Protein AF-A0A936JDQ1-F1 (afdb_monomer_lite)

Structure (mmCIF, N/CA/C/O backbone):
data_AF-A0A936JDQ1-F1
#
_entry.id   AF-A0A936JDQ1-F1
#
loop_
_atom_site.group_PDB
_atom_site.id
_atom_site.type_symbol
_atom_site.label_atom_id
_atom_site.label_alt_id
_atom_site.label_comp_id
_atom_site.label_asym_id
_atom_site.label_entity_id
_atom_site.label_seq_id
_atom_site.pdbx_PDB_ins_code
_atom_site.Cartn_x
_atom_site.Cartn_y
_atom_site.Cartn_z
_atom_site.occupancy
_atom_site.B_iso_or_equiv
_atom_site.auth_seq_id
_atom_site.auth_comp_id
_atom_site.auth_asym_id
_atom_site.auth_atom_id
_atom_site.pdbx_PDB_model_num
ATOM 1 N N . MET A 1 1 ? 12.748 23.706 5.924 1.00 37.22 1 MET A N 1
ATOM 2 C CA . MET A 1 1 ? 11.827 24.862 5.956 1.00 37.22 1 MET A CA 1
ATOM 3 C C . MET A 1 1 ? 10.763 24.537 4.918 1.00 37.22 1 MET A C 1
ATOM 5 O O . MET A 1 1 ? 11.116 24.501 3.746 1.00 37.22 1 MET A O 1
ATOM 9 N N . LYS A 1 2 ? 9.551 24.142 5.345 1.00 48.31 2 LYS A N 1
ATOM 10 C CA . LYS A 1 2 ? 8.469 23.732 4.426 1.00 48.31 2 LYS A CA 1
ATOM 11 C C . LYS A 1 2 ? 8.142 24.927 3.499 1.00 48.31 2 LYS A C 1
ATOM 13 O O . LYS A 1 2 ? 8.153 26.061 3.990 1.00 48.31 2 LYS A O 1
ATOM 18 N N . PRO A 1 3 ? 7.941 24.732 2.184 1.00 43.34 3 PRO A N 1
ATOM 19 C CA . PRO A 1 3 ? 7.796 25.839 1.239 1.00 43.34 3 PRO A CA 1
ATOM 20 C C . PRO A 1 3 ? 6.578 26.715 1.572 1.00 43.34 3 PRO A C 1
ATOM 22 O O . PRO A 1 3 ? 5.490 26.217 1.846 1.00 43.34 3 PRO A O 1
ATOM 25 N N . VAL A 1 4 ? 6.778 28.037 1.550 1.00 46.16 4 VAL A N 1
ATOM 26 C CA . VAL A 1 4 ? 5.752 29.052 1.877 1.00 46.16 4 VAL A CA 1
ATOM 27 C C . VAL A 1 4 ? 4.734 29.222 0.736 1.00 46.16 4 VAL A C 1
ATOM 29 O O . VAL A 1 4 ? 3.605 29.641 0.976 1.00 46.16 4 VAL A O 1
ATOM 32 N N . ALA A 1 5 ? 5.109 28.853 -0.493 1.00 39.28 5 ALA A N 1
ATOM 33 C CA . ALA A 1 5 ? 4.243 28.806 -1.669 1.00 39.28 5 ALA A CA 1
ATOM 34 C C . ALA A 1 5 ? 4.682 27.659 -2.593 1.00 39.28 5 ALA A C 1
ATOM 36 O O . ALA A 1 5 ? 5.879 27.462 -2.804 1.00 39.28 5 ALA A O 1
ATOM 37 N N . THR A 1 6 ? 3.718 26.919 -3.147 1.00 49.03 6 THR A N 1
ATOM 38 C CA . THR A 1 6 ? 3.963 25.826 -4.102 1.00 49.03 6 THR A CA 1
ATOM 39 C C . THR A 1 6 ? 3.390 26.239 -5.453 1.00 49.03 6 THR A C 1
ATOM 41 O O . THR A 1 6 ? 2.200 26.533 -5.546 1.00 49.03 6 THR A O 1
ATOM 44 N N . TYR A 1 7 ? 4.225 26.293 -6.490 1.00 48.75 7 TYR A N 1
ATOM 45 C CA . TYR A 1 7 ? 3.778 26.522 -7.864 1.00 48.75 7 TYR A CA 1
ATOM 46 C C . TYR A 1 7 ? 3.634 25.168 -8.554 1.00 48.75 7 TYR A C 1
ATOM 48 O O . TYR A 1 7 ? 4.619 24.453 -8.719 1.00 48.75 7 TYR A O 1
ATOM 56 N N . THR A 1 8 ? 2.417 24.804 -8.954 1.00 57.22 8 THR A N 1
ATOM 57 C CA . THR A 1 8 ? 2.186 23.590 -9.743 1.00 57.22 8 THR A CA 1
ATOM 58 C C . THR A 1 8 ? 2.431 23.903 -11.215 1.00 57.22 8 THR A C 1
ATOM 60 O O . THR A 1 8 ? 1.624 24.578 -11.852 1.00 57.22 8 THR A O 1
ATOM 63 N N . VAL A 1 9 ? 3.544 23.417 -11.762 1.00 61.03 9 VAL A N 1
ATOM 64 C CA . VAL A 1 9 ? 3.817 23.461 -13.203 1.00 61.03 9 VAL A CA 1
ATOM 65 C C . VAL A 1 9 ? 3.400 22.119 -13.789 1.00 61.03 9 VAL A C 1
ATOM 67 O O . VAL A 1 9 ? 4.043 21.107 -13.534 1.00 61.03 9 VAL A O 1
ATOM 70 N N . SER A 1 10 ? 2.301 22.097 -14.542 1.00 71.69 10 SER A N 1
ATOM 71 C CA . SER A 1 10 ? 1.901 20.925 -15.325 1.00 71.69 10 SER A CA 1
ATOM 72 C C . SER A 1 10 ? 2.365 21.089 -16.765 1.00 71.69 10 SER A C 1
ATOM 74 O O . SER A 1 10 ? 2.075 22.123 -17.372 1.00 71.69 10 SER A O 1
ATOM 76 N N . ALA A 1 11 ? 3.019 20.073 -17.326 1.00 77.00 11 ALA A N 1
ATOM 77 C CA . ALA A 1 11 ? 3.391 20.078 -18.736 1.00 77.00 11 ALA A CA 1
ATOM 78 C C . ALA A 1 11 ? 2.167 20.275 -19.647 1.00 77.00 11 ALA A C 1
ATOM 80 O O . ALA A 1 11 ? 1.138 19.607 -19.494 1.00 77.00 11 ALA A O 1
ATOM 81 N N . ILE A 1 12 ? 2.293 21.188 -20.611 1.00 83.44 12 ILE A N 1
ATOM 82 C CA . ILE A 1 12 ? 1.351 21.314 -21.722 1.00 83.44 12 ILE A CA 1
ATOM 83 C C . ILE A 1 12 ? 1.805 20.310 -22.778 1.00 83.44 12 ILE A C 1
ATOM 85 O O . ILE A 1 12 ? 2.857 20.483 -23.390 1.00 83.44 12 ILE A O 1
ATOM 89 N N . LEU A 1 13 ? 1.037 19.236 -22.947 1.00 91.44 13 LEU A N 1
ATOM 90 C CA . LEU A 1 13 ? 1.333 18.210 -23.940 1.00 91.44 13 LEU A CA 1
ATOM 91 C C . LEU A 1 13 ? 0.727 18.600 -25.297 1.00 91.44 13 LEU A C 1
ATOM 93 O O . LEU A 1 13 ? -0.436 19.016 -25.324 1.00 91.44 13 LEU A O 1
ATOM 97 N N . PRO A 1 14 ? 1.457 18.421 -26.413 1.00 94.38 14 PRO A N 1
ATOM 98 C CA . PRO A 1 14 ? 0.872 18.465 -27.748 1.00 94.38 14 PRO A CA 1
ATOM 99 C C . PRO A 1 14 ? -0.317 17.505 -27.870 1.00 94.38 14 PRO A C 1
ATOM 101 O O . PRO A 1 14 ? -0.318 16.422 -27.281 1.00 94.38 14 PRO A O 1
ATOM 104 N N . GLU A 1 15 ? -1.318 17.884 -28.665 1.00 93.56 15 GLU A N 1
ATOM 105 C CA . GLU A 1 15 ? -2.579 17.139 -28.791 1.00 93.56 15 GLU A CA 1
ATOM 106 C C . GLU A 1 15 ? -2.362 15.668 -29.186 1.00 93.56 15 GLU A C 1
ATOM 108 O O . GLU A 1 15 ? -2.970 14.776 -28.591 1.00 93.56 15 GLU A O 1
ATOM 113 N N . THR A 1 16 ? -1.419 15.404 -30.098 1.00 95.38 16 THR A N 1
ATOM 114 C CA . THR A 1 16 ? -1.096 14.060 -30.610 1.00 95.38 16 THR A CA 1
ATOM 115 C C . THR A 1 16 ? -0.535 13.105 -29.555 1.00 95.38 16 THR A C 1
ATOM 117 O O . THR A 1 16 ? -0.648 11.893 -29.722 1.00 95.38 16 THR A O 1
ATOM 120 N N . ILE A 1 17 ? 0.038 13.624 -28.463 1.00 96.81 17 ILE A N 1
ATOM 121 C CA . ILE A 1 17 ? 0.584 12.826 -27.353 1.00 96.81 17 ILE A CA 1
ATOM 122 C C . ILE A 1 17 ? -0.112 13.117 -26.018 1.00 96.81 17 ILE A C 1
ATOM 124 O O . ILE A 1 17 ? 0.373 12.732 -24.955 1.00 96.81 17 ILE A O 1
ATOM 128 N N . SER A 1 18 ? -1.269 13.781 -26.052 1.00 95.69 18 SER A N 1
ATOM 129 C CA . SER A 1 18 ? -2.018 14.192 -24.857 1.00 95.69 18 SER A CA 1
ATOM 130 C C . SER A 1 18 ? -2.453 13.016 -23.967 1.00 95.69 18 SER A C 1
ATOM 132 O O . SER A 1 18 ? -2.538 13.164 -22.744 1.00 95.69 18 SER A O 1
ATOM 134 N N . THR A 1 19 ? -2.639 11.826 -24.548 1.00 96.81 19 THR A N 1
ATOM 135 C CA . THR A 1 19 ? -2.986 10.579 -23.840 1.00 96.81 19 THR A CA 1
ATOM 136 C C . THR A 1 19 ? -1.902 10.104 -22.869 1.00 96.81 19 THR A C 1
ATOM 138 O O . THR A 1 19 ? -2.216 9.388 -21.915 1.00 96.81 19 THR A O 1
ATOM 141 N N . LEU A 1 20 ? -0.650 10.568 -23.016 1.00 97.06 20 LEU A N 1
ATOM 142 C CA . LEU A 1 20 ? 0.418 10.332 -22.033 1.00 97.06 20 LEU A CA 1
ATOM 143 C C . LEU A 1 20 ? 0.022 10.789 -20.632 1.00 97.06 20 LEU A C 1
ATOM 145 O O . LEU A 1 20 ? 0.421 10.163 -19.653 1.00 97.06 20 LEU A O 1
ATOM 149 N N . LYS A 1 21 ? -0.779 11.855 -20.520 1.00 95.38 21 LYS A N 1
ATOM 150 C CA . LYS A 1 21 ? -1.232 12.357 -19.223 1.00 95.38 21 LYS A CA 1
ATOM 151 C C . LYS A 1 21 ? -2.090 11.329 -18.492 1.00 95.38 21 LYS A C 1
ATOM 153 O O . LYS A 1 21 ? -1.893 11.113 -17.304 1.00 95.38 21 LYS A O 1
ATOM 158 N N . GLU A 1 22 ? -3.021 10.676 -19.179 1.00 96.88 22 GLU A N 1
ATOM 159 C CA . GLU A 1 22 ? -3.876 9.664 -18.548 1.00 96.88 22 GLU A CA 1
ATOM 160 C C . GLU A 1 22 ? -3.058 8.442 -18.110 1.00 96.88 22 GLU A C 1
ATOM 162 O O . GLU A 1 22 ? -3.208 7.978 -16.979 1.00 96.88 22 GLU A O 1
ATOM 167 N N . LEU A 1 23 ? -2.131 7.983 -18.961 1.00 98.12 23 LEU A N 1
ATOM 168 C CA . LEU A 1 23 ? -1.213 6.889 -18.631 1.00 98.12 23 LEU A CA 1
ATOM 169 C C . LEU A 1 23 ? -0.311 7.239 -17.438 1.00 98.12 23 LEU A C 1
ATOM 171 O O . LEU A 1 23 ? -0.138 6.419 -16.542 1.00 98.12 23 LEU A O 1
ATOM 175 N N . ALA A 1 24 ? 0.230 8.460 -17.386 1.00 97.75 24 ALA A N 1
ATOM 176 C CA . ALA A 1 24 ? 1.126 8.897 -16.316 1.00 97.75 24 ALA A CA 1
ATOM 177 C C . ALA A 1 24 ? 0.440 8.939 -14.941 1.00 97.75 24 ALA A C 1
ATOM 179 O O . ALA A 1 24 ? 1.083 8.672 -13.928 1.00 97.75 24 ALA A O 1
ATOM 180 N N . TYR A 1 25 ? -0.859 9.246 -14.894 1.00 98.00 25 TYR A N 1
ATOM 181 C CA . TYR A 1 25 ? -1.637 9.339 -13.653 1.00 98.00 25 TYR A CA 1
ATOM 182 C C . TYR A 1 25 ? -2.306 8.019 -13.228 1.00 98.00 25 TYR A C 1
ATOM 184 O O . TYR A 1 25 ? -3.023 8.001 -12.226 1.00 98.00 25 TYR A O 1
ATOM 192 N N . ASN A 1 26 ? -2.073 6.910 -13.939 1.00 98.62 26 ASN A N 1
ATOM 193 C CA . ASN A 1 26 ? -2.592 5.594 -13.574 1.00 98.62 26 ASN A CA 1
ATOM 194 C C . ASN A 1 26 ? -1.466 4.566 -13.437 1.00 98.62 26 ASN A C 1
ATOM 196 O O . ASN A 1 26 ? -0.846 4.186 -14.423 1.00 98.62 26 ASN A O 1
ATOM 200 N N . TYR A 1 27 ? -1.262 4.028 -12.232 1.00 98.50 27 TYR A N 1
ATOM 201 C CA . TYR A 1 27 ? -0.191 3.069 -11.941 1.00 98.50 27 TYR A CA 1
ATOM 202 C C . TYR A 1 27 ? -0.247 1.748 -12.718 1.00 98.50 27 TYR A C 1
ATOM 204 O O . TYR A 1 27 ? 0.690 0.969 -12.589 1.00 98.50 27 TYR A O 1
ATOM 212 N N . TRP A 1 28 ? -1.265 1.495 -13.547 1.00 98.31 28 TRP A N 1
ATOM 213 C CA . TRP A 1 28 ? -1.278 0.364 -14.483 1.00 98.31 28 TRP A CA 1
ATOM 214 C C . TRP A 1 28 ? 0.026 0.212 -15.276 1.00 98.31 28 TRP A C 1
ATOM 216 O O . TRP A 1 28 ? 0.486 -0.910 -15.495 1.00 98.31 28 TRP A O 1
ATOM 226 N N . TRP A 1 29 ? 0.671 1.327 -15.640 1.00 97.56 29 TRP A N 1
ATOM 227 C CA . TRP A 1 29 ? 1.959 1.289 -16.331 1.00 97.56 29 TRP A CA 1
ATOM 228 C C . TRP A 1 29 ? 3.028 0.504 -15.551 1.00 97.56 29 TRP A C 1
ATOM 230 O O . TRP A 1 29 ? 3.900 -0.106 -16.159 1.00 97.56 29 TRP A O 1
ATOM 240 N N . CYS A 1 30 ? 2.974 0.456 -14.213 1.00 96.00 30 CYS A N 1
ATOM 241 C CA . CYS A 1 30 ? 4.056 -0.111 -13.408 1.00 96.00 30 CYS A CA 1
ATOM 242 C C . CYS A 1 30 ? 4.096 -1.647 -13.402 1.00 96.00 30 CYS A C 1
ATOM 244 O O . CYS A 1 30 ? 5.095 -2.219 -12.971 1.00 96.00 30 CYS A O 1
ATOM 246 N N . TRP A 1 31 ? 3.067 -2.326 -13.918 1.00 95.56 31 TRP A N 1
ATOM 247 C CA . TRP A 1 31 ? 3.097 -3.770 -14.198 1.00 95.56 31 TRP A CA 1
ATOM 248 C C . TRP A 1 31 ? 2.873 -4.098 -15.680 1.00 95.56 31 TRP A C 1
ATOM 250 O O . TRP A 1 31 ? 2.588 -5.246 -16.027 1.00 95.56 31 TRP A O 1
ATOM 260 N N . ASN A 1 32 ? 3.033 -3.106 -16.562 1.00 95.62 32 ASN A N 1
ATOM 261 C CA . ASN A 1 32 ? 3.006 -3.278 -18.008 1.00 95.62 32 ASN A CA 1
ATOM 262 C C . ASN A 1 32 ? 4.358 -2.869 -18.612 1.00 95.62 32 ASN A C 1
ATOM 264 O O . ASN A 1 32 ? 4.733 -1.701 -18.586 1.00 95.62 32 ASN A O 1
ATOM 268 N N . ILE A 1 33 ? 5.094 -3.838 -19.161 1.00 92.62 33 ILE A N 1
ATOM 269 C CA . ILE A 1 33 ? 6.466 -3.611 -19.636 1.00 92.62 33 ILE A CA 1
ATOM 270 C C . ILE A 1 33 ? 6.537 -2.639 -20.821 1.00 92.62 33 ILE A C 1
ATOM 272 O O . ILE A 1 33 ? 7.428 -1.797 -20.854 1.00 92.62 33 ILE A O 1
ATOM 276 N N . ASP A 1 34 ? 5.565 -2.692 -21.735 1.00 94.75 34 ASP A N 1
ATOM 277 C CA . ASP A 1 34 ? 5.522 -1.797 -22.896 1.00 94.75 34 ASP A CA 1
ATOM 278 C C . ASP A 1 34 ? 5.264 -0.352 -22.445 1.00 94.75 34 ASP A C 1
ATOM 280 O O . ASP A 1 34 ? 5.863 0.588 -22.959 1.00 94.75 34 ASP A O 1
ATOM 284 N N . ALA A 1 35 ? 4.404 -0.165 -21.438 1.00 97.31 35 ALA A N 1
ATOM 285 C CA . ALA A 1 35 ? 4.144 1.145 -20.853 1.00 97.31 35 ALA A CA 1
ATOM 286 C C . ALA A 1 35 ? 5.363 1.704 -20.099 1.00 97.31 35 ALA A C 1
ATOM 288 O O . ALA A 1 35 ? 5.606 2.907 -20.155 1.00 97.31 35 ALA A O 1
ATOM 289 N N . GLN A 1 36 ? 6.151 0.858 -19.425 1.00 96.38 36 GLN A N 1
ATOM 290 C CA . GLN A 1 36 ? 7.434 1.278 -18.845 1.00 96.38 36 GLN A CA 1
ATOM 291 C C . GLN A 1 36 ? 8.410 1.728 -19.939 1.00 96.38 36 GLN A C 1
ATOM 293 O O . GLN A 1 36 ? 9.011 2.795 -19.821 1.00 96.38 36 GLN A O 1
ATOM 298 N N . GLU A 1 37 ? 8.514 0.953 -21.022 1.00 96.44 37 GLU A N 1
ATOM 299 C CA . GLU A 1 37 ? 9.368 1.273 -22.167 1.00 96.44 37 GLU A CA 1
ATOM 300 C C . GLU A 1 37 ? 8.948 2.586 -22.846 1.00 96.44 37 GLU A C 1
ATOM 302 O O . GLU A 1 37 ? 9.795 3.371 -23.264 1.00 96.44 37 GLU A O 1
ATOM 307 N N . LEU A 1 38 ? 7.646 2.872 -22.927 1.00 98.12 38 LEU A N 1
ATOM 308 C CA . LEU A 1 38 ? 7.136 4.134 -23.463 1.00 98.12 38 LEU A CA 1
ATOM 309 C C . LEU A 1 38 ? 7.693 5.348 -22.720 1.00 98.12 38 LEU A C 1
ATOM 311 O O . LEU A 1 38 ? 8.153 6.282 -23.372 1.00 98.12 38 LEU A O 1
ATOM 315 N N . PHE A 1 39 ? 7.671 5.338 -21.385 1.00 98.06 39 PHE A N 1
ATOM 316 C CA . PHE A 1 39 ? 8.226 6.437 -20.590 1.00 98.06 39 PHE A CA 1
ATOM 317 C C . PHE A 1 39 ? 9.754 6.480 -20.663 1.00 98.06 39 PHE A C 1
ATOM 319 O O . PHE A 1 39 ? 10.326 7.562 -20.772 1.00 98.06 39 PHE A O 1
ATOM 326 N N . GLU A 1 40 ? 10.411 5.320 -20.692 1.00 97.25 40 GLU A N 1
ATOM 327 C CA . GLU A 1 40 ? 11.862 5.217 -20.873 1.00 97.25 40 GLU A CA 1
ATOM 328 C C . GLU A 1 40 ? 12.329 5.834 -22.205 1.00 97.25 40 GLU A C 1
ATOM 330 O O . GLU A 1 40 ? 13.346 6.525 -22.249 1.00 97.25 40 GLU A O 1
ATOM 335 N N . ARG A 1 41 ? 11.561 5.643 -23.288 1.00 96.94 41 ARG A N 1
ATOM 336 C CA . ARG A 1 41 ? 11.850 6.193 -24.625 1.00 96.94 41 ARG A CA 1
ATOM 337 C C . ARG A 1 41 ? 11.695 7.711 -24.724 1.00 96.94 41 ARG A C 1
ATOM 339 O O . ARG A 1 41 ? 12.233 8.290 -25.665 1.00 96.94 41 ARG A O 1
ATOM 346 N N . ILE A 1 42 ? 10.958 8.350 -23.811 1.00 97.44 42 ILE A N 1
ATOM 347 C CA . ILE A 1 42 ? 10.830 9.815 -23.795 1.00 97.44 42 ILE A CA 1
ATOM 348 C C . ILE A 1 42 ? 12.183 10.432 -23.450 1.00 97.44 42 ILE A C 1
ATOM 350 O O . ILE A 1 42 ? 12.664 11.293 -24.185 1.00 97.44 42 ILE A O 1
ATOM 354 N N . ASP A 1 43 ? 12.780 9.983 -22.344 1.00 97.62 43 ASP A N 1
ATOM 355 C CA . ASP A 1 43 ? 14.110 10.384 -21.895 1.00 97.62 43 ASP A CA 1
ATOM 356 C C . ASP A 1 43 ? 14.643 9.385 -20.853 1.00 97.62 43 ASP A C 1
ATOM 358 O O . ASP A 1 43 ? 14.189 9.363 -19.708 1.00 97.62 43 ASP A O 1
ATOM 362 N N . PHE A 1 44 ? 15.610 8.554 -21.245 1.00 95.56 44 PHE A N 1
ATOM 363 C CA . PHE A 1 44 ? 16.147 7.491 -20.390 1.00 95.56 44 PHE A CA 1
ATOM 364 C C . PHE A 1 44 ? 16.846 8.029 -19.132 1.00 95.56 44 PHE A C 1
ATOM 366 O O . PHE A 1 44 ? 16.693 7.476 -18.041 1.00 95.56 44 PHE A O 1
ATOM 373 N N . GLU A 1 45 ? 17.641 9.093 -19.267 1.00 94.94 45 GLU A N 1
ATOM 374 C CA . GLU A 1 45 ? 18.433 9.615 -18.151 1.00 94.94 45 GLU A CA 1
ATOM 375 C C . GLU A 1 45 ? 17.534 10.288 -17.117 1.00 94.94 45 GLU A C 1
ATOM 377 O O . GLU A 1 45 ? 17.663 10.030 -15.914 1.00 94.94 45 GLU A O 1
ATOM 382 N N . LEU A 1 46 ? 16.578 11.089 -17.587 1.00 96.44 46 LEU A N 1
ATOM 383 C CA . LEU A 1 46 ? 15.604 11.751 -16.734 1.00 96.44 46 LEU A CA 1
ATOM 384 C C . LEU A 1 46 ? 14.651 10.744 -16.084 1.00 96.44 46 LEU A C 1
ATOM 386 O O . LEU A 1 46 ? 14.325 10.907 -14.909 1.00 96.44 46 LEU A O 1
ATOM 390 N N . TRP A 1 47 ? 14.249 9.684 -16.793 1.00 96.62 47 TRP A N 1
ATOM 391 C CA . TRP A 1 47 ? 13.428 8.595 -16.251 1.00 96.62 47 TRP A CA 1
ATOM 392 C C . TRP A 1 47 ? 14.076 7.926 -15.030 1.00 96.62 47 TRP A C 1
ATOM 394 O O . TRP A 1 47 ? 13.425 7.744 -13.995 1.00 96.62 47 TRP A O 1
ATOM 404 N N . GLU A 1 48 ? 15.382 7.654 -15.104 1.00 92.88 48 GLU A N 1
ATOM 405 C CA . GLU A 1 48 ? 16.173 7.149 -13.976 1.00 92.88 48 GLU A CA 1
ATOM 406 C C . GLU A 1 48 ? 16.343 8.198 -12.860 1.00 92.88 48 GLU A C 1
ATOM 408 O O . GLU A 1 48 ? 16.336 7.858 -11.674 1.00 92.88 48 GLU A O 1
ATOM 413 N N . GLU A 1 49 ? 16.495 9.483 -13.202 1.00 92.62 49 GLU A N 1
ATOM 414 C CA . GLU A 1 49 ? 16.643 10.567 -12.221 1.00 92.62 49 GLU A CA 1
ATOM 415 C C . GLU A 1 49 ? 15.382 10.752 -11.365 1.00 92.62 49 GLU A C 1
ATOM 417 O O . GLU A 1 49 ? 15.465 10.887 -10.137 1.00 92.62 49 GLU A O 1
ATOM 422 N N . VAL A 1 50 ? 14.206 10.721 -11.995 1.00 93.38 50 VAL A N 1
ATOM 423 C CA . VAL A 1 50 ? 12.920 10.923 -11.314 1.00 93.38 50 VAL A CA 1
ATOM 424 C C . VAL A 1 50 ? 12.404 9.666 -10.604 1.00 93.38 50 VAL A C 1
ATOM 426 O O . VAL A 1 50 ? 11.292 9.685 -10.081 1.00 93.38 50 VAL A O 1
ATOM 429 N N . ASN A 1 51 ? 13.217 8.603 -10.514 1.00 92.31 51 ASN A N 1
ATOM 430 C CA . ASN A 1 51 ? 12.852 7.297 -9.948 1.00 92.31 51 ASN A CA 1
ATOM 431 C C . ASN A 1 51 ? 11.564 6.751 -10.572 1.00 92.31 51 ASN A C 1
ATOM 433 O O . ASN A 1 51 ? 10.612 6.435 -9.855 1.00 92.31 51 ASN A O 1
ATOM 437 N N . HIS A 1 52 ? 11.524 6.715 -11.906 1.00 96.00 52 HIS A N 1
ATOM 438 C CA . HIS A 1 52 ? 10.431 6.092 -12.651 1.00 96.00 52 HIS A CA 1
ATOM 439 C C . HIS A 1 52 ? 9.060 6.741 -12.369 1.00 96.00 52 HIS A C 1
ATOM 441 O O . HIS A 1 52 ? 8.018 6.096 -12.416 1.00 96.00 52 HIS A O 1
ATOM 447 N N . ASN A 1 53 ? 9.040 8.039 -12.048 1.00 97.00 53 ASN A N 1
ATOM 448 C CA . ASN A 1 53 ? 7.819 8.829 -11.899 1.00 97.00 53 ASN A CA 1
ATOM 449 C C . ASN A 1 53 ? 7.434 9.493 -13.239 1.00 97.00 53 ASN A C 1
ATOM 451 O O . ASN A 1 53 ? 8.086 10.464 -13.638 1.00 97.00 53 ASN A O 1
ATOM 455 N N . PRO A 1 54 ? 6.361 9.047 -13.920 1.00 97.12 54 PRO A N 1
ATOM 456 C CA . PRO A 1 54 ? 6.014 9.565 -15.243 1.00 97.12 54 PRO A CA 1
ATOM 457 C C . PRO A 1 54 ? 5.483 11.001 -15.204 1.00 97.12 54 PRO A C 1
ATOM 459 O O . PRO A 1 54 ? 5.679 11.750 -16.153 1.00 97.12 54 PRO A O 1
ATOM 462 N N . VAL A 1 55 ? 4.860 11.433 -14.105 1.00 97.12 55 VAL A N 1
ATOM 463 C CA . VAL A 1 55 ? 4.395 12.822 -13.959 1.00 97.12 55 VAL A CA 1
ATOM 464 C C . VAL A 1 55 ? 5.587 13.765 -13.811 1.00 97.12 55 VAL A C 1
ATOM 466 O O . VAL A 1 55 ? 5.673 14.775 -14.508 1.00 97.12 55 VAL A O 1
ATOM 469 N N . ALA A 1 56 ? 6.548 13.409 -12.956 1.00 95.88 56 ALA A N 1
ATOM 470 C CA . ALA A 1 56 ? 7.774 14.184 -12.793 1.00 95.88 56 ALA A CA 1
ATOM 471 C C . ALA A 1 56 ? 8.629 14.200 -14.070 1.00 95.88 56 ALA A C 1
ATOM 473 O O . ALA A 1 56 ? 9.220 15.235 -14.373 1.00 95.88 56 ALA A O 1
ATOM 474 N N . LEU A 1 57 ? 8.668 13.091 -14.822 1.00 97.00 57 LEU A N 1
ATOM 475 C CA . LEU A 1 57 ? 9.293 13.024 -16.145 1.00 97.00 57 LEU A CA 1
ATOM 476 C C . LEU A 1 57 ? 8.659 14.062 -17.077 1.00 97.00 57 LEU A C 1
ATOM 478 O O . LEU A 1 57 ? 9.341 14.980 -17.523 1.00 97.00 57 LEU A O 1
ATOM 482 N N . LEU A 1 58 ? 7.345 13.976 -17.307 1.00 96.19 58 LEU A N 1
ATOM 483 C CA . LEU A 1 58 ? 6.645 14.865 -18.239 1.00 96.19 58 LEU A CA 1
ATOM 484 C C . LEU A 1 58 ? 6.768 16.345 -17.850 1.00 96.19 58 LEU A C 1
ATOM 486 O O . LEU A 1 58 ? 6.919 17.184 -18.730 1.00 96.19 58 LEU A O 1
ATOM 490 N N . ASN A 1 59 ? 6.764 16.668 -16.553 1.00 94.12 59 ASN A N 1
ATOM 491 C CA . ASN A 1 59 ? 6.930 18.042 -16.068 1.00 94.12 59 ASN A CA 1
ATOM 492 C C . ASN A 1 59 ? 8.351 18.608 -16.257 1.00 94.12 59 ASN A C 1
ATOM 494 O O . ASN A 1 59 ? 8.524 19.824 -16.181 1.00 94.12 59 ASN A O 1
ATOM 498 N N . ARG A 1 60 ? 9.366 17.758 -16.461 1.00 94.69 60 ARG A N 1
ATOM 499 C CA . ARG A 1 60 ? 10.776 18.165 -16.601 1.00 94.69 60 ARG A CA 1
ATOM 500 C C . ARG A 1 60 ? 11.306 18.069 -18.030 1.00 94.69 60 ARG A C 1
ATOM 502 O O . ARG A 1 60 ? 12.289 18.739 -18.338 1.00 94.69 60 ARG A O 1
ATOM 509 N N . VAL A 1 61 ? 10.678 17.267 -18.891 1.00 95.31 61 VAL A N 1
ATOM 510 C CA . VAL A 1 61 ? 11.058 17.166 -20.306 1.00 95.31 61 VAL A CA 1
ATOM 511 C C . VAL A 1 61 ? 10.814 18.517 -21.002 1.00 95.31 61 VAL A C 1
ATOM 513 O O . VAL A 1 61 ? 9.721 19.077 -20.883 1.00 95.31 61 VAL A O 1
ATOM 516 N N . PRO A 1 62 ? 11.796 19.062 -21.745 1.00 94.69 62 PRO A N 1
ATOM 517 C CA . PRO A 1 62 ? 11.618 20.304 -22.490 1.00 94.69 62 PRO A CA 1
ATOM 518 C C . PRO A 1 62 ? 10.496 20.214 -23.532 1.00 94.69 62 PRO A C 1
ATOM 520 O O . PRO A 1 62 ? 10.375 19.216 -24.243 1.00 94.69 62 PRO A O 1
ATOM 523 N N . LEU A 1 63 ? 9.735 21.300 -23.710 1.00 93.50 63 LEU A N 1
ATOM 524 C CA . LEU A 1 63 ? 8.637 21.351 -24.686 1.00 93.50 63 LEU A CA 1
ATOM 525 C C . LEU A 1 63 ? 9.089 20.977 -26.109 1.00 93.50 63 LEU A C 1
ATOM 527 O O . LEU A 1 63 ? 8.406 20.209 -26.774 1.00 93.50 63 LEU A O 1
ATOM 531 N N . ALA A 1 64 ? 10.273 21.422 -26.542 1.00 95.31 64 ALA A N 1
ATOM 532 C CA . ALA A 1 64 ? 10.816 21.090 -27.864 1.00 95.31 64 ALA A CA 1
ATOM 533 C C . ALA A 1 64 ? 11.013 19.573 -28.082 1.00 95.31 64 ALA A C 1
ATOM 535 O O . ALA A 1 64 ? 10.836 19.069 -29.190 1.00 95.31 64 ALA A O 1
ATOM 536 N N . GLN A 1 65 ? 11.356 18.823 -27.028 1.00 96.00 65 GLN A N 1
ATOM 537 C CA . GLN A 1 65 ? 11.474 17.363 -27.094 1.00 96.00 65 GLN A CA 1
ATOM 538 C C . GLN A 1 65 ? 10.093 16.709 -27.164 1.00 96.00 65 GLN A C 1
ATOM 540 O O . GLN A 1 65 ? 9.901 15.790 -27.957 1.00 96.00 65 GLN A O 1
ATOM 545 N N . LEU A 1 66 ? 9.109 17.223 -26.417 1.00 96.00 66 LEU A N 1
ATOM 546 C CA . LEU A 1 66 ? 7.715 16.779 -26.525 1.00 96.00 66 LEU A CA 1
ATOM 547 C C . LEU A 1 66 ? 7.138 17.040 -27.927 1.00 96.00 66 LEU A C 1
ATOM 549 O O . LEU A 1 66 ? 6.471 16.168 -28.473 1.00 96.00 66 LEU A O 1
ATOM 553 N N . GLU A 1 67 ? 7.426 18.190 -28.540 1.00 96.19 67 GLU A N 1
ATOM 554 C CA . GLU A 1 67 ? 7.023 18.522 -29.919 1.00 96.19 67 GLU A CA 1
ATOM 555 C C . GLU A 1 67 ? 7.701 17.617 -30.962 1.00 96.19 67 GLU A C 1
ATOM 557 O O . GLU A 1 67 ? 7.064 17.178 -31.925 1.00 96.19 67 GLU A O 1
ATOM 562 N N . SER A 1 68 ? 8.977 17.283 -30.748 1.00 96.94 68 SER A N 1
ATOM 563 C CA . SER A 1 68 ? 9.710 16.320 -31.576 1.00 96.94 68 SER A CA 1
ATOM 564 C C . SER A 1 68 ? 9.091 14.919 -31.496 1.00 96.94 68 SER A C 1
ATOM 566 O O . SER A 1 68 ? 8.799 14.308 -32.525 1.00 96.94 68 SER A O 1
ATOM 568 N N . LEU A 1 69 ? 8.794 14.434 -30.283 1.00 96.69 69 LEU A N 1
ATOM 569 C CA . LEU A 1 69 ? 8.109 13.154 -30.064 1.00 96.69 69 LEU A CA 1
ATOM 570 C C . LEU A 1 69 ? 6.705 13.147 -30.677 1.00 96.69 69 LEU A C 1
ATOM 572 O O . LEU A 1 69 ? 6.316 12.171 -31.313 1.00 96.69 69 LEU A O 1
ATOM 576 N N . ALA A 1 70 ? 5.973 14.254 -30.545 1.00 96.81 70 ALA A N 1
ATOM 577 C CA . ALA A 1 70 ? 4.653 14.453 -31.135 1.00 96.81 70 ALA A CA 1
ATOM 578 C C . ALA A 1 70 ? 4.651 14.424 -32.671 1.00 96.81 70 ALA A C 1
ATOM 580 O O . ALA A 1 70 ? 3.615 14.126 -33.267 1.00 96.81 70 ALA A O 1
ATOM 581 N N . SER A 1 71 ? 5.797 14.713 -33.293 1.00 97.12 71 SER A N 1
ATOM 582 C CA . SER A 1 71 ? 6.000 14.681 -34.745 1.00 97.12 71 SER A CA 1
ATOM 583 C C . SER A 1 71 ? 6.614 13.366 -35.241 1.00 97.12 71 SER A C 1
ATOM 585 O O . SER A 1 71 ? 6.737 13.174 -36.449 1.00 97.12 71 SER A O 1
ATOM 587 N N . SER A 1 72 ? 7.010 12.462 -34.337 1.00 97.56 72 SER A N 1
ATOM 588 C CA . SER A 1 72 ? 7.633 11.177 -34.664 1.00 97.56 72 SER A CA 1
ATOM 589 C C . SER A 1 72 ? 6.568 10.096 -34.907 1.00 97.56 72 SER A C 1
ATOM 591 O O . SER A 1 72 ? 5.897 9.687 -33.952 1.00 97.56 72 SER A O 1
ATOM 593 N N . PRO A 1 73 ? 6.414 9.575 -36.143 1.00 96.94 73 PRO A N 1
ATOM 594 C CA . PRO A 1 73 ? 5.400 8.560 -36.443 1.00 96.94 73 PRO A CA 1
ATOM 595 C C . PRO A 1 73 ? 5.568 7.278 -35.620 1.00 96.94 73 PRO A C 1
ATOM 597 O O . PRO A 1 73 ? 4.575 6.685 -35.193 1.00 96.94 73 PRO A O 1
ATOM 600 N N . ASP A 1 74 ? 6.814 6.880 -35.354 1.00 97.44 74 ASP A N 1
ATOM 601 C CA . ASP A 1 74 ? 7.138 5.674 -34.589 1.00 97.44 74 ASP A CA 1
ATOM 602 C C . ASP A 1 74 ? 6.703 5.807 -33.124 1.00 97.44 74 ASP A C 1
ATOM 604 O O . ASP A 1 74 ? 6.080 4.897 -32.572 1.00 97.44 74 ASP A O 1
ATOM 608 N N . PHE A 1 75 ? 6.983 6.954 -32.491 1.00 97.88 75 PHE A N 1
ATOM 609 C CA . PHE A 1 75 ? 6.598 7.195 -31.098 1.00 97.88 75 PHE A CA 1
ATOM 610 C C . PHE A 1 75 ? 5.080 7.322 -30.952 1.00 97.88 75 PHE A C 1
ATOM 612 O O . PHE A 1 75 ? 4.495 6.689 -30.074 1.00 97.88 75 PHE A O 1
ATOM 619 N N . VAL A 1 76 ? 4.429 8.084 -31.837 1.00 98.06 76 VAL A N 1
ATOM 620 C CA . VAL A 1 76 ? 2.969 8.267 -31.817 1.00 98.06 76 VAL A CA 1
ATOM 621 C C . VAL A 1 76 ? 2.242 6.936 -32.026 1.00 98.06 76 VAL A C 1
ATOM 623 O O . VAL A 1 76 ? 1.296 6.636 -31.299 1.00 98.06 76 VAL A O 1
ATOM 626 N N . SER A 1 77 ? 2.708 6.096 -32.955 1.00 98.06 77 SER A N 1
ATOM 627 C CA . SER A 1 77 ? 2.117 4.770 -33.185 1.00 98.06 77 SER A CA 1
ATOM 628 C C . SER A 1 77 ? 2.308 3.840 -31.983 1.00 98.06 77 SER A C 1
ATOM 630 O O . SER A 1 77 ? 1.391 3.106 -31.611 1.00 98.06 77 SER A O 1
ATOM 632 N N . PHE A 1 78 ? 3.477 3.889 -31.335 1.00 98.31 78 PHE A N 1
ATOM 633 C CA . PHE A 1 78 ? 3.747 3.105 -30.130 1.00 98.31 78 PHE A CA 1
ATOM 634 C C . PHE A 1 78 ? 2.882 3.551 -28.942 1.00 98.31 78 PHE A C 1
ATOM 636 O O . PHE A 1 78 ? 2.297 2.711 -28.255 1.00 98.31 78 PHE A O 1
ATOM 643 N N . LEU A 1 79 ? 2.727 4.865 -28.744 1.00 98.50 79 LEU A N 1
ATOM 644 C CA . LEU A 1 79 ? 1.812 5.436 -27.757 1.00 98.50 79 LEU A CA 1
ATOM 645 C C . LEU A 1 79 ? 0.366 4.994 -28.014 1.00 98.50 79 LEU A C 1
ATOM 647 O O . LEU A 1 79 ? -0.308 4.566 -27.079 1.00 98.50 79 LEU A O 1
ATOM 651 N N . ALA A 1 80 ? -0.102 5.062 -29.264 1.00 98.38 80 ALA A N 1
ATOM 652 C CA . ALA A 1 80 ? -1.456 4.653 -29.627 1.00 98.38 80 ALA A CA 1
ATOM 653 C C . ALA A 1 80 ? -1.717 3.175 -29.289 1.00 98.38 80 ALA A C 1
ATOM 655 O O . ALA A 1 80 ? -2.725 2.864 -28.656 1.00 98.38 80 ALA A O 1
ATOM 656 N N . LEU A 1 81 ? -0.773 2.283 -29.613 1.00 98.31 81 LEU A N 1
ATOM 657 C CA . LEU A 1 81 ? -0.854 0.857 -29.280 1.00 98.31 81 LEU A CA 1
ATOM 658 C C . LEU A 1 81 ? -0.945 0.615 -27.764 1.00 98.31 81 LEU A C 1
ATOM 660 O O . LEU A 1 81 ? -1.733 -0.209 -27.297 1.00 98.31 81 LEU A O 1
ATOM 664 N N . ILE A 1 82 ? -0.126 1.310 -26.973 1.00 98.50 82 ILE A N 1
ATOM 665 C CA . ILE A 1 82 ? -0.124 1.156 -25.511 1.00 98.50 82 ILE A CA 1
ATOM 666 C C . ILE A 1 82 ? -1.399 1.727 -24.902 1.00 98.50 82 ILE A C 1
ATOM 668 O O . ILE A 1 82 ? -1.970 1.128 -23.991 1.00 98.50 82 ILE A O 1
ATOM 672 N N . TYR A 1 83 ? -1.871 2.857 -25.417 1.00 98.56 83 TYR A N 1
ATOM 673 C CA . TYR A 1 83 ? -3.117 3.451 -24.966 1.00 98.56 83 TYR A CA 1
ATOM 674 C C . TYR A 1 83 ? -4.317 2.551 -25.289 1.00 98.56 83 TYR A C 1
ATOM 676 O O . TYR A 1 83 ? -5.178 2.363 -24.434 1.00 98.56 83 TYR A O 1
ATOM 684 N N . GLU A 1 84 ? -4.343 1.897 -26.452 1.00 98.38 84 GLU A N 1
ATOM 685 C CA . GLU A 1 84 ? -5.360 0.891 -26.781 1.00 98.38 84 GLU A CA 1
ATOM 686 C C . GLU A 1 84 ? -5.327 -0.296 -25.803 1.00 98.38 84 GLU A C 1
ATOM 688 O O . GLU A 1 84 ? -6.376 -0.720 -25.307 1.00 98.38 84 GLU A O 1
ATOM 693 N N . LYS A 1 85 ? -4.133 -0.795 -25.445 1.00 97.38 85 LYS A N 1
ATOM 694 C CA . LYS A 1 85 ? -3.972 -1.830 -24.404 1.00 97.38 85 LYS A CA 1
ATOM 695 C C . LYS A 1 85 ? -4.499 -1.358 -23.051 1.00 97.38 85 LYS A C 1
ATOM 697 O O . LYS A 1 85 ? -5.160 -2.128 -22.357 1.00 97.38 85 LYS A O 1
ATOM 702 N N . PHE A 1 86 ? -4.230 -0.108 -22.683 1.00 98.50 86 PHE A N 1
ATOM 703 C CA . PHE A 1 86 ? -4.724 0.490 -21.448 1.00 98.50 86 PHE A CA 1
ATOM 704 C C . PHE A 1 86 ? -6.252 0.602 -21.447 1.00 98.50 86 PHE A C 1
ATOM 706 O O . PHE A 1 86 ? -6.887 0.169 -20.490 1.00 98.50 86 PHE A O 1
ATOM 713 N N . ARG A 1 87 ? -6.864 1.106 -22.525 1.00 98.25 87 ARG A N 1
ATOM 714 C CA . ARG A 1 87 ? -8.328 1.197 -22.664 1.00 98.25 87 ARG A CA 1
ATOM 715 C C . ARG A 1 87 ? -8.981 -0.174 -22.632 1.00 98.25 87 ARG A C 1
ATOM 717 O O . ARG A 1 87 ? -9.896 -0.381 -21.841 1.00 98.25 87 ARG A O 1
ATOM 724 N N . THR A 1 88 ? -8.441 -1.125 -23.392 1.00 97.19 88 THR A N 1
ATOM 725 C CA . THR A 1 88 ? -8.882 -2.524 -23.364 1.00 97.19 88 THR A CA 1
ATOM 726 C C . THR A 1 88 ? -8.800 -3.073 -21.948 1.00 97.19 88 THR A C 1
ATOM 728 O O . THR A 1 88 ? -9.767 -3.660 -21.471 1.00 97.19 88 THR A O 1
ATOM 731 N N . TYR A 1 89 ? -7.686 -2.835 -21.242 1.00 96.56 89 TYR A N 1
ATOM 732 C CA . TYR A 1 89 ? -7.578 -3.209 -19.840 1.00 96.56 89 TYR A CA 1
ATOM 733 C C . TYR A 1 89 ? -8.693 -2.554 -19.039 1.00 96.56 89 TYR A C 1
ATOM 735 O O . TYR A 1 89 ? -9.466 -3.279 -18.458 1.00 96.56 89 TYR A O 1
ATOM 743 N N . MET A 1 90 ? -8.848 -1.236 -19.028 1.00 97.50 90 MET A N 1
ATOM 744 C CA . MET A 1 90 ? -9.825 -0.556 -18.172 1.00 97.50 90 MET A CA 1
ATOM 745 C C . MET A 1 90 ? -11.284 -0.960 -18.446 1.00 97.50 90 MET A C 1
ATOM 747 O O . MET A 1 90 ? -12.062 -1.079 -17.498 1.00 97.50 90 MET A O 1
ATOM 751 N N . GLU A 1 91 ? -11.641 -1.215 -19.705 1.00 96.12 91 GLU A N 1
ATOM 752 C CA . GLU A 1 91 ? -13.015 -1.479 -20.159 1.00 96.12 91 GLU A CA 1
ATOM 753 C C . GLU A 1 91 ? -13.387 -2.968 -20.214 1.00 96.12 91 GLU A C 1
ATOM 755 O O . GLU A 1 91 ? -14.572 -3.303 -20.269 1.00 96.12 91 GLU A O 1
ATOM 760 N N . ALA A 1 92 ? -12.405 -3.876 -20.196 1.00 93.44 92 ALA A N 1
ATOM 761 C CA . ALA A 1 92 ? -12.664 -5.304 -20.330 1.00 93.44 92 ALA A CA 1
ATOM 762 C C . ALA A 1 92 ? -13.563 -5.840 -19.212 1.00 93.44 92 ALA A C 1
ATOM 764 O O . ALA A 1 92 ? -13.431 -5.473 -18.039 1.00 93.44 92 ALA A O 1
ATOM 765 N N . LYS A 1 93 ? -14.423 -6.794 -19.588 1.00 92.44 93 LYS A N 1
ATOM 766 C CA . LYS A 1 93 ? -15.233 -7.573 -18.655 1.00 92.44 93 LYS A CA 1
ATOM 767 C C . LYS A 1 93 ? -14.315 -8.353 -17.711 1.00 92.44 93 LYS A C 1
ATOM 769 O O . LYS A 1 93 ? -13.474 -9.128 -18.159 1.00 92.44 93 LYS A O 1
ATOM 774 N N . THR A 1 94 ? -14.487 -8.148 -16.413 1.00 93.06 94 THR A N 1
ATOM 775 C CA . THR A 1 94 ? -13.639 -8.735 -15.371 1.00 93.06 94 THR A CA 1
ATOM 776 C C . THR A 1 94 ? -14.262 -9.987 -14.767 1.00 93.06 94 THR A C 1
ATOM 778 O O . THR A 1 94 ? -15.471 -10.203 -14.887 1.00 93.06 94 THR A O 1
ATOM 781 N N . TRP A 1 95 ? -13.457 -10.777 -14.051 1.00 92.50 95 TRP A N 1
ATOM 782 C CA . TRP A 1 95 ? -13.951 -11.913 -13.270 1.00 92.50 95 TRP A CA 1
ATOM 783 C C . TRP A 1 95 ? -15.062 -11.506 -12.293 1.00 92.50 95 TRP A C 1
ATOM 785 O O . TRP A 1 95 ? -16.095 -12.162 -12.222 1.00 92.50 95 TRP A O 1
ATOM 795 N N . PHE A 1 96 ? -14.914 -10.388 -11.576 1.00 92.50 96 PHE A N 1
ATOM 796 C CA . PHE A 1 96 ? -15.942 -9.952 -10.630 1.00 92.50 96 PHE A CA 1
ATOM 797 C C . PHE A 1 96 ? -17.268 -9.646 -11.343 1.00 92.50 96 PHE A C 1
ATOM 799 O O . PHE A 1 96 ? -18.330 -10.059 -10.884 1.00 92.50 96 PHE A O 1
ATOM 806 N N . SER A 1 97 ? -17.208 -9.003 -12.515 1.00 90.31 97 SER A N 1
ATOM 807 C CA . SER A 1 97 ? -18.401 -8.695 -13.314 1.00 90.31 97 SER A CA 1
ATOM 808 C C . SER A 1 97 ? -19.097 -9.929 -13.912 1.00 90.31 97 SER A C 1
ATOM 810 O O . SER A 1 97 ? -20.247 -9.836 -14.339 1.00 90.31 97 SER A O 1
ATOM 812 N N . THR A 1 98 ? -18.417 -11.080 -13.992 1.00 90.25 98 THR A N 1
ATOM 813 C CA . THR A 1 98 ? -19.027 -12.357 -14.398 1.00 90.25 98 THR A CA 1
ATOM 814 C C . THR A 1 98 ? -19.495 -13.177 -13.201 1.00 90.25 98 THR A C 1
ATOM 816 O O . THR A 1 98 ? -20.499 -13.878 -13.312 1.00 90.25 98 THR A O 1
ATOM 819 N N . ALA A 1 99 ? -18.792 -13.090 -12.071 1.00 89.88 99 ALA A N 1
ATOM 820 C CA . ALA A 1 99 ? -19.071 -13.857 -10.863 1.00 89.88 99 ALA A CA 1
ATOM 821 C C . ALA A 1 99 ? -20.301 -13.354 -10.093 1.00 89.88 99 ALA A C 1
ATOM 823 O O . ALA A 1 99 ? -20.923 -14.128 -9.366 1.00 89.88 99 ALA A O 1
ATOM 824 N N . THR A 1 100 ? -20.665 -12.076 -10.229 1.00 85.31 100 THR A N 1
ATOM 825 C CA . THR A 1 100 ? -21.815 -11.495 -9.528 1.00 85.31 100 THR A CA 1
ATOM 826 C C . THR A 1 100 ? -22.557 -10.460 -10.370 1.00 85.31 100 THR A C 1
ATOM 828 O O . THR A 1 100 ? -21.968 -9.742 -11.173 1.00 85.31 100 THR A O 1
ATOM 831 N N . THR A 1 101 ? -23.873 -10.365 -10.160 1.00 78.50 101 THR A N 1
ATOM 832 C CA . THR A 1 101 ? -24.724 -9.294 -10.705 1.00 78.50 101 THR A CA 1
ATOM 833 C C . THR A 1 101 ? -24.841 -8.102 -9.754 1.00 78.50 101 THR A C 1
ATOM 835 O O . THR A 1 101 ? -25.512 -7.126 -10.080 1.00 78.50 101 THR A O 1
ATOM 838 N N . GLN A 1 102 ? -24.244 -8.178 -8.557 1.00 74.25 102 GLN A N 1
ATOM 839 C CA . GLN A 1 102 ? -24.301 -7.094 -7.582 1.00 74.25 102 GLN A CA 1
ATOM 840 C C . GLN A 1 102 ? -23.438 -5.918 -8.036 1.00 74.25 102 GLN A C 1
ATOM 842 O O . GLN A 1 102 ? -22.216 -6.010 -8.134 1.00 74.25 102 GLN A O 1
ATOM 847 N N . THR A 1 103 ? -24.093 -4.787 -8.257 1.00 66.94 103 THR A N 1
ATOM 848 C CA . THR A 1 103 ? -23.467 -3.500 -8.553 1.00 66.94 103 THR A CA 1
ATOM 849 C C . THR A 1 103 ? -23.462 -2.628 -7.293 1.00 66.94 103 THR A C 1
ATOM 851 O O . THR A 1 103 ? -24.422 -2.670 -6.529 1.00 66.94 103 THR A O 1
ATOM 854 N N . ASN A 1 104 ? -22.422 -1.809 -7.094 1.00 67.88 104 ASN A N 1
ATOM 855 C CA . ASN A 1 104 ? -22.296 -0.803 -6.016 1.00 67.88 104 ASN A CA 1
ATOM 856 C C . ASN A 1 104 ? -21.989 -1.302 -4.588 1.00 67.88 104 ASN A C 1
ATOM 858 O O . ASN A 1 104 ? -22.207 -0.562 -3.631 1.00 67.88 104 ASN A O 1
ATOM 862 N N . ASN A 1 105 ? -21.421 -2.498 -4.421 1.00 85.75 105 ASN A N 1
ATOM 863 C CA . ASN A 1 105 ? -20.892 -2.941 -3.125 1.00 85.75 105 ASN A CA 1
ATOM 864 C C . ASN A 1 105 ? -19.392 -2.660 -3.032 1.00 85.75 105 ASN A C 1
ATOM 866 O O . ASN A 1 105 ? -18.592 -3.441 -3.535 1.00 85.75 105 ASN A O 1
ATOM 870 N N . TYR A 1 106 ? -19.006 -1.556 -2.392 1.00 93.62 106 TYR A N 1
ATOM 871 C CA . TYR A 1 106 ? -17.592 -1.236 -2.195 1.00 93.62 106 TYR A CA 1
ATOM 872 C C . TYR A 1 106 ? -16.992 -1.995 -1.010 1.00 93.62 106 TYR A C 1
ATOM 874 O O . TYR A 1 106 ? -17.629 -2.149 0.038 1.00 93.62 106 TYR A O 1
ATOM 882 N N . ILE A 1 107 ? -15.734 -2.403 -1.166 1.00 97.31 107 ILE A N 1
ATOM 883 C CA . ILE A 1 107 ? -14.897 -2.940 -0.092 1.00 97.31 107 ILE A CA 1
ATOM 884 C C . ILE A 1 107 ? -13.853 -1.880 0.249 1.00 97.31 107 ILE A C 1
ATOM 886 O O . ILE A 1 107 ? -12.966 -1.613 -0.556 1.00 97.31 107 ILE A O 1
ATOM 890 N N . ALA A 1 108 ? -13.933 -1.274 1.430 1.00 98.50 108 ALA A N 1
ATOM 891 C CA . ALA A 1 108 ? -12.908 -0.343 1.885 1.00 98.50 108 ALA A CA 1
ATOM 892 C C . ALA A 1 108 ? -11.776 -1.108 2.580 1.00 98.50 108 ALA A C 1
ATOM 894 O O . ALA A 1 108 ? -11.970 -1.692 3.643 1.00 98.50 108 ALA A O 1
ATOM 895 N N . TYR A 1 109 ? -10.593 -1.108 1.978 1.00 98.75 109 TYR A N 1
ATOM 896 C CA . TYR A 1 109 ? -9.396 -1.758 2.489 1.00 98.75 109 TYR A CA 1
ATOM 897 C C . TYR A 1 109 ? -8.510 -0.725 3.182 1.00 98.75 109 TYR A C 1
ATOM 899 O O . TYR A 1 109 ? -7.973 0.168 2.534 1.00 98.75 109 TYR A O 1
ATOM 907 N N . PHE A 1 110 ? -8.369 -0.823 4.499 1.00 98.81 110 PHE A N 1
ATOM 908 C CA . PHE A 1 110 ? -7.592 0.108 5.308 1.00 98.81 110 PHE A CA 1
ATOM 909 C C . PHE A 1 110 ? -6.208 -0.458 5.585 1.00 98.81 110 PHE A C 1
ATOM 911 O O . PHE A 1 110 ? -6.067 -1.555 6.130 1.00 98.81 110 PHE A O 1
ATOM 918 N N . SER A 1 111 ? -5.177 0.323 5.276 1.00 98.31 111 SER A N 1
ATOM 919 C CA . SER A 1 111 ? -3.804 -0.012 5.624 1.00 98.31 111 SER A CA 1
ATOM 920 C C . SER A 1 111 ? -2.980 1.240 5.875 1.00 98.31 111 SER A C 1
ATOM 922 O O . SER A 1 111 ? -3.222 2.297 5.299 1.00 98.31 111 SER A O 1
ATOM 924 N N . LEU A 1 112 ? -1.986 1.103 6.746 1.00 95.75 112 LEU A N 1
ATOM 925 C CA . LEU A 1 112 ? -1.051 2.176 7.045 1.00 95.75 112 LEU A CA 1
ATOM 926 C C . LEU A 1 112 ? -0.064 2.412 5.889 1.00 95.75 112 LEU A C 1
ATOM 928 O O . LEU A 1 112 ? 0.392 3.528 5.699 1.00 95.75 112 LEU A O 1
ATOM 932 N N . GLU A 1 113 ? 0.273 1.377 5.116 1.00 95.81 113 GLU A N 1
ATOM 933 C CA . GLU A 1 113 ? 1.259 1.460 4.035 1.00 95.81 113 GLU A CA 1
ATOM 934 C C . GLU A 1 113 ? 0.769 0.806 2.739 1.00 95.81 113 GLU A C 1
ATOM 936 O O . GLU A 1 113 ? 0.044 -0.185 2.774 1.00 95.81 113 GLU A O 1
ATOM 941 N N . TYR A 1 114 ? 1.222 1.332 1.594 1.00 98.12 114 TYR A N 1
ATOM 942 C CA . TYR A 1 114 ? 0.917 0.815 0.254 1.00 98.12 114 TYR A CA 1
ATOM 943 C C . TYR A 1 114 ? 2.161 0.844 -0.639 1.00 98.12 114 TYR A C 1
ATOM 945 O O . TYR A 1 114 ? 2.661 1.906 -1.008 1.00 98.12 114 TYR A O 1
ATOM 953 N N . GLY A 1 115 ? 2.667 -0.336 -0.994 1.00 96.56 115 GLY A N 1
ATOM 954 C CA . GLY A 1 115 ? 3.820 -0.525 -1.870 1.00 96.56 115 GLY A CA 1
ATOM 955 C C . GLY A 1 115 ? 3.385 -0.763 -3.309 1.00 96.56 115 GLY A C 1
ATOM 956 O O . GLY A 1 115 ? 3.195 -1.907 -3.710 1.00 96.56 115 GLY A O 1
ATOM 957 N N . ILE A 1 116 ? 3.219 0.315 -4.081 1.00 96.75 116 ILE A N 1
ATOM 958 C CA . ILE A 1 116 ? 2.752 0.247 -5.478 1.00 96.75 116 ILE A CA 1
ATOM 959 C C . ILE A 1 116 ? 3.924 0.189 -6.461 1.00 96.75 116 ILE A C 1
ATOM 961 O O . ILE A 1 116 ? 4.015 -0.745 -7.262 1.00 96.75 116 ILE A O 1
ATOM 965 N N . ASN A 1 117 ? 4.810 1.182 -6.386 1.00 95.50 117 ASN A N 1
ATOM 966 C CA . ASN A 1 117 ? 6.000 1.364 -7.215 1.00 95.50 117 ASN A CA 1
ATOM 967 C C . ASN A 1 117 ? 6.984 2.296 -6.471 1.00 95.50 117 ASN A C 1
ATOM 969 O O . ASN A 1 117 ? 6.576 3.043 -5.582 1.00 95.50 117 ASN A O 1
ATOM 973 N N . GLU A 1 118 ? 8.273 2.257 -6.804 1.00 91.12 118 GLU A N 1
ATOM 974 C CA . GLU A 1 118 ? 9.331 3.090 -6.215 1.00 91.12 118 GLU A CA 1
ATOM 975 C C . GLU A 1 118 ? 9.105 4.604 -6.341 1.00 91.12 118 GLU A C 1
ATOM 977 O O . GLU A 1 118 ? 9.531 5.344 -5.451 1.00 91.12 118 GLU A O 1
ATOM 982 N N . SER A 1 119 ? 8.373 5.057 -7.364 1.00 93.12 119 SER A N 1
ATOM 983 C CA . SER A 1 119 ? 7.937 6.454 -7.508 1.00 93.12 119 SER A CA 1
ATOM 984 C C . SER A 1 119 ? 6.931 6.895 -6.437 1.00 93.12 119 SER A C 1
ATOM 986 O O . SER A 1 119 ? 6.674 8.088 -6.298 1.00 93.12 119 SER A O 1
ATOM 988 N N . PHE A 1 120 ? 6.376 5.957 -5.661 1.00 94.88 120 PHE A N 1
ATOM 989 C CA . PHE A 1 120 ? 5.432 6.193 -4.571 1.00 94.88 120 PHE A CA 1
ATOM 990 C C . PHE A 1 120 ? 5.951 5.594 -3.252 1.00 94.88 120 PHE A C 1
ATOM 992 O O . PHE A 1 120 ? 5.559 4.490 -2.857 1.00 94.88 120 PHE A O 1
ATOM 999 N N . PRO A 1 121 ? 6.848 6.296 -2.535 1.00 92.88 121 PRO A N 1
ATOM 1000 C CA . PRO A 1 121 ? 7.524 5.773 -1.347 1.00 92.88 121 PRO A CA 1
ATOM 1001 C C . PRO A 1 121 ? 6.647 5.802 -0.076 1.00 92.88 121 PRO A C 1
ATOM 1003 O O . PRO A 1 121 ? 7.104 6.207 0.991 1.00 92.88 121 PRO A O 1
ATOM 1006 N N . ASN A 1 122 ? 5.399 5.333 -0.160 1.00 94.81 122 ASN A N 1
ATOM 1007 C CA . ASN A 1 122 ? 4.425 5.310 0.940 1.00 94.81 122 ASN A CA 1
ATOM 1008 C C . ASN A 1 122 ? 4.327 3.928 1.619 1.00 94.81 122 ASN A C 1
ATOM 1010 O O . ASN A 1 122 ? 3.245 3.442 1.960 1.00 94.81 122 ASN A O 1
ATOM 1014 N N . TYR A 1 123 ? 5.471 3.254 1.761 1.00 94.25 123 TYR A N 1
ATOM 1015 C CA . TYR A 1 123 ? 5.584 1.946 2.401 1.00 94.25 123 TYR A CA 1
ATOM 1016 C C . TYR A 1 123 ? 6.989 1.695 2.944 1.00 94.25 123 TYR A C 1
ATOM 1018 O O . TYR A 1 123 ? 7.963 2.330 2.539 1.00 94.25 123 TYR A O 1
ATOM 1026 N N . SER A 1 124 ? 7.107 0.717 3.837 1.00 89.00 124 SER A N 1
ATOM 1027 C CA . SER A 1 124 ? 8.386 0.326 4.430 1.00 89.00 124 SER A CA 1
ATOM 1028 C C . SER A 1 124 ? 8.731 -1.155 4.221 1.00 89.00 124 SER A C 1
ATOM 1030 O O . SER A 1 124 ? 9.870 -1.570 4.455 1.00 89.00 124 SER A O 1
ATOM 1032 N N . GLY A 1 125 ? 7.788 -2.019 3.814 1.00 87.69 125 GLY A N 1
ATOM 1033 C CA . GLY A 1 125 ? 8.069 -3.447 3.591 1.00 87.69 125 GLY A CA 1
ATOM 1034 C C . GLY A 1 125 ? 6.841 -4.321 3.348 1.00 87.69 125 GLY A C 1
ATOM 1035 O O . GLY A 1 125 ? 5.945 -3.920 2.623 1.00 87.69 125 GLY A O 1
ATOM 1036 N N . GLY A 1 126 ? 6.850 -5.544 3.894 1.00 90.56 126 GLY A N 1
ATOM 1037 C CA . GLY A 1 126 ? 5.970 -6.630 3.439 1.00 90.56 126 GLY A CA 1
ATOM 1038 C C . GLY A 1 126 ? 4.467 -6.383 3.590 1.00 90.56 126 GLY A C 1
ATOM 1039 O O . GLY A 1 126 ? 3.720 -6.811 2.718 1.00 90.56 126 GLY A O 1
ATOM 1040 N N . LEU A 1 127 ? 4.030 -5.682 4.643 1.00 92.56 127 LEU A N 1
ATOM 1041 C CA . LEU A 1 127 ? 2.614 -5.351 4.839 1.00 92.56 127 LEU A CA 1
ATOM 1042 C C . LEU A 1 127 ? 2.121 -4.413 3.725 1.00 92.56 127 LEU A C 1
ATOM 1044 O O . LEU A 1 127 ? 1.081 -4.664 3.124 1.00 92.56 127 LEU A O 1
ATOM 1048 N N . GLY A 1 128 ? 2.909 -3.387 3.401 1.00 95.12 128 GLY A N 1
ATOM 1049 C CA . GLY A 1 128 ? 2.612 -2.435 2.336 1.00 95.12 128 GLY A CA 1
ATOM 1050 C C . GLY A 1 128 ? 2.745 -3.039 0.946 1.00 95.12 128 GLY A C 1
ATOM 1051 O O . GLY A 1 128 ? 1.903 -2.772 0.095 1.00 95.12 128 GLY A O 1
ATOM 1052 N N . VAL A 1 129 ? 3.749 -3.891 0.712 1.00 96.38 129 VAL A N 1
ATOM 1053 C CA . VAL A 1 129 ? 3.870 -4.644 -0.550 1.00 96.38 129 VAL A CA 1
ATOM 1054 C C . VAL A 1 129 ? 2.629 -5.506 -0.780 1.00 96.38 129 VAL A C 1
ATOM 1056 O O . VAL A 1 129 ? 2.051 -5.454 -1.859 1.00 96.38 129 VAL A O 1
ATOM 1059 N N . LEU A 1 130 ? 2.162 -6.224 0.247 1.00 97.19 130 LEU A N 1
ATOM 1060 C CA . LEU A 1 130 ? 0.926 -6.999 0.154 1.00 97.19 130 LEU A CA 1
ATOM 1061 C C . LEU A 1 130 ? -0.288 -6.104 -0.120 1.00 97.19 130 LEU A C 1
ATOM 1063 O O . LEU A 1 130 ? -1.095 -6.426 -0.984 1.00 97.19 130 LEU A O 1
ATOM 1067 N N . ALA A 1 131 ? -0.417 -4.976 0.586 1.00 98.25 131 ALA A N 1
ATOM 1068 C CA . ALA A 1 131 ? -1.501 -4.026 0.354 1.00 98.25 131 ALA A CA 1
ATOM 1069 C C . ALA A 1 131 ? -1.503 -3.509 -1.094 1.00 98.25 131 ALA A C 1
ATOM 1071 O O . ALA A 1 131 ? -2.559 -3.436 -1.717 1.00 98.25 131 ALA A O 1
ATOM 1072 N N . GLY A 1 132 ? -0.329 -3.209 -1.654 1.00 98.25 132 GLY A N 1
ATOM 1073 C CA . GLY A 1 132 ? -0.196 -2.810 -3.051 1.00 98.25 132 GLY A CA 1
ATOM 1074 C C . GLY A 1 132 ? -0.566 -3.921 -4.031 1.00 98.25 132 GLY A C 1
ATOM 1075 O O . GLY A 1 132 ? -1.314 -3.678 -4.976 1.00 98.25 132 GLY A O 1
ATOM 1076 N N . ASP A 1 133 ? -0.120 -5.149 -3.774 1.00 98.12 133 ASP A N 1
ATOM 1077 C CA . ASP A 1 133 ? -0.464 -6.316 -4.588 1.00 98.12 133 ASP A CA 1
ATOM 1078 C C . ASP A 1 133 ? -1.958 -6.668 -4.506 1.00 98.12 133 ASP A C 1
ATOM 1080 O O . ASP A 1 133 ? -2.535 -7.095 -5.508 1.00 98.12 133 ASP A O 1
ATOM 1084 N N . HIS A 1 134 ? -2.618 -6.422 -3.368 1.00 98.25 134 HIS A N 1
ATOM 1085 C CA . HIS A 1 134 ? -4.076 -6.492 -3.258 1.00 98.25 134 HIS A CA 1
ATOM 1086 C C . HIS A 1 134 ? -4.755 -5.463 -4.164 1.00 98.25 134 HIS A C 1
ATOM 1088 O O . HIS A 1 134 ? -5.688 -5.831 -4.870 1.00 98.25 134 HIS A O 1
ATOM 1094 N N . LEU A 1 135 ? -4.289 -4.204 -4.203 1.00 98.69 135 LEU A N 1
ATOM 1095 C CA . LEU A 1 135 ? -4.891 -3.190 -5.081 1.00 98.69 135 LEU A CA 1
ATOM 1096 C C . LEU A 1 135 ? -4.755 -3.563 -6.564 1.00 98.69 135 LEU A C 1
ATOM 1098 O O . LEU A 1 135 ? -5.719 -3.426 -7.320 1.00 98.69 135 LEU A O 1
ATOM 1102 N N . LYS A 1 136 ? -3.578 -4.059 -6.967 1.00 98.38 136 LYS A N 1
ATOM 1103 C CA . LYS A 1 136 ? -3.300 -4.508 -8.342 1.00 98.38 136 LYS A CA 1
ATOM 1104 C C . LYS A 1 136 ? -4.139 -5.731 -8.719 1.00 98.38 136 LYS A C 1
ATOM 1106 O O . LYS A 1 136 ? -4.824 -5.718 -9.733 1.00 98.38 136 LYS A O 1
ATOM 1111 N N . SER A 1 137 ? -4.188 -6.739 -7.849 1.00 97.25 137 SER A N 1
ATOM 1112 C CA . SER A 1 137 ? -4.984 -7.950 -8.093 1.00 97.25 137 SER A CA 1
ATOM 1113 C C . SER A 1 137 ? -6.487 -7.653 -8.099 1.00 97.25 137 SER A C 1
ATOM 1115 O O . SER A 1 137 ? -7.216 -8.171 -8.940 1.00 97.25 137 SER A O 1
ATOM 1117 N N . ALA A 1 138 ? -6.964 -6.771 -7.213 1.00 97.25 138 ALA A N 1
ATOM 1118 C CA . ALA A 1 138 ? -8.346 -6.292 -7.235 1.00 97.25 138 ALA A CA 1
ATOM 1119 C C . ALA A 1 138 ? -8.663 -5.554 -8.541 1.00 97.25 138 ALA A C 1
ATOM 1121 O O . ALA A 1 138 ? -9.749 -5.727 -9.090 1.00 97.25 138 ALA A O 1
ATOM 1122 N N . SER A 1 139 ? -7.699 -4.796 -9.072 1.00 97.69 139 SER A N 1
ATOM 1123 C CA . SER A 1 139 ? -7.832 -4.106 -10.351 1.00 97.69 139 SER A CA 1
ATOM 1124 C C . SER A 1 139 ? -7.960 -5.082 -11.524 1.00 97.69 139 SER A C 1
ATOM 1126 O O . SER A 1 139 ? -8.814 -4.882 -12.390 1.00 97.69 139 SER A O 1
ATOM 1128 N N . ASP A 1 140 ? -7.152 -6.144 -11.546 1.00 96.19 140 ASP A N 1
ATOM 1129 C CA . ASP A 1 140 ? -7.196 -7.180 -12.585 1.00 96.19 140 ASP A CA 1
ATOM 1130 C C . ASP A 1 140 ? -8.508 -7.971 -12.541 1.00 96.19 140 ASP A C 1
ATOM 1132 O O . ASP A 1 140 ? -9.167 -8.164 -13.563 1.00 96.19 140 ASP A O 1
ATOM 1136 N N . LEU A 1 141 ? -8.930 -8.364 -11.337 1.00 94.88 141 LEU A N 1
ATOM 1137 C CA . LEU A 1 141 ? -10.167 -9.112 -11.107 1.00 94.88 141 LEU A CA 1
ATOM 1138 C C . LEU A 1 141 ? -11.428 -8.239 -11.193 1.00 94.88 141 LEU A C 1
ATOM 1140 O O . LEU A 1 141 ? -12.537 -8.772 -11.249 1.00 94.88 141 LEU A O 1
ATOM 1144 N N . GLY A 1 142 ? -11.280 -6.911 -11.201 1.00 94.88 142 GLY A N 1
ATOM 1145 C CA . GLY A 1 142 ? -12.371 -5.935 -11.151 1.00 94.88 142 GLY A CA 1
ATOM 1146 C C . GLY A 1 142 ? -13.180 -5.964 -9.858 1.00 94.88 142 GLY A C 1
ATOM 1147 O O . GLY A 1 142 ? -14.363 -5.630 -9.876 1.00 94.88 142 GLY A O 1
ATOM 1148 N N . VAL A 1 143 ? -12.568 -6.391 -8.754 1.00 95.44 143 VAL A N 1
ATOM 1149 C CA . VAL A 1 143 ? -13.185 -6.329 -7.428 1.00 95.44 143 VAL A CA 1
ATOM 1150 C C . VAL A 1 143 ? -13.327 -4.848 -7.042 1.00 95.44 143 VAL A C 1
ATOM 1152 O O . VAL A 1 143 ? -12.342 -4.117 -7.158 1.00 95.44 143 VAL A O 1
ATOM 1155 N N . PRO A 1 144 ? -14.501 -4.382 -6.568 1.00 95.69 144 PRO A N 1
ATOM 1156 C CA . PRO A 1 144 ? -14.771 -2.979 -6.223 1.00 95.69 144 PRO A CA 1
ATOM 1157 C C . PRO A 1 144 ? -14.118 -2.579 -4.888 1.00 95.69 144 PRO A C 1
ATOM 1159 O O . PRO A 1 144 ? -14.769 -2.124 -3.945 1.00 95.69 144 PRO A O 1
ATOM 1162 N N . LEU A 1 145 ? -12.810 -2.797 -4.795 1.00 97.81 145 LEU A N 1
ATOM 1163 C CA . LEU A 1 145 ? -11.990 -2.476 -3.643 1.00 97.81 145 LEU A CA 1
ATOM 1164 C C . LEU A 1 145 ? -11.527 -1.019 -3.726 1.00 97.81 145 LEU A C 1
ATOM 1166 O O . LEU A 1 145 ? -11.154 -0.523 -4.787 1.00 97.81 145 LEU A O 1
ATOM 1170 N N . ILE A 1 146 ? -11.541 -0.338 -2.585 1.00 98.62 146 ILE A N 1
ATOM 1171 C CA . ILE A 1 146 ? -11.045 1.024 -2.412 1.00 98.62 146 ILE A CA 1
ATOM 1172 C C . ILE A 1 146 ? -10.018 0.999 -1.290 1.00 98.62 146 ILE A C 1
ATOM 1174 O O . ILE A 1 146 ? -10.344 0.659 -0.155 1.00 98.62 146 ILE A O 1
ATOM 1178 N N . GLY A 1 147 ? -8.777 1.358 -1.598 1.00 98.75 147 GLY A N 1
ATOM 1179 C CA . GLY A 1 147 ? -7.740 1.526 -0.589 1.00 98.75 147 GLY A CA 1
ATOM 1180 C C . GLY A 1 147 ? -7.951 2.811 0.212 1.00 98.75 147 GLY A C 1
ATOM 1181 O O . GLY A 1 147 ? -8.313 3.843 -0.352 1.00 98.75 147 GLY A O 1
ATOM 1182 N N . VAL A 1 148 ? -7.683 2.762 1.514 1.00 98.88 148 VAL A N 1
ATOM 1183 C CA . VAL A 1 148 ? -7.659 3.922 2.415 1.00 98.88 148 VAL 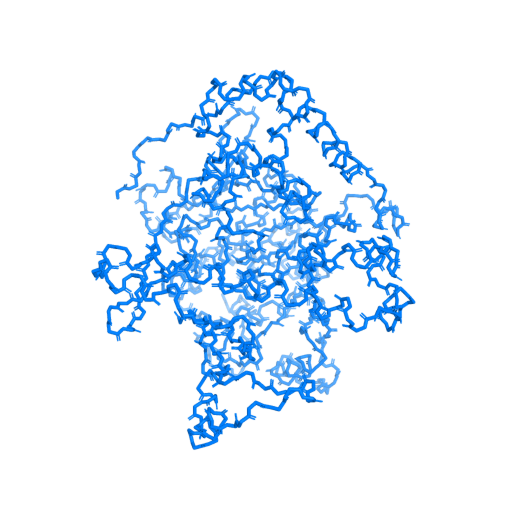A CA 1
ATOM 1184 C C . VAL A 1 148 ? -6.370 3.895 3.231 1.00 98.88 148 VAL A C 1
ATOM 1186 O O . VAL A 1 148 ? -6.011 2.858 3.799 1.00 98.88 148 VAL A O 1
ATOM 1189 N N . GLY A 1 149 ? -5.656 5.020 3.272 1.00 98.62 149 GLY A N 1
ATOM 1190 C CA . GLY A 1 149 ? -4.378 5.152 3.972 1.00 98.62 149 GLY A CA 1
ATOM 1191 C C . GLY A 1 149 ? -4.038 6.585 4.372 1.00 98.62 149 GLY A C 1
ATOM 1192 O O . GLY A 1 149 ? -4.835 7.508 4.208 1.00 98.62 149 GLY A O 1
ATOM 1193 N N . LEU A 1 150 ? -2.819 6.772 4.876 1.00 98.56 150 LEU A N 1
ATOM 1194 C CA . LEU A 1 150 ? -2.223 8.087 5.125 1.00 98.56 150 LEU A CA 1
ATOM 1195 C C . LEU A 1 150 ? -1.189 8.400 4.040 1.00 98.56 150 LEU A C 1
ATOM 1197 O O . LEU A 1 150 ? -0.529 7.488 3.539 1.00 98.56 150 LEU A O 1
ATOM 1201 N N . LEU A 1 151 ? -1.050 9.674 3.676 1.00 98.12 151 LEU A N 1
ATOM 1202 C CA . LEU A 1 151 ? -0.065 10.138 2.704 1.00 98.12 151 LEU A CA 1
ATOM 1203 C C . LEU A 1 151 ? 1.139 10.743 3.430 1.00 98.12 151 LEU A C 1
ATOM 1205 O O . LEU A 1 151 ? 1.060 11.857 3.938 1.00 98.12 151 LEU A O 1
ATOM 1209 N N . TYR A 1 152 ? 2.257 10.022 3.470 1.00 96.88 152 TYR A N 1
ATOM 1210 C CA . TYR A 1 152 ? 3.439 10.455 4.212 1.00 96.88 152 TYR A CA 1
ATOM 1211 C C . TYR A 1 152 ? 4.337 11.367 3.377 1.00 96.88 152 TYR A C 1
ATOM 1213 O O . TYR A 1 152 ? 4.926 10.920 2.389 1.00 96.88 152 TYR A O 1
ATOM 1221 N N . GLN A 1 153 ? 4.517 12.623 3.800 1.00 94.88 153 GLN A N 1
ATOM 1222 C CA . GLN A 1 153 ? 5.313 13.605 3.054 1.00 94.88 153 GLN A CA 1
ATOM 1223 C C . GLN A 1 153 ? 6.754 13.147 2.840 1.00 94.88 153 GLN A C 1
ATOM 1225 O O . GLN A 1 153 ? 7.291 13.332 1.754 1.00 94.88 153 GLN A O 1
ATOM 1230 N N . MET A 1 154 ? 7.368 12.490 3.819 1.00 93.25 154 MET A N 1
ATOM 1231 C CA . MET A 1 154 ? 8.737 11.978 3.730 1.00 93.25 154 MET A CA 1
ATOM 1232 C C . MET A 1 154 ? 8.812 10.468 3.473 1.00 93.25 154 MET A C 1
ATOM 1234 O O . MET A 1 154 ? 9.909 9.919 3.348 1.00 93.25 154 MET A O 1
ATOM 1238 N N . GLY A 1 155 ? 7.664 9.785 3.390 1.00 90.81 155 GLY A N 1
ATOM 1239 C CA . GLY A 1 155 ? 7.605 8.332 3.260 1.00 90.81 155 GLY A CA 1
ATOM 1240 C C . GLY A 1 155 ? 8.329 7.608 4.400 1.00 90.81 155 GLY A C 1
ATOM 1241 O O . GLY A 1 155 ? 8.234 7.988 5.569 1.00 90.81 155 GLY A O 1
ATOM 1242 N N . TYR A 1 156 ? 9.070 6.557 4.042 1.00 86.56 156 TYR A N 1
ATOM 1243 C CA . TYR A 1 156 ? 10.052 5.910 4.918 1.00 86.56 156 TYR A CA 1
ATOM 1244 C C . TYR A 1 156 ? 11.472 6.393 4.597 1.00 86.56 156 TYR A C 1
ATOM 1246 O O . TYR A 1 156 ? 11.763 6.794 3.467 1.00 86.56 156 TYR A O 1
ATOM 1254 N N . PHE A 1 157 ? 12.396 6.296 5.555 1.00 85.38 157 PHE A N 1
ATOM 1255 C CA . PHE A 1 157 ? 13.749 6.811 5.362 1.00 85.38 157 PHE A CA 1
ATOM 1256 C C . PHE A 1 157 ? 14.487 6.166 4.174 1.00 85.38 157 PHE A C 1
ATOM 1258 O O . PHE A 1 157 ? 14.371 4.966 3.859 1.00 85.38 157 PHE A O 1
ATOM 1265 N N . ARG A 1 158 ? 15.340 6.973 3.537 1.00 83.56 158 ARG A N 1
ATOM 1266 C CA . ARG A 1 158 ? 16.360 6.495 2.604 1.00 83.56 158 ARG A CA 1
ATOM 1267 C C . ARG A 1 158 ? 17.621 6.161 3.382 1.00 83.56 158 ARG A C 1
ATOM 1269 O O . ARG A 1 158 ? 18.213 7.002 4.052 1.00 83.56 158 ARG A O 1
ATOM 1276 N N . GLN A 1 159 ? 18.026 4.904 3.277 1.00 84.88 159 GLN A N 1
ATOM 1277 C CA . GLN A 1 159 ? 19.210 4.406 3.952 1.00 84.88 159 GLN A CA 1
ATOM 1278 C C . GLN A 1 159 ? 20.479 4.836 3.210 1.00 84.88 159 GLN A C 1
ATOM 1280 O O . GLN A 1 159 ? 20.568 4.755 1.982 1.00 84.88 159 GLN A O 1
ATOM 1285 N N . SER A 1 160 ? 21.494 5.219 3.972 1.00 81.75 160 SER A N 1
ATOM 1286 C CA . SER A 1 160 ? 22.877 5.319 3.521 1.00 81.75 160 SER A CA 1
ATOM 1287 C C . SER A 1 160 ? 23.806 4.637 4.525 1.00 81.75 160 SER A C 1
ATOM 1289 O O . SER A 1 160 ? 23.420 4.376 5.662 1.00 81.75 160 SER A O 1
ATOM 1291 N N . LEU A 1 161 ? 25.015 4.292 4.083 1.00 79.56 161 LEU A N 1
ATOM 1292 C CA . LEU A 1 161 ? 26.066 3.780 4.958 1.00 79.56 161 LEU A CA 1
ATOM 1293 C C . LEU A 1 161 ? 27.163 4.839 5.086 1.00 79.56 161 LEU A C 1
ATOM 1295 O O . LEU A 1 161 ? 27.565 5.459 4.089 1.00 79.56 161 LEU A O 1
ATOM 1299 N N . SER A 1 162 ? 27.634 5.053 6.311 1.00 77.50 162 SER A N 1
ATOM 1300 C CA . SER A 1 162 ? 28.825 5.851 6.589 1.00 77.50 162 SER A CA 1
ATOM 1301 C C . SER A 1 162 ? 30.088 5.114 6.128 1.00 77.50 162 SER A C 1
ATOM 1303 O O . SER A 1 162 ? 30.047 3.922 5.819 1.00 77.50 162 SER A O 1
ATOM 1305 N N . GLN A 1 163 ? 31.231 5.805 6.103 1.00 72.56 163 GLN A N 1
ATOM 1306 C CA . GLN A 1 163 ? 32.520 5.183 5.758 1.00 72.56 163 GLN A CA 1
ATOM 1307 C C . GLN A 1 163 ? 32.877 4.005 6.683 1.00 72.56 163 GLN A C 1
ATOM 1309 O O . GLN A 1 163 ? 33.516 3.054 6.247 1.00 72.56 163 GLN A O 1
ATOM 1314 N N . ASN A 1 164 ? 32.392 4.028 7.927 1.00 77.88 164 ASN A N 1
ATOM 1315 C CA . ASN A 1 164 ? 32.611 2.974 8.919 1.00 77.88 164 ASN A CA 1
ATOM 1316 C C . ASN A 1 164 ? 31.542 1.862 8.864 1.00 77.88 164 ASN A C 1
ATOM 1318 O O . ASN A 1 164 ? 31.493 1.017 9.753 1.00 77.88 164 ASN A O 1
ATOM 1322 N N . GLY A 1 165 ? 30.651 1.874 7.864 1.00 75.62 165 GLY A N 1
ATOM 1323 C CA . GLY A 1 165 ? 29.601 0.865 7.690 1.00 75.62 165 GLY A CA 1
ATOM 1324 C C . GLY A 1 165 ? 28.370 1.042 8.587 1.00 75.62 165 GLY A C 1
ATOM 1325 O O . GLY A 1 165 ? 27.517 0.157 8.620 1.00 75.62 165 GLY A O 1
ATOM 1326 N N . TRP A 1 166 ? 28.243 2.171 9.294 1.00 81.38 166 TRP A N 1
ATOM 1327 C CA . TRP A 1 166 ? 27.055 2.473 10.102 1.00 81.38 166 TRP A CA 1
ATOM 1328 C C . TRP A 1 166 ? 25.901 2.980 9.240 1.00 81.38 166 TRP A C 1
ATOM 1330 O O . TRP A 1 166 ? 26.114 3.796 8.343 1.00 81.38 166 TRP A O 1
ATOM 1340 N N . GLN A 1 167 ? 24.679 2.534 9.543 1.00 83.69 167 GLN A N 1
ATOM 1341 C CA . GLN A 1 167 ? 23.462 3.053 8.919 1.00 83.69 167 GLN A CA 1
ATOM 1342 C C . GLN A 1 167 ? 23.253 4.523 9.296 1.00 83.69 167 GLN A C 1
ATOM 1344 O O . GLN A 1 167 ? 23.317 4.889 10.467 1.00 83.69 167 GLN A O 1
ATOM 1349 N N . THR A 1 168 ? 22.953 5.334 8.289 1.00 85.44 168 THR A N 1
ATOM 1350 C CA . THR A 1 168 ? 22.488 6.714 8.415 1.00 85.44 168 THR A CA 1
ATOM 1351 C C . THR A 1 168 ? 21.194 6.892 7.631 1.00 85.44 168 THR A C 1
ATOM 1353 O O . THR A 1 168 ? 20.991 6.279 6.578 1.00 85.44 168 THR A O 1
ATOM 1356 N N . GLU A 1 169 ? 20.311 7.735 8.149 1.00 87.81 169 GLU A N 1
ATOM 1357 C CA . GLU A 1 169 ? 18.968 7.947 7.617 1.00 87.81 169 GLU A CA 1
ATOM 1358 C C . GLU A 1 169 ? 18.872 9.316 6.956 1.00 87.81 169 GLU A C 1
ATOM 1360 O O . GLU A 1 169 ? 19.467 10.296 7.406 1.00 87.81 169 GLU A O 1
ATOM 1365 N N . SER A 1 170 ? 18.143 9.385 5.851 1.00 87.69 170 SER A N 1
ATOM 1366 C CA . SER A 1 170 ? 17.838 10.641 5.177 1.00 87.69 170 SER A CA 1
ATOM 1367 C C . SER A 1 170 ? 16.377 10.643 4.767 1.00 87.69 170 SER A C 1
ATOM 1369 O O . SER A 1 170 ? 15.880 9.663 4.208 1.00 87.69 170 SER A O 1
ATOM 1371 N N . TYR A 1 171 ? 15.710 11.755 5.038 1.00 87.19 171 TYR A N 1
ATOM 1372 C CA . TYR A 1 171 ? 14.300 11.964 4.755 1.00 87.19 171 TYR A CA 1
ATOM 1373 C C . TYR A 1 171 ? 14.197 13.017 3.657 1.00 87.19 171 TYR A C 1
ATOM 1375 O O . TYR A 1 171 ? 14.846 14.060 3.733 1.00 87.19 171 TYR A O 1
ATOM 1383 N N . PHE A 1 172 ? 13.439 12.708 2.612 1.00 87.25 172 PHE A N 1
ATOM 1384 C CA . PHE A 1 172 ? 13.243 13.591 1.469 1.00 87.25 172 PHE A CA 1
ATOM 1385 C C . PHE A 1 172 ? 11.761 13.893 1.364 1.00 87.25 172 PHE A C 1
ATOM 1387 O O . PHE A 1 172 ? 10.957 12.965 1.389 1.00 87.25 172 PHE A O 1
ATOM 1394 N N . GLU A 1 173 ? 11.413 15.169 1.250 1.00 91.06 173 GLU A N 1
ATOM 1395 C CA . GLU A 1 173 ? 10.032 15.569 1.015 1.00 91.06 173 GLU A CA 1
ATOM 1396 C C . GLU A 1 173 ? 9.614 15.154 -0.400 1.00 91.06 173 GLU A C 1
ATOM 1398 O O . GLU A 1 173 ? 10.311 15.426 -1.380 1.00 91.06 173 GLU A O 1
ATOM 1403 N N . ASN A 1 174 ? 8.477 14.474 -0.494 1.00 92.00 174 ASN A N 1
ATOM 1404 C CA . ASN A 1 174 ? 7.815 14.175 -1.750 1.00 92.00 174 ASN A CA 1
ATOM 1405 C C . ASN A 1 174 ? 6.959 15.378 -2.153 1.00 92.00 174 ASN A C 1
ATOM 1407 O O . ASN A 1 174 ? 6.174 15.890 -1.354 1.00 92.00 174 ASN A O 1
ATOM 1411 N N . ASP A 1 175 ? 7.089 15.803 -3.406 1.00 92.00 175 ASP A N 1
ATOM 1412 C CA . ASP A 1 175 ? 6.179 16.775 -4.003 1.00 92.00 175 ASP A CA 1
ATOM 1413 C C . ASP A 1 175 ? 4.970 16.044 -4.593 1.00 92.00 175 ASP A C 1
ATOM 1415 O O . ASP A 1 175 ? 5.021 15.545 -5.719 1.00 92.00 175 ASP A O 1
ATOM 1419 N N . PHE A 1 176 ? 3.880 15.981 -3.827 1.00 94.12 176 PHE A N 1
ATOM 1420 C CA . PHE A 1 176 ? 2.651 15.286 -4.221 1.00 94.12 176 PHE A CA 1
ATOM 1421 C C . PHE A 1 176 ? 2.048 15.809 -5.532 1.00 94.12 176 PHE A C 1
ATOM 1423 O O . PHE A 1 176 ? 1.424 15.040 -6.260 1.00 94.12 176 PHE A O 1
ATOM 1430 N N . TYR A 1 177 ? 2.269 17.081 -5.882 1.00 91.62 177 TYR A N 1
ATOM 1431 C CA . TYR A 1 177 ? 1.768 17.659 -7.135 1.00 91.62 177 TYR A CA 1
ATOM 1432 C C . TYR A 1 177 ? 2.535 17.174 -8.371 1.00 91.62 177 TYR A C 1
ATOM 1434 O O . TYR A 1 177 ? 2.016 17.252 -9.484 1.00 91.62 177 TYR A O 1
ATOM 1442 N N . SER A 1 178 ? 3.740 16.640 -8.172 1.00 92.25 178 SER A N 1
ATOM 1443 C CA . SER A 1 178 ? 4.571 16.024 -9.209 1.00 92.25 178 SER A CA 1
ATOM 1444 C C . SER A 1 178 ? 4.483 14.493 -9.207 1.00 92.25 178 SER A C 1
ATOM 1446 O O . SER A 1 178 ? 5.293 13.828 -9.853 1.00 92.25 178 SER A O 1
ATOM 1448 N N . MET A 1 179 ? 3.535 13.906 -8.473 1.00 95.06 179 MET A N 1
ATOM 1449 C CA . MET A 1 179 ? 3.321 12.457 -8.416 1.00 95.06 179 MET A CA 1
ATOM 1450 C C . MET A 1 179 ? 2.043 12.043 -9.174 1.00 95.06 179 MET A C 1
ATOM 1452 O O . MET A 1 179 ? 1.166 12.882 -9.378 1.00 95.06 179 MET A O 1
ATOM 1456 N N . PRO A 1 180 ? 1.902 10.757 -9.569 1.00 95.88 180 PRO A N 1
ATOM 1457 C CA . PRO A 1 180 ? 0.686 10.163 -10.154 1.00 95.88 180 PRO A CA 1
ATOM 1458 C C . PRO A 1 180 ? -0.542 10.138 -9.219 1.00 95.88 180 PRO A C 1
ATOM 1460 O O . PRO A 1 180 ? -1.109 9.086 -8.916 1.00 95.88 180 PRO A O 1
ATOM 1463 N N . MET A 1 181 ? -0.952 11.300 -8.717 1.00 96.25 181 MET A N 1
ATOM 1464 C CA . MET A 1 181 ? -2.056 11.463 -7.780 1.00 96.25 181 MET A CA 1
ATOM 1465 C C . MET A 1 181 ? -2.746 12.812 -7.960 1.00 96.25 181 MET A C 1
ATOM 1467 O O . MET A 1 181 ? -2.163 13.780 -8.441 1.00 96.25 181 MET A O 1
ATOM 1471 N N . THR A 1 182 ? -4.010 12.881 -7.562 1.00 96.94 182 THR A N 1
ATOM 1472 C CA . THR A 1 182 ? -4.838 14.079 -7.714 1.00 96.94 182 THR A CA 1
ATOM 1473 C C . THR A 1 182 ? -5.456 14.472 -6.385 1.00 96.94 182 THR A C 1
ATOM 1475 O O . THR A 1 182 ? -6.069 13.637 -5.718 1.00 96.94 182 THR A O 1
ATOM 1478 N N . LEU A 1 183 ? -5.342 15.749 -6.022 1.00 97.50 183 LEU A N 1
ATOM 1479 C CA . LEU A 1 183 ? -6.035 16.310 -4.868 1.00 97.50 183 LEU A CA 1
ATOM 1480 C C . LEU A 1 183 ? -7.544 16.336 -5.134 1.00 97.50 183 LEU A C 1
ATOM 1482 O O . LEU A 1 183 ? -7.987 16.891 -6.144 1.00 97.50 183 LEU A O 1
ATOM 1486 N N . MET A 1 184 ? -8.327 15.749 -4.231 1.00 97.88 184 MET A N 1
ATOM 1487 C CA . MET A 1 184 ? -9.782 15.772 -4.324 1.00 97.88 184 MET A CA 1
ATOM 1488 C C . MET A 1 184 ? -10.300 17.168 -4.008 1.00 97.88 184 MET A C 1
ATOM 1490 O O . MET A 1 184 ? -9.847 17.820 -3.066 1.00 97.88 184 MET A O 1
ATOM 1494 N N . LYS A 1 185 ? -11.263 17.622 -4.806 1.00 96.12 185 LYS A N 1
ATOM 1495 C CA . LYS A 1 185 ? -11.866 18.947 -4.692 1.00 96.12 185 LYS A CA 1
ATOM 1496 C C . LYS A 1 185 ? -13.374 18.839 -4.517 1.00 96.12 185 LYS A C 1
ATOM 1498 O O . LYS A 1 185 ? -13.980 17.873 -4.980 1.00 96.12 185 LYS A O 1
ATOM 1503 N N . ASP A 1 186 ? -13.952 19.811 -3.828 1.00 93.00 186 ASP A N 1
ATOM 1504 C CA . ASP A 1 186 ? -15.395 19.991 -3.724 1.00 93.00 186 ASP A CA 1
ATOM 1505 C C . ASP A 1 186 ? -15.987 20.620 -5.003 1.00 93.00 186 ASP A C 1
ATOM 1507 O O . ASP A 1 186 ? -15.293 20.833 -6.002 1.00 93.00 186 ASP A O 1
ATOM 1511 N N . GLN A 1 187 ? -17.292 20.900 -4.975 1.00 91.00 187 GLN A N 1
ATOM 1512 C CA . GLN A 1 187 ? -18.026 21.498 -6.097 1.00 91.00 187 GLN A CA 1
ATOM 1513 C C . GLN A 1 187 ? -17.540 22.917 -6.444 1.00 91.00 187 GLN A C 1
ATOM 1515 O O . GLN A 1 187 ? -17.668 23.332 -7.594 1.00 91.00 187 GLN A O 1
ATOM 1520 N N . ASP A 1 188 ? -16.931 23.624 -5.487 1.00 92.25 188 ASP A N 1
ATOM 1521 C CA . ASP A 1 188 ? -16.371 24.970 -5.657 1.00 92.25 188 ASP A CA 1
ATOM 1522 C C . ASP A 1 188 ? -14.900 24.938 -6.122 1.00 92.25 188 ASP A C 1
ATOM 1524 O O . ASP A 1 188 ? -14.250 25.979 -6.258 1.00 92.25 188 ASP A O 1
ATOM 1528 N N . GLY A 1 189 ? -14.335 23.746 -6.346 1.00 92.25 189 GLY A N 1
ATOM 1529 C CA . GLY A 1 189 ? -12.944 23.558 -6.750 1.00 92.25 189 GLY A CA 1
ATOM 1530 C C . GLY A 1 189 ? -11.925 23.724 -5.617 1.00 92.25 189 GLY A C 1
ATOM 1531 O O . GLY A 1 189 ? -10.717 23.743 -5.891 1.00 92.25 189 GLY A O 1
ATOM 1532 N N . LYS A 1 190 ? -12.369 23.821 -4.357 1.00 93.75 190 LYS A N 1
ATOM 1533 C CA . LYS A 1 190 ? -11.491 23.874 -3.179 1.00 93.75 190 LYS A CA 1
ATOM 1534 C C . LYS A 1 190 ? -11.105 22.463 -2.736 1.00 93.75 190 LYS A C 1
ATOM 1536 O O . LYS A 1 190 ? -11.870 21.531 -2.967 1.00 93.75 190 LYS A O 1
ATOM 1541 N N . PRO A 1 191 ? -9.935 22.271 -2.099 1.00 95.69 191 PRO A N 1
ATOM 1542 C CA . PRO A 1 191 ? -9.556 20.972 -1.553 1.00 95.69 191 PRO A CA 1
ATOM 1543 C C . PRO A 1 191 ? -10.632 20.424 -0.613 1.00 95.69 191 PRO A C 1
ATOM 1545 O O . PRO A 1 191 ? -11.040 21.096 0.336 1.00 95.69 191 PRO A O 1
ATOM 1548 N N . MET A 1 192 ? -11.070 19.194 -0.867 1.00 96.62 192 MET A N 1
ATOM 1549 C CA . MET A 1 192 ? -11.988 18.492 0.018 1.00 96.62 192 MET A CA 1
ATOM 1550 C C . MET A 1 192 ? -11.256 18.149 1.313 1.00 96.62 192 MET A C 1
ATOM 1552 O O . MET A 1 192 ? -10.164 17.575 1.283 1.00 96.62 192 MET A O 1
ATOM 1556 N N . THR A 1 193 ? -11.858 18.501 2.447 1.00 96.56 193 THR A N 1
ATOM 1557 C CA . THR A 1 193 ? -11.262 18.296 3.769 1.00 96.56 193 THR A CA 1
ATOM 1558 C C . THR A 1 193 ? -12.230 17.616 4.724 1.00 96.56 193 THR A C 1
ATOM 1560 O O . THR A 1 193 ? -13.447 17.727 4.589 1.00 96.56 193 THR A O 1
ATOM 1563 N N . ILE A 1 194 ? -11.666 16.906 5.695 1.00 97.81 194 ILE A N 1
ATOM 1564 C CA . ILE A 1 194 ? -12.360 16.374 6.866 1.00 97.81 194 ILE A CA 1
ATOM 1565 C C . ILE A 1 194 ? -11.749 16.979 8.125 1.00 97.81 194 ILE A C 1
ATOM 1567 O O . ILE A 1 194 ? -10.582 17.381 8.115 1.00 97.81 194 ILE A O 1
ATOM 1571 N N . ASP A 1 195 ? -12.508 16.988 9.216 1.00 97.19 195 ASP A N 1
ATOM 1572 C CA . ASP A 1 195 ? -12.014 17.383 10.529 1.00 97.19 195 ASP A CA 1
ATOM 1573 C C . ASP A 1 195 ? -12.216 16.294 11.589 1.00 97.19 195 ASP A C 1
ATOM 1575 O O . ASP A 1 195 ? -13.128 15.461 11.516 1.00 97.19 195 ASP A O 1
ATOM 1579 N N . LEU A 1 196 ? -11.335 16.305 12.587 1.00 97.00 196 LEU A N 1
ATOM 1580 C CA . LEU A 1 196 ? -11.389 15.472 13.781 1.00 97.00 196 LEU A CA 1
ATOM 1581 C C . LEU A 1 196 ? -11.126 16.334 15.016 1.00 97.00 196 LEU A C 1
ATOM 1583 O O . LEU A 1 196 ? -10.332 17.270 14.980 1.00 97.00 196 LEU A O 1
ATOM 1587 N N . GLU A 1 197 ? -11.781 16.007 16.125 1.00 95.19 197 GLU A N 1
ATOM 1588 C CA . GLU A 1 197 ? -11.552 16.680 17.402 1.00 95.19 197 GLU A CA 1
ATOM 1589 C C . GLU A 1 197 ? -10.363 16.031 18.110 1.00 95.19 197 GLU A C 1
ATOM 1591 O O . GLU A 1 197 ? -10.408 14.848 18.444 1.00 95.19 197 GLU A O 1
ATOM 1596 N N . TYR A 1 198 ? -9.277 16.786 18.273 1.00 96.12 198 TYR A N 1
ATOM 1597 C CA . TYR A 1 198 ? -8.078 16.370 18.996 1.00 96.12 198 TYR A CA 1
ATOM 1598 C C . TYR A 1 198 ? -7.901 17.262 20.245 1.00 96.12 198 TYR A C 1
ATOM 1600 O O . TYR A 1 198 ? -8.499 18.337 20.333 1.00 96.12 198 TYR A O 1
ATOM 1608 N N . PRO A 1 199 ? -7.066 16.868 21.229 1.00 94.88 199 PRO A N 1
ATOM 1609 C CA . PRO A 1 199 ? -6.984 17.558 22.523 1.00 94.88 199 PRO A CA 1
ATOM 1610 C C . PRO A 1 199 ? -6.601 19.045 22.467 1.00 94.88 199 PRO A C 1
ATOM 1612 O O . PRO A 1 199 ? -7.019 19.814 23.327 1.00 94.88 199 PRO A O 1
ATOM 1615 N N . ALA A 1 200 ? -5.798 19.454 21.481 1.00 93.12 200 ALA A N 1
ATOM 1616 C CA . ALA A 1 200 ? -5.340 20.835 21.309 1.00 93.12 200 ALA A CA 1
ATOM 1617 C C . ALA A 1 200 ? -6.172 21.618 20.274 1.00 93.12 200 ALA A C 1
ATOM 1619 O O . ALA A 1 200 ? -5.859 22.771 19.981 1.00 93.12 200 ALA A O 1
ATOM 1620 N N . GLY A 1 201 ? -7.227 21.014 19.718 1.00 94.00 201 GLY A N 1
ATOM 1621 C CA . GLY A 1 201 ? -8.118 21.640 18.747 1.00 94.00 201 GLY A CA 1
ATOM 1622 C C . GLY A 1 201 ? -8.535 20.698 17.622 1.00 94.00 201 GLY A C 1
ATOM 1623 O O . GLY A 1 201 ? -8.276 19.496 17.645 1.00 94.00 201 GLY A O 1
ATOM 1624 N N . ARG A 1 202 ? -9.189 21.255 16.602 1.00 96.19 202 ARG A N 1
ATOM 1625 C CA . ARG A 1 202 ? -9.555 20.491 15.407 1.00 96.19 202 ARG A CA 1
ATOM 1626 C C . ARG A 1 202 ? -8.325 20.186 14.554 1.00 96.19 202 ARG A C 1
ATOM 1628 O O . ARG A 1 202 ? -7.611 21.102 14.153 1.00 96.19 202 ARG A O 1
ATOM 1635 N N . LEU A 1 203 ? -8.136 18.910 14.243 1.00 97.88 203 LEU A N 1
ATOM 1636 C CA . LEU A 1 203 ? -7.258 18.436 13.182 1.00 97.88 203 LEU A CA 1
ATOM 1637 C C . LEU A 1 203 ? -8.019 18.476 11.858 1.00 97.88 203 LEU A C 1
ATOM 1639 O O . LEU A 1 203 ? -9.125 17.949 11.786 1.00 97.88 203 LEU A O 1
ATOM 1643 N N . TYR A 1 204 ? -7.404 19.011 10.807 1.00 98.19 204 TYR A N 1
ATOM 1644 C CA . TYR A 1 204 ? -7.921 18.940 9.440 1.00 98.19 204 TYR A CA 1
ATOM 1645 C C . TYR A 1 204 ? -7.052 18.029 8.573 1.00 98.19 204 TYR A C 1
ATOM 1647 O O . TYR A 1 204 ? -5.828 18.025 8.706 1.00 98.19 204 TYR A O 1
ATOM 1655 N N . ALA A 1 205 ? -7.667 17.294 7.652 1.00 98.44 205 ALA A N 1
ATOM 1656 C CA . ALA A 1 205 ? -6.950 16.529 6.637 1.00 98.44 205 ALA A CA 1
ATOM 1657 C C . ALA A 1 205 ? -7.596 16.717 5.265 1.00 98.44 205 ALA A C 1
ATOM 1659 O O . ALA A 1 205 ? -8.822 16.738 5.153 1.00 98.44 205 ALA A O 1
ATOM 1660 N N . GLN A 1 206 ? -6.772 16.845 4.228 1.00 98.19 206 GLN A N 1
ATOM 1661 C CA . GLN A 1 206 ? -7.210 16.828 2.834 1.00 98.19 206 GLN A CA 1
ATOM 1662 C C . GLN A 1 206 ? -7.110 15.419 2.247 1.00 98.19 206 GLN A C 1
ATOM 1664 O O . GLN A 1 206 ? -6.383 14.568 2.766 1.00 98.19 206 GLN A O 1
ATOM 1669 N N . ILE A 1 207 ? -7.850 15.174 1.165 1.00 98.69 207 ILE A N 1
ATOM 1670 C CA . ILE A 1 207 ? -7.970 13.846 0.557 1.00 98.69 207 ILE A CA 1
ATOM 1671 C C . ILE A 1 207 ? -7.276 13.826 -0.805 1.00 98.69 207 ILE A C 1
ATOM 1673 O O . ILE A 1 207 ? -7.622 14.588 -1.708 1.00 98.69 207 ILE A O 1
ATOM 1677 N N . TRP A 1 208 ? -6.343 12.898 -0.982 1.00 98.69 208 TRP A N 1
ATOM 1678 C CA . TRP A 1 208 ? -5.687 12.615 -2.255 1.00 98.69 208 TRP A CA 1
ATOM 1679 C C . TRP A 1 208 ? -6.212 11.318 -2.858 1.00 98.69 208 TRP A C 1
ATOM 1681 O O . TRP A 1 208 ? -6.522 10.372 -2.137 1.00 98.69 208 TRP A O 1
ATOM 1691 N N . LYS A 1 209 ? -6.285 11.266 -4.188 1.00 98.69 209 LYS A N 1
ATOM 1692 C CA . LYS A 1 209 ? -6.663 10.084 -4.963 1.00 98.69 209 LYS A CA 1
ATOM 1693 C C . LYS A 1 209 ? -5.477 9.592 -5.786 1.00 98.69 209 LYS A C 1
ATOM 1695 O O . LYS A 1 209 ? -4.890 10.358 -6.546 1.00 98.69 209 LYS A O 1
ATOM 1700 N N . VAL A 1 210 ? -5.195 8.299 -5.688 1.00 98.75 210 VAL A N 1
ATOM 1701 C CA . VAL A 1 210 ? -4.247 7.558 -6.523 1.00 98.75 210 VAL A CA 1
ATOM 1702 C C . VAL A 1 210 ? -5.022 6.522 -7.334 1.00 98.75 210 VAL A C 1
ATOM 1704 O O . VAL A 1 210 ? -5.860 5.801 -6.788 1.00 98.75 210 VAL A O 1
ATOM 1707 N N . GLN A 1 211 ? -4.745 6.435 -8.635 1.00 98.62 211 GLN A N 1
ATOM 1708 C CA . GLN A 1 211 ? -5.352 5.437 -9.514 1.00 98.62 211 GLN A CA 1
ATOM 1709 C C . GLN A 1 211 ? -4.392 4.252 -9.703 1.00 98.62 211 GLN A C 1
ATOM 1711 O O . GLN A 1 211 ? -3.279 4.424 -10.200 1.00 98.62 211 GLN A O 1
ATOM 1716 N N . VAL A 1 212 ? -4.815 3.049 -9.304 1.00 98.62 212 VAL A N 1
ATOM 1717 C CA . VAL A 1 212 ? -4.047 1.798 -9.420 1.00 98.62 212 VAL A CA 1
ATOM 1718 C C . VAL A 1 212 ? -4.809 0.853 -10.343 1.00 98.62 212 VAL A C 1
ATOM 1720 O O . VAL A 1 212 ? -5.600 0.025 -9.896 1.00 98.62 212 VAL A O 1
ATOM 1723 N N . GLY A 1 213 ? -4.618 1.021 -11.653 1.00 98.31 213 GLY A N 1
ATOM 1724 C CA . GLY A 1 213 ? -5.454 0.370 -12.657 1.00 98.31 213 GLY A CA 1
ATOM 1725 C C . GLY A 1 213 ? -6.901 0.846 -12.527 1.00 98.31 213 GLY A C 1
ATOM 1726 O O . GLY A 1 213 ? -7.170 2.042 -12.633 1.00 98.31 213 GLY A O 1
ATOM 1727 N N . ARG A 1 214 ? -7.834 -0.069 -12.272 1.00 97.81 214 ARG A N 1
ATOM 1728 C CA . ARG A 1 214 ? -9.247 0.191 -11.960 1.00 97.81 214 ARG A CA 1
ATOM 1729 C C . ARG A 1 214 ? -9.479 0.544 -10.490 1.00 97.81 214 ARG A C 1
ATOM 1731 O O . ARG A 1 214 ? -10.448 1.231 -10.180 1.00 97.81 214 ARG A O 1
ATOM 1738 N N . THR A 1 215 ? -8.594 0.102 -9.602 1.00 98.31 215 THR A N 1
ATOM 1739 C CA . THR A 1 215 ? -8.703 0.312 -8.155 1.00 98.31 215 THR A CA 1
ATOM 1740 C C . THR A 1 215 ? -8.352 1.751 -7.787 1.00 98.31 215 THR A C 1
ATOM 1742 O O . THR A 1 215 ? -7.414 2.340 -8.328 1.00 98.31 215 THR A O 1
ATOM 1745 N N . ILE A 1 216 ? -9.088 2.314 -6.829 1.00 98.56 216 ILE A N 1
ATOM 1746 C CA . ILE A 1 216 ? -8.835 3.654 -6.293 1.00 98.56 216 ILE A CA 1
ATOM 1747 C C . ILE A 1 216 ? -8.213 3.530 -4.904 1.00 98.56 216 ILE A C 1
ATOM 1749 O O . ILE A 1 216 ? -8.673 2.742 -4.081 1.00 98.56 216 ILE A O 1
ATOM 1753 N N . LEU A 1 217 ? -7.186 4.332 -4.635 1.00 98.88 217 LEU A N 1
ATOM 1754 C CA . LEU A 1 217 ? -6.593 4.503 -3.312 1.00 98.88 217 LEU A CA 1
ATOM 1755 C C . LEU A 1 217 ? -6.776 5.955 -2.862 1.00 98.88 217 LEU A C 1
ATOM 1757 O O . LEU A 1 217 ? -6.306 6.875 -3.530 1.00 98.88 217 LEU A O 1
ATOM 1761 N N . TYR A 1 218 ? -7.442 6.150 -1.726 1.00 98.88 218 TYR A N 1
ATOM 1762 C CA . TYR A 1 218 ? -7.562 7.443 -1.062 1.00 98.88 218 TYR A CA 1
ATOM 1763 C C . TYR A 1 218 ? -6.573 7.561 0.090 1.00 98.88 218 TYR A C 1
ATOM 1765 O O . TYR A 1 218 ? -6.408 6.636 0.887 1.00 98.88 218 TYR A O 1
ATOM 1773 N N . LEU A 1 219 ? -5.922 8.716 0.183 1.00 98.88 219 LEU A N 1
ATOM 1774 C CA . LEU A 1 219 ? -4.908 8.980 1.194 1.00 98.88 219 LEU A CA 1
ATOM 1775 C C . LEU A 1 219 ? -5.170 10.311 1.889 1.00 98.88 219 LEU A C 1
ATOM 1777 O O . LEU A 1 219 ? -5.527 11.295 1.238 1.00 98.88 219 LEU A O 1
ATOM 1781 N N . LEU A 1 220 ? -4.987 10.330 3.206 1.00 98.75 220 LEU A N 1
ATOM 1782 C CA . LEU A 1 220 ? -5.197 11.514 4.037 1.00 98.75 220 LEU A CA 1
ATOM 1783 C C . LEU A 1 220 ? -3.883 12.228 4.326 1.00 98.75 220 LEU A C 1
ATOM 1785 O O . LEU A 1 220 ? -2.897 11.591 4.692 1.00 98.75 220 LEU A O 1
ATOM 1789 N N . ASP A 1 221 ? -3.906 13.549 4.197 1.00 98.12 221 ASP A N 1
ATOM 1790 C CA . ASP A 1 221 ? -2.757 14.432 4.383 1.00 98.12 221 ASP A CA 1
ATOM 1791 C C . ASP A 1 221 ? -3.130 15.577 5.333 1.00 98.12 221 ASP A C 1
ATOM 1793 O O . ASP A 1 221 ? -4.080 16.321 5.074 1.00 98.12 221 ASP A O 1
ATOM 1797 N N . THR A 1 222 ? -2.403 15.719 6.442 1.00 97.81 222 THR A N 1
ATOM 1798 C CA . THR A 1 222 ? -2.641 16.769 7.446 1.00 97.81 222 THR A CA 1
ATOM 1799 C C . THR A 1 222 ? -1.772 18.003 7.237 1.00 97.81 222 THR A C 1
ATOM 1801 O O . THR A 1 222 ? -1.876 18.966 8.002 1.00 97.81 222 THR A O 1
ATOM 1804 N N . ASN A 1 223 ? -0.946 18.040 6.190 1.00 94.94 223 ASN A N 1
ATOM 1805 C CA . ASN A 1 223 ? -0.045 19.147 5.891 1.00 94.94 223 ASN A CA 1
ATOM 1806 C C . ASN A 1 223 ? -0.774 20.354 5.259 1.00 94.94 223 ASN A C 1
ATOM 1808 O O . ASN A 1 223 ? -0.374 20.890 4.225 1.00 94.94 223 ASN A O 1
ATOM 1812 N N . VAL A 1 224 ? -1.856 20.805 5.898 1.00 94.06 224 VAL A N 1
ATOM 1813 C CA . VAL A 1 224 ? -2.759 21.863 5.427 1.00 94.06 224 VAL A CA 1
ATOM 1814 C C . VAL A 1 224 ? -2.641 23.133 6.268 1.00 94.06 224 VAL A C 1
ATOM 1816 O O . VAL A 1 224 ? -2.300 23.097 7.453 1.00 94.06 224 VAL A O 1
ATOM 1819 N N . HIS A 1 225 ? -2.943 24.287 5.666 1.00 92.12 225 HIS A N 1
ATOM 1820 C CA . HIS A 1 225 ? -2.833 25.592 6.330 1.00 92.12 225 HIS A CA 1
ATOM 1821 C C . HIS A 1 225 ? -3.713 25.714 7.584 1.00 92.12 225 HIS A C 1
ATOM 1823 O O . HIS A 1 225 ? -3.322 26.395 8.529 1.00 92.12 225 HIS A O 1
ATOM 1829 N N . GLN A 1 226 ? -4.861 25.031 7.632 1.00 93.81 226 GLN A N 1
ATOM 1830 C CA . GLN A 1 226 ? -5.761 25.029 8.792 1.00 93.81 226 GLN A CA 1
ATOM 1831 C C . GLN A 1 226 ? -5.092 24.488 10.066 1.00 93.81 226 GLN A C 1
ATOM 1833 O O . GLN A 1 226 ? -5.459 24.891 11.165 1.00 93.81 226 GLN A O 1
ATOM 1838 N N . ASN A 1 227 ? -4.071 23.639 9.927 1.00 95.25 227 ASN A N 1
ATOM 1839 C CA . ASN A 1 227 ? -3.323 23.082 11.052 1.00 95.25 227 ASN A CA 1
ATOM 1840 C C . ASN A 1 227 ? -2.129 23.964 11.477 1.00 95.25 227 ASN A C 1
ATOM 1842 O O . ASN A 1 227 ? -1.364 23.573 12.349 1.00 95.25 227 ASN A O 1
ATOM 1846 N N . ASN A 1 228 ? -1.943 25.164 10.906 1.00 89.94 228 ASN A N 1
ATOM 1847 C CA . ASN A 1 228 ? -0.800 26.038 11.225 1.00 89.94 228 ASN A CA 1
ATOM 1848 C C . ASN A 1 228 ? -0.727 26.473 12.695 1.00 89.94 228 ASN A C 1
ATOM 1850 O O . ASN A 1 228 ? 0.355 26.802 13.173 1.00 89.94 228 ASN A O 1
ATOM 1854 N N . ALA A 1 229 ? -1.860 26.494 13.401 1.00 89.94 229 ALA A N 1
ATOM 1855 C CA . ALA A 1 229 ? -1.901 26.844 14.818 1.00 89.94 229 ALA A CA 1
ATOM 1856 C C . ALA A 1 229 ? -1.308 25.748 15.724 1.00 89.94 229 ALA A C 1
ATOM 1858 O O . ALA A 1 229 ? -0.847 26.053 16.820 1.00 89.94 229 ALA A O 1
ATOM 1859 N N . VAL A 1 230 ? -1.300 24.489 15.270 1.00 92.25 230 VAL A N 1
ATOM 1860 C CA . VAL A 1 230 ? -0.794 23.330 16.018 1.00 92.25 230 VAL A CA 1
ATOM 1861 C C . VAL A 1 230 ? 0.132 22.546 15.094 1.00 92.25 230 VAL A C 1
ATOM 1863 O O . VAL A 1 230 ? -0.299 21.648 14.377 1.00 92.25 230 VAL A O 1
ATOM 1866 N N . ILE A 1 231 ? 1.417 22.905 15.083 1.00 88.44 231 ILE A N 1
ATOM 1867 C CA . ILE A 1 231 ? 2.392 22.333 14.139 1.00 88.44 231 ILE A CA 1
ATOM 1868 C C . ILE A 1 231 ? 2.451 20.801 14.203 1.00 88.44 231 ILE A C 1
ATOM 1870 O O . ILE A 1 231 ? 2.494 20.145 13.167 1.00 88.44 231 ILE A O 1
ATOM 1874 N N . GLU A 1 232 ? 2.305 20.236 15.404 1.00 91.62 232 GLU A N 1
ATOM 1875 C CA . GLU A 1 232 ? 2.263 18.791 15.649 1.00 91.62 232 GLU A CA 1
ATOM 1876 C C . GLU A 1 232 ? 1.189 18.081 14.809 1.00 91.62 232 GLU A C 1
ATOM 1878 O O . GLU A 1 232 ? 1.378 16.935 14.418 1.00 91.62 232 GLU A O 1
ATOM 1883 N N . TYR A 1 233 ? 0.083 18.758 14.477 1.00 95.00 233 TYR A N 1
ATOM 1884 C CA . TYR A 1 233 ? -0.991 18.204 13.647 1.00 95.00 233 TYR A CA 1
ATOM 1885 C C . TYR A 1 233 ? -0.616 18.128 12.172 1.00 95.00 233 TYR A C 1
ATOM 1887 O O . TYR A 1 233 ? -1.008 17.180 11.493 1.00 95.00 233 TYR A O 1
ATOM 1895 N N . ARG A 1 234 ? 0.180 19.081 11.675 1.00 93.50 234 ARG A N 1
ATOM 1896 C CA . ARG A 1 234 ? 0.742 18.993 10.319 1.00 93.50 234 ARG A CA 1
ATOM 1897 C C . ARG A 1 234 ? 1.709 17.824 10.199 1.00 93.50 234 ARG A C 1
ATOM 1899 O O . ARG A 1 234 ? 1.730 17.170 9.166 1.00 93.50 234 ARG A O 1
ATOM 1906 N N . ASP A 1 235 ? 2.455 17.551 11.262 1.00 93.31 235 ASP A N 1
ATOM 1907 C CA . ASP A 1 235 ? 3.532 16.563 11.243 1.00 93.31 235 ASP A CA 1
ATOM 1908 C C . ASP A 1 235 ? 3.028 15.113 11.443 1.00 93.31 235 ASP A C 1
ATOM 1910 O O . ASP A 1 235 ? 3.790 14.162 11.260 1.00 93.31 235 ASP A O 1
ATOM 1914 N N . ILE A 1 236 ? 1.729 14.908 11.733 1.00 96.31 236 ILE A N 1
ATOM 1915 C CA . ILE A 1 236 ? 1.096 13.573 11.826 1.00 96.31 236 ILE A CA 1
ATOM 1916 C C . ILE A 1 236 ? 1.349 12.747 10.558 1.00 96.31 236 ILE A C 1
ATOM 1918 O O . ILE A 1 236 ? 1.600 11.542 10.653 1.00 96.31 236 ILE A O 1
ATOM 1922 N N . THR A 1 237 ? 1.306 13.370 9.378 1.00 96.44 237 THR A N 1
ATOM 1923 C CA . THR A 1 237 ? 1.545 12.709 8.089 1.00 96.44 237 THR A CA 1
ATOM 1924 C C . THR A 1 237 ? 2.924 13.023 7.502 1.00 96.44 237 THR A C 1
ATOM 1926 O O . THR A 1 237 ? 3.112 12.930 6.293 1.00 96.44 237 THR A O 1
ATOM 1929 N N . ASP A 1 238 ? 3.928 13.349 8.323 1.00 93.50 238 ASP A N 1
ATOM 1930 C CA . ASP A 1 238 ? 5.296 13.539 7.820 1.00 93.50 238 ASP A CA 1
ATOM 1931 C C . ASP A 1 238 ? 5.977 12.193 7.523 1.00 93.50 238 ASP A C 1
ATOM 1933 O O . ASP A 1 238 ? 6.442 11.967 6.405 1.00 93.50 238 ASP A O 1
ATOM 1937 N N . GLN A 1 239 ? 6.036 11.281 8.501 1.00 93.00 239 GLN A N 1
ATOM 1938 C CA . GLN A 1 239 ? 6.851 10.059 8.419 1.00 93.00 239 GLN A CA 1
ATOM 1939 C C . GLN A 1 239 ? 6.052 8.783 8.703 1.00 93.00 239 GLN A C 1
ATOM 1941 O O . GLN A 1 239 ? 5.328 8.678 9.698 1.00 93.00 239 GLN A O 1
ATOM 1946 N N . LEU A 1 240 ? 6.267 7.764 7.868 1.00 90.62 240 LEU A N 1
ATOM 1947 C CA . LEU A 1 240 ? 5.758 6.415 8.103 1.00 90.62 240 LEU A CA 1
ATOM 1948 C C . LEU A 1 240 ? 6.557 5.744 9.229 1.00 90.62 240 LEU A C 1
ATOM 1950 O O . LEU A 1 240 ? 7.775 5.607 9.125 1.00 90.62 240 LEU A O 1
ATOM 1954 N N . TYR A 1 241 ? 5.867 5.288 10.279 1.00 83.75 241 TYR A N 1
ATOM 1955 C CA . TYR A 1 241 ? 6.476 4.726 11.499 1.00 83.75 241 TYR A CA 1
ATOM 1956 C C . TYR A 1 241 ? 7.463 5.672 12.213 1.00 83.75 241 TYR A C 1
ATOM 1958 O O . TYR A 1 241 ? 8.321 5.211 12.966 1.00 83.75 241 TYR A O 1
ATOM 1966 N N . GLY A 1 242 ? 7.347 6.982 11.977 1.00 81.56 242 GLY A N 1
ATOM 1967 C CA . GLY A 1 242 ? 8.056 8.002 12.744 1.00 81.56 242 GLY A CA 1
ATOM 1968 C C . GLY A 1 242 ? 7.308 8.401 14.020 1.00 81.56 242 GLY A C 1
ATOM 1969 O O . GLY A 1 242 ? 6.205 7.928 14.297 1.00 81.56 242 GLY A O 1
ATOM 1970 N N . GLY A 1 243 ? 7.905 9.318 14.779 1.00 85.88 243 GLY A N 1
ATOM 1971 C CA . GLY A 1 243 ? 7.303 9.875 15.990 1.00 85.88 243 GLY A CA 1
ATOM 1972 C C . GLY A 1 243 ? 7.348 8.939 17.200 1.00 85.88 243 GLY A C 1
ATOM 1973 O O . GLY A 1 243 ? 8.153 8.010 17.277 1.00 85.88 243 GLY A O 1
ATOM 1974 N N . ASN A 1 244 ? 6.510 9.232 18.191 1.00 91.19 244 ASN A N 1
ATOM 1975 C CA . ASN A 1 244 ? 6.398 8.473 19.439 1.00 91.19 244 ASN A CA 1
ATOM 1976 C C . ASN A 1 244 ? 4.982 7.871 19.580 1.00 91.19 244 ASN A C 1
ATOM 1978 O O . ASN A 1 244 ? 4.180 7.912 18.649 1.00 91.19 244 ASN A O 1
ATOM 1982 N N . SER A 1 245 ? 4.655 7.316 20.752 1.00 92.56 245 SER A N 1
ATOM 1983 C CA . SER A 1 245 ? 3.331 6.724 21.010 1.00 92.56 245 SER A CA 1
ATOM 1984 C C . SER A 1 245 ? 2.168 7.722 20.847 1.00 92.56 245 SER A C 1
ATOM 1986 O O . SER A 1 245 ? 1.083 7.324 20.430 1.00 92.56 245 SER A O 1
ATOM 1988 N N . GLU A 1 246 ? 2.401 9.019 21.084 1.00 95.06 246 GLU A N 1
ATOM 1989 C CA . GLU A 1 246 ? 1.425 10.090 20.837 1.00 95.06 246 GLU A CA 1
ATOM 1990 C C . GLU A 1 246 ? 1.175 10.270 19.332 1.00 95.06 246 GLU A C 1
ATOM 1992 O O . GLU A 1 246 ? 0.035 10.199 18.881 1.00 95.06 246 GLU A O 1
ATOM 1997 N N . THR A 1 247 ? 2.233 10.425 18.528 1.00 95.00 247 THR A N 1
ATOM 1998 C CA . THR A 1 247 ? 2.106 10.496 17.060 1.00 95.00 247 THR A CA 1
ATOM 1999 C C . THR A 1 247 ? 1.423 9.246 16.511 1.00 95.00 247 THR A C 1
ATOM 2001 O O . THR A 1 247 ? 0.615 9.313 15.586 1.00 95.00 247 THR A O 1
ATOM 2004 N N . ARG A 1 248 ? 1.710 8.089 17.112 1.00 95.50 248 ARG A N 1
ATOM 2005 C CA . ARG A 1 248 ? 1.156 6.810 16.690 1.00 95.50 248 ARG A CA 1
ATOM 2006 C C . ARG A 1 248 ? -0.358 6.743 16.863 1.00 95.50 248 ARG A C 1
ATOM 2008 O O . ARG A 1 248 ? -1.052 6.442 15.896 1.00 95.50 248 ARG A O 1
ATOM 2015 N N . ILE A 1 249 ? -0.878 7.068 18.049 1.00 96.88 249 ILE A N 1
ATOM 2016 C CA . ILE A 1 249 ? -2.331 7.081 18.273 1.00 96.88 249 ILE A CA 1
ATOM 2017 C C . ILE A 1 249 ? -3.017 8.141 17.401 1.00 96.88 249 ILE A C 1
ATOM 2019 O O . ILE A 1 249 ? -4.076 7.873 16.840 1.00 96.88 249 ILE A O 1
ATOM 2023 N N . GLN A 1 250 ? -2.385 9.302 17.195 1.00 97.75 250 GLN A N 1
ATOM 2024 C CA . GLN A 1 250 ? -2.883 10.339 16.286 1.00 97.75 250 GLN A CA 1
ATOM 2025 C C . GLN A 1 250 ? -3.008 9.836 14.841 1.00 97.75 250 GLN A C 1
ATOM 2027 O O . GLN A 1 250 ? -4.014 10.109 14.188 1.00 97.75 250 GLN A O 1
ATOM 2032 N N . GLN A 1 251 ? -2.019 9.092 14.338 1.00 97.88 251 GLN A N 1
ATOM 2033 C CA . GLN A 1 251 ? -2.073 8.480 13.009 1.00 97.88 251 GLN A CA 1
ATOM 2034 C C . GLN A 1 251 ? -3.170 7.414 12.917 1.00 97.88 251 GLN A C 1
ATOM 2036 O O . GLN A 1 251 ? -3.901 7.384 11.932 1.00 97.88 251 GLN A O 1
ATOM 2041 N N . GLU A 1 252 ? -3.319 6.554 13.926 1.00 98.06 252 GLU A N 1
ATOM 2042 C CA . GLU A 1 252 ? -4.333 5.489 13.909 1.00 98.06 252 GLU A CA 1
ATOM 2043 C C . GLU A 1 252 ? -5.765 6.038 14.035 1.00 98.06 252 GLU A C 1
ATOM 2045 O O . GLU A 1 252 ? -6.681 5.529 13.384 1.00 98.06 252 GLU A O 1
ATOM 2050 N N . ILE A 1 253 ? -5.969 7.123 14.794 1.00 98.56 253 ILE A N 1
ATOM 2051 C CA . ILE A 1 253 ? -7.239 7.868 14.834 1.00 98.56 253 ILE A CA 1
ATOM 2052 C C . ILE A 1 253 ? -7.544 8.468 13.461 1.00 98.56 253 ILE A C 1
ATOM 2054 O O . ILE A 1 253 ? -8.643 8.276 12.937 1.00 98.56 253 ILE A O 1
ATOM 2058 N N . LEU A 1 254 ? -6.578 9.161 12.852 1.00 98.75 254 LEU A N 1
ATOM 2059 C CA . LEU A 1 254 ? -6.753 9.751 11.529 1.00 98.75 254 LEU A CA 1
ATOM 2060 C C . LEU A 1 254 ? -7.036 8.679 10.468 1.00 98.75 254 LEU A C 1
ATOM 2062 O O . LEU A 1 254 ? -7.945 8.843 9.662 1.00 98.75 254 LEU A O 1
ATOM 2066 N N . LEU A 1 255 ? -6.304 7.565 10.479 1.00 98.69 255 LEU A N 1
ATOM 2067 C CA . LEU A 1 255 ? -6.508 6.469 9.536 1.00 98.69 255 LEU A CA 1
ATOM 2068 C C . LEU A 1 255 ? -7.883 5.821 9.724 1.00 98.69 255 LEU A C 1
ATOM 2070 O O . LEU A 1 255 ? -8.622 5.667 8.757 1.00 98.69 255 LEU A O 1
ATOM 2074 N N . GLY A 1 256 ? -8.232 5.446 10.956 1.00 98.56 256 GLY A N 1
ATOM 2075 C CA . GLY A 1 256 ? -9.476 4.743 11.249 1.00 98.56 256 GLY A CA 1
ATOM 2076 C C . GLY A 1 256 ? -10.705 5.648 11.151 1.00 98.56 256 GLY A C 1
ATOM 2077 O O . GLY A 1 256 ? -11.564 5.455 10.292 1.00 98.56 256 GLY A O 1
ATOM 2078 N N . ILE A 1 257 ? -10.787 6.655 12.023 1.00 98.69 257 ILE A N 1
ATOM 2079 C CA . ILE A 1 257 ? -11.928 7.580 12.094 1.00 98.69 257 ILE A CA 1
ATOM 2080 C C . ILE A 1 257 ? -11.919 8.515 10.888 1.00 98.69 257 ILE A C 1
ATOM 2082 O O . ILE A 1 257 ? -12.932 8.661 10.202 1.00 98.69 257 ILE A O 1
ATOM 2086 N N . GLY A 1 258 ? -10.773 9.136 10.606 1.00 98.69 258 GLY A N 1
ATOM 2087 C CA . GLY A 1 258 ? -10.655 10.070 9.491 1.00 98.69 258 GLY A CA 1
ATOM 2088 C C . GLY A 1 258 ? -10.885 9.381 8.149 1.00 98.69 258 GLY A C 1
ATOM 2089 O O . GLY A 1 258 ? -11.606 9.918 7.316 1.00 98.69 258 GLY A O 1
ATOM 2090 N N . GLY A 1 259 ? -10.392 8.155 7.954 1.00 98.69 259 GLY A N 1
ATOM 2091 C CA . GLY A 1 259 ? -10.636 7.406 6.719 1.00 98.69 259 GLY A CA 1
ATOM 2092 C C . GLY A 1 259 ? -12.120 7.116 6.474 1.00 98.69 259 GLY A C 1
ATOM 2093 O O . GLY A 1 259 ? -12.605 7.311 5.362 1.00 98.69 259 GLY A O 1
ATOM 2094 N N . ILE A 1 260 ? -12.883 6.754 7.511 1.00 98.50 260 ILE A N 1
ATOM 2095 C CA . ILE A 1 260 ? -14.340 6.564 7.399 1.00 98.50 260 ILE A CA 1
ATOM 2096 C C . ILE A 1 260 ? -15.063 7.890 7.109 1.00 98.50 260 ILE A C 1
ATOM 2098 O O . ILE A 1 260 ? -15.963 7.930 6.265 1.00 98.50 260 ILE A O 1
ATOM 2102 N N . ARG A 1 261 ? -14.643 8.997 7.735 1.00 98.50 261 ARG A N 1
ATOM 2103 C CA . ARG A 1 261 ? -15.173 10.339 7.427 1.00 98.50 261 ARG A CA 1
ATOM 2104 C C . ARG A 1 261 ? -14.856 10.778 6.000 1.00 98.50 261 ARG A C 1
ATOM 2106 O O . ARG A 1 261 ? -15.721 11.358 5.351 1.00 98.50 261 ARG A O 1
ATOM 2113 N N . ALA A 1 262 ? -13.660 10.477 5.498 1.00 98.62 262 ALA A N 1
ATOM 2114 C CA . ALA A 1 262 ? -13.251 10.791 4.134 1.00 98.62 262 ALA A CA 1
ATOM 2115 C C . ALA A 1 262 ? -14.100 10.043 3.107 1.00 98.62 262 ALA A C 1
ATOM 2117 O O . ALA A 1 262 ? -14.601 10.660 2.171 1.00 98.62 262 ALA A O 1
ATOM 2118 N N . LEU A 1 263 ? -14.336 8.742 3.313 1.00 98.25 263 LEU A N 1
ATOM 2119 C CA . LEU A 1 263 ? -15.240 7.970 2.458 1.00 98.25 263 LEU A CA 1
ATOM 2120 C C . LEU A 1 263 ? -16.649 8.577 2.443 1.00 98.25 263 LEU A C 1
ATOM 2122 O O . LEU A 1 263 ? -17.212 8.776 1.368 1.00 98.25 263 LEU A O 1
ATOM 2126 N N . ARG A 1 264 ? -17.183 8.969 3.608 1.00 96.31 264 ARG A N 1
ATOM 2127 C CA . ARG A 1 264 ? -18.494 9.631 3.692 1.00 96.31 264 ARG A CA 1
ATOM 2128 C C . ARG A 1 264 ? -18.518 10.981 2.967 1.00 96.31 264 ARG A C 1
ATOM 2130 O O . ARG A 1 264 ? -19.472 11.248 2.243 1.00 96.31 264 ARG A O 1
ATOM 2137 N N . ALA A 1 265 ? -17.477 11.803 3.112 1.00 96.81 265 ALA A N 1
ATOM 2138 C CA . ALA A 1 265 ? -17.346 13.082 2.405 1.00 96.81 265 ALA A CA 1
ATOM 2139 C C . ALA A 1 265 ? -17.282 12.906 0.876 1.00 96.81 265 ALA A C 1
ATOM 2141 O O . ALA A 1 265 ? -17.815 13.726 0.133 1.00 96.81 265 ALA A O 1
ATOM 2142 N N . LEU A 1 266 ? -16.694 11.800 0.411 1.00 96.69 266 LEU A N 1
ATOM 2143 C CA . LEU A 1 266 ? -16.656 11.401 -0.999 1.00 96.69 266 LEU A CA 1
ATOM 2144 C C . LEU A 1 266 ? -17.971 10.768 -1.498 1.00 96.69 266 LEU A C 1
ATOM 2146 O O . LEU A 1 266 ? -18.065 10.428 -2.676 1.00 96.69 266 LEU A O 1
ATOM 2150 N N . GLY A 1 267 ? -18.971 10.575 -0.630 1.00 95.38 267 GLY A N 1
ATOM 2151 C CA . GLY A 1 267 ? -20.225 9.891 -0.969 1.00 95.38 267 GLY A CA 1
ATOM 2152 C C . GLY A 1 267 ? -20.084 8.373 -1.133 1.00 95.38 267 GLY A C 1
ATOM 2153 O O . GLY A 1 267 ? -20.919 7.739 -1.776 1.00 95.38 267 GLY A O 1
ATOM 2154 N N . ILE A 1 268 ? -19.028 7.780 -0.573 1.00 95.75 268 ILE A N 1
ATOM 2155 C CA . ILE A 1 268 ? -18.715 6.354 -0.680 1.00 95.75 268 ILE A CA 1
ATOM 2156 C C . ILE A 1 268 ? -19.152 5.649 0.604 1.00 95.75 268 ILE A C 1
ATOM 2158 O O . ILE A 1 268 ? -18.598 5.878 1.677 1.00 95.75 268 ILE A O 1
ATOM 2162 N N . ASN A 1 269 ? -20.112 4.734 0.474 1.00 93.44 269 ASN A N 1
ATOM 2163 C CA . ASN A 1 269 ? -20.616 3.918 1.576 1.00 93.44 269 ASN A CA 1
ATOM 2164 C C . ASN A 1 269 ? -20.184 2.457 1.377 1.00 93.44 269 ASN A C 1
ATOM 2166 O O . ASN A 1 269 ? -20.844 1.734 0.629 1.00 93.44 269 ASN A O 1
ATOM 2170 N N . PRO A 1 270 ? -19.076 2.009 1.996 1.00 95.31 270 PRO A N 1
ATOM 2171 C CA . PRO A 1 270 ? -18.619 0.636 1.846 1.00 95.31 270 PRO A CA 1
ATOM 2172 C C . PRO A 1 270 ? -19.549 -0.350 2.555 1.00 95.31 270 PRO A C 1
ATOM 2174 O O . PRO A 1 270 ? -19.958 -0.142 3.702 1.00 95.31 270 PRO A O 1
ATOM 2177 N N . THR A 1 271 ? -19.841 -1.453 1.871 1.00 94.25 271 THR A N 1
ATOM 2178 C CA . THR A 1 271 ? -20.588 -2.585 2.432 1.00 94.25 271 THR A CA 1
ATOM 2179 C C . THR A 1 271 ? -19.695 -3.386 3.373 1.00 94.25 271 THR A C 1
ATOM 2181 O O . THR A 1 271 ? -20.149 -3.835 4.422 1.00 94.25 271 THR A O 1
ATOM 2184 N N . ILE A 1 272 ? -18.415 -3.516 3.010 1.00 96.25 272 ILE A N 1
ATOM 2185 C CA . ILE A 1 272 ? -17.398 -4.231 3.778 1.00 96.25 272 ILE A CA 1
ATOM 2186 C C . ILE A 1 272 ? -16.229 -3.298 4.074 1.00 96.25 272 ILE A C 1
ATOM 2188 O O . ILE A 1 272 ? -15.771 -2.568 3.195 1.00 96.25 272 ILE A O 1
ATOM 2192 N N . ILE A 1 273 ? -15.706 -3.364 5.295 1.00 98.38 273 ILE A N 1
ATOM 2193 C CA . ILE A 1 273 ? -14.452 -2.718 5.678 1.00 98.38 273 ILE A CA 1
ATOM 2194 C C . ILE A 1 273 ? -13.459 -3.804 6.083 1.00 98.38 273 ILE A C 1
ATOM 2196 O O . ILE A 1 273 ? -13.718 -4.605 6.978 1.00 98.38 273 ILE A O 1
ATOM 2200 N N . HIS A 1 274 ? -12.302 -3.817 5.433 1.00 98.62 274 HIS A N 1
ATOM 2201 C CA . HIS A 1 274 ? -11.208 -4.735 5.713 1.00 98.62 274 HIS A CA 1
ATOM 2202 C C . HIS A 1 274 ? -10.042 -3.972 6.333 1.00 98.62 274 HIS A C 1
ATOM 2204 O O . HIS A 1 274 ? -9.441 -3.111 5.700 1.00 98.62 274 HIS A O 1
ATOM 2210 N N . ILE A 1 275 ? -9.717 -4.299 7.580 1.00 98.00 275 ILE A N 1
ATOM 2211 C CA . ILE A 1 275 ? -8.591 -3.738 8.321 1.00 98.00 275 ILE A CA 1
ATOM 2212 C C . ILE A 1 275 ? -7.368 -4.655 8.178 1.00 98.00 275 ILE A C 1
ATOM 2214 O O . ILE A 1 275 ? -7.384 -5.817 8.602 1.00 98.00 275 ILE A O 1
ATOM 2218 N N . ASN A 1 276 ? -6.302 -4.117 7.582 1.00 96.38 276 ASN A N 1
ATOM 2219 C CA . ASN A 1 276 ? -5.025 -4.795 7.392 1.00 96.38 276 ASN A CA 1
ATOM 2220 C C . ASN A 1 276 ? -4.062 -4.492 8.555 1.00 96.38 276 ASN A C 1
ATOM 2222 O O . ASN A 1 276 ? -3.373 -3.469 8.533 1.00 96.38 276 ASN A O 1
ATOM 2226 N N . GLU A 1 277 ? -3.998 -5.402 9.535 1.00 93.88 277 GLU A N 1
ATOM 2227 C CA . GLU A 1 277 ? -3.383 -5.215 10.862 1.00 93.88 277 GLU A CA 1
ATOM 2228 C C . GLU A 1 277 ? -4.091 -4.145 11.724 1.00 93.88 277 GLU A C 1
ATOM 2230 O O . GLU A 1 277 ? -4.862 -3.333 11.223 1.00 93.88 277 GLU A O 1
ATOM 2235 N N . GLY A 1 278 ? -3.887 -4.158 13.048 1.00 92.12 278 GLY A N 1
ATOM 2236 C CA . GLY A 1 278 ? -4.673 -3.365 14.013 1.00 92.12 278 GLY A CA 1
ATOM 2237 C C . GLY A 1 278 ? -4.682 -1.833 13.830 1.00 92.12 278 GLY A C 1
ATOM 2238 O O . GLY A 1 278 ? -5.471 -1.158 14.482 1.00 92.12 278 GLY A O 1
ATOM 2239 N N . HIS A 1 279 ? -3.873 -1.272 12.928 1.00 94.12 279 HIS A N 1
ATOM 2240 C CA . HIS A 1 279 ? -3.628 0.173 12.788 1.00 94.12 279 HIS A CA 1
ATOM 2241 C C . HIS A 1 279 ? -4.851 1.023 12.435 1.00 94.12 279 HIS A C 1
ATOM 2243 O O . HIS A 1 279 ? -4.854 2.231 12.653 1.00 94.12 279 HIS A O 1
ATOM 2249 N N . ALA A 1 280 ? -5.882 0.410 11.855 1.00 97.25 280 ALA A N 1
ATOM 2250 C CA . ALA A 1 280 ? -7.125 1.086 11.501 1.00 97.25 280 ALA A CA 1
ATOM 2251 C C . ALA A 1 280 ? -8.315 0.598 12.340 1.00 97.25 280 ALA A C 1
ATOM 2253 O O . ALA A 1 280 ? -9.460 0.803 11.946 1.00 97.25 280 ALA A O 1
ATOM 2254 N N . ALA A 1 281 ? -8.082 -0.046 13.493 1.00 97.88 281 ALA A N 1
ATOM 2255 C CA . ALA A 1 281 ? -9.163 -0.627 14.293 1.00 97.88 281 ALA A CA 1
ATOM 2256 C C . ALA A 1 281 ? -10.215 0.405 14.726 1.00 97.88 281 ALA A C 1
ATOM 2258 O O . ALA A 1 281 ? -11.395 0.068 14.792 1.00 97.88 281 ALA A O 1
ATOM 2259 N N . PHE A 1 282 ? -9.838 1.676 14.914 1.00 98.50 282 PHE A N 1
ATOM 2260 C CA . PHE A 1 282 ? -10.788 2.754 15.211 1.00 98.50 282 PHE A CA 1
ATOM 2261 C C . PHE A 1 282 ? -11.817 3.020 14.094 1.00 98.50 282 PHE A C 1
ATOM 2263 O O . PHE A 1 282 ? -12.857 3.615 14.372 1.00 98.50 282 PHE A O 1
ATOM 2270 N N . ALA A 1 283 ? -11.603 2.528 12.866 1.00 98.44 283 ALA A N 1
ATOM 2271 C CA . ALA A 1 283 ? -12.611 2.571 11.801 1.00 98.44 283 ALA A CA 1
ATOM 2272 C C . ALA A 1 283 ? -13.911 1.851 12.200 1.00 98.44 283 ALA A C 1
ATOM 2274 O O . ALA A 1 283 ? -14.997 2.287 11.821 1.00 98.44 283 ALA A O 1
ATOM 2275 N N . THR A 1 284 ? -13.817 0.788 13.009 1.00 98.06 284 THR A N 1
ATOM 2276 C CA . THR A 1 284 ? -14.988 0.060 13.537 1.00 98.06 284 THR A CA 1
ATOM 2277 C C . THR A 1 284 ? -15.878 0.963 14.393 1.00 98.06 284 THR A C 1
ATOM 2279 O O . THR A 1 284 ? -17.106 0.914 14.301 1.00 98.06 284 THR A O 1
ATOM 2282 N N . LEU A 1 285 ? -15.272 1.841 15.194 1.00 98.06 285 LEU A N 1
ATOM 2283 C CA . LEU A 1 285 ? -15.996 2.745 16.079 1.00 98.06 285 LEU A CA 1
ATOM 2284 C C . LEU A 1 285 ? -16.689 3.854 15.288 1.00 98.06 285 LEU A C 1
ATOM 2286 O O . LEU A 1 285 ? -17.865 4.117 15.524 1.00 98.06 285 LEU A O 1
ATOM 2290 N N . GLU A 1 286 ? -16.015 4.446 14.296 1.00 98.19 286 GLU A N 1
ATOM 2291 C CA . GLU A 1 286 ? -16.642 5.483 13.465 1.00 98.19 286 GLU A CA 1
ATOM 2292 C C . GLU A 1 286 ? -17.731 4.904 12.560 1.00 98.19 286 GLU A C 1
ATOM 2294 O O . GLU A 1 286 ? -18.771 5.537 12.376 1.00 98.19 286 GLU A O 1
ATOM 2299 N N . ARG A 1 287 ? -17.553 3.672 12.060 1.00 97.50 287 ARG A N 1
ATOM 2300 C CA . ARG A 1 287 ? -18.619 2.953 11.353 1.00 97.50 287 ARG A CA 1
ATOM 2301 C C . ARG A 1 287 ? -19.842 2.771 12.249 1.00 97.50 287 ARG A C 1
ATOM 2303 O O . ARG A 1 287 ? -20.949 3.081 11.815 1.00 97.50 287 ARG A O 1
ATOM 2310 N N . THR A 1 288 ? -19.631 2.350 13.495 1.00 98.06 288 THR A N 1
ATOM 2311 C CA . THR A 1 288 ? -20.698 2.198 14.494 1.00 98.06 288 THR A CA 1
ATOM 2312 C C . THR A 1 288 ? -21.395 3.530 14.754 1.00 98.06 288 THR A C 1
ATOM 2314 O O . THR A 1 288 ? -22.616 3.605 14.656 1.00 98.06 288 THR A O 1
ATOM 2317 N N . ARG A 1 289 ? -20.634 4.608 14.981 1.00 97.44 289 ARG A N 1
ATOM 2318 C CA . ARG A 1 289 ? -21.175 5.956 15.202 1.00 97.44 289 ARG A CA 1
ATOM 2319 C C . ARG A 1 289 ? -22.047 6.428 14.040 1.00 97.44 289 ARG A C 1
ATOM 2321 O O . ARG A 1 289 ? -23.113 6.994 14.266 1.00 97.44 289 ARG A O 1
ATOM 2328 N N . PHE A 1 290 ? -21.624 6.186 12.800 1.00 96.19 290 PHE A N 1
ATOM 2329 C CA . PHE A 1 290 ? -22.431 6.531 11.632 1.00 96.19 290 PHE A CA 1
ATOM 2330 C C . PHE A 1 290 ? -23.693 5.685 11.512 1.00 96.19 290 PHE A C 1
ATOM 2332 O O . PHE A 1 290 ? -24.742 6.244 11.227 1.00 96.19 290 PHE A O 1
ATOM 2339 N N . LEU A 1 291 ? -23.641 4.384 11.802 1.00 96.81 291 LEU A N 1
ATOM 2340 C CA . LEU A 1 291 ? -24.849 3.553 11.829 1.00 96.81 291 LEU A CA 1
ATOM 2341 C C . LEU A 1 291 ? -25.839 4.012 12.911 1.00 96.81 291 LEU A C 1
ATOM 2343 O O . LEU A 1 291 ? -27.037 4.072 12.641 1.00 96.81 291 LEU A O 1
ATOM 2347 N N . MET A 1 292 ? -25.349 4.411 14.091 1.00 97.75 292 MET A N 1
ATOM 2348 C CA . MET A 1 292 ? -26.186 5.014 15.137 1.00 97.75 292 MET A CA 1
ATOM 2349 C C . MET A 1 292 ? -26.900 6.271 14.628 1.00 97.75 292 MET A C 1
ATOM 2351 O O . MET A 1 292 ? -28.096 6.430 14.851 1.00 97.75 292 MET A O 1
ATOM 2355 N N . GLN A 1 293 ? -26.186 7.151 13.921 1.00 95.88 293 GLN A N 1
ATOM 2356 C CA . GLN A 1 293 ? -26.744 8.393 13.377 1.00 95.88 293 GLN A CA 1
ATOM 2357 C C . GLN A 1 293 ? -27.713 8.145 12.217 1.00 95.88 293 GLN A C 1
ATOM 2359 O O . GLN A 1 293 ? -28.795 8.726 12.187 1.00 95.88 293 GLN A O 1
ATOM 2364 N N . ASP A 1 294 ? -27.346 7.281 11.275 1.00 95.31 294 ASP A N 1
ATOM 2365 C CA . ASP A 1 294 ? -28.113 7.047 10.050 1.00 95.31 294 ASP A CA 1
ATOM 2366 C C . ASP A 1 294 ? -29.430 6.316 10.337 1.00 95.31 294 ASP A C 1
ATOM 2368 O O . ASP A 1 294 ? -30.445 6.600 9.704 1.00 95.31 294 ASP A O 1
ATOM 2372 N N . TYR A 1 295 ? -29.430 5.414 11.321 1.00 96.75 295 TYR A N 1
ATOM 2373 C CA . TYR A 1 295 ? -30.591 4.592 11.668 1.00 96.75 295 TYR A CA 1
ATOM 2374 C C . TYR A 1 295 ? -31.214 4.920 13.028 1.00 96.75 295 TYR A C 1
ATOM 2376 O O . TYR A 1 295 ? -32.154 4.239 13.431 1.00 96.75 295 TYR A O 1
ATOM 2384 N N . GLN A 1 296 ? -30.719 5.949 13.726 1.00 97.00 296 GLN A N 1
ATOM 2385 C CA . GLN A 1 296 ? -31.226 6.389 15.034 1.00 97.00 296 GLN A CA 1
ATOM 2386 C C . GLN A 1 296 ? -31.304 5.234 16.046 1.00 97.00 296 GLN A C 1
ATOM 2388 O O . GLN A 1 296 ? -32.349 4.969 16.639 1.00 97.00 296 GLN A O 1
ATOM 2393 N N . MET A 1 297 ? -30.193 4.513 16.207 1.00 97.06 297 MET A N 1
ATOM 2394 C CA . MET A 1 297 ? -30.112 3.330 17.065 1.00 97.06 297 MET A CA 1
ATOM 2395 C C . MET A 1 297 ? -29.021 3.451 18.125 1.00 97.06 297 MET A C 1
ATOM 2397 O O . MET A 1 297 ? -28.026 4.152 17.946 1.00 97.06 297 MET A O 1
ATOM 2401 N N . GLU A 1 298 ? -29.207 2.711 19.215 1.00 96.94 298 GLU A N 1
ATOM 2402 C CA . GLU A 1 298 ? -28.248 2.628 20.312 1.00 96.94 298 GLU A CA 1
ATOM 2403 C C . GLU A 1 298 ? -26.970 1.887 19.900 1.00 96.94 298 GLU A C 1
ATOM 2405 O O . GLU A 1 298 ? -26.973 1.018 19.018 1.00 96.94 298 GLU A O 1
ATOM 2410 N N . PHE A 1 299 ? -25.872 2.182 20.598 1.00 97.44 299 PHE A N 1
ATOM 2411 C CA . PHE A 1 299 ? -24.556 1.598 20.332 1.00 97.44 299 PHE A CA 1
ATOM 2412 C C . PHE A 1 299 ? -24.560 0.068 20.316 1.00 97.44 299 PHE A C 1
ATOM 2414 O O . PHE A 1 299 ? -23.976 -0.536 19.420 1.00 97.44 299 PHE A O 1
ATOM 2421 N N . SER A 1 300 ? -25.266 -0.561 21.259 1.00 96.25 300 SER A N 1
ATOM 2422 C CA . SER A 1 300 ? -25.368 -2.022 21.361 1.00 96.25 300 SER A CA 1
ATOM 2423 C C . SER A 1 300 ? -26.012 -2.677 20.139 1.00 96.25 300 SER A C 1
ATOM 2425 O O . SER A 1 300 ? -25.728 -3.831 19.855 1.00 96.25 300 SER A O 1
ATOM 2427 N N . THR A 1 301 ? -26.857 -1.956 19.397 1.00 97.00 301 THR A N 1
ATOM 2428 C CA . THR A 1 301 ? -27.455 -2.457 18.149 1.00 97.00 301 THR A CA 1
ATOM 2429 C C . THR A 1 301 ? -26.560 -2.141 16.954 1.00 97.00 301 THR A C 1
ATOM 2431 O O . THR A 1 301 ? -26.315 -2.998 16.106 1.00 97.00 301 THR A O 1
ATOM 2434 N N . ALA A 1 302 ? -26.019 -0.921 16.899 1.00 97.69 302 ALA A N 1
ATOM 2435 C CA . ALA A 1 302 ? -25.148 -0.493 15.809 1.00 97.69 302 ALA A CA 1
ATOM 2436 C C . ALA A 1 302 ? -23.855 -1.315 15.730 1.00 97.69 302 ALA A C 1
ATOM 2438 O O . ALA A 1 302 ? -23.359 -1.576 14.634 1.00 97.69 302 ALA A O 1
ATOM 2439 N N . ILE A 1 303 ? -23.313 -1.739 16.873 1.00 96.88 303 ILE A N 1
ATOM 2440 C CA . ILE A 1 303 ? -22.068 -2.507 16.926 1.00 96.88 303 ILE A CA 1
ATOM 2441 C C . ILE A 1 303 ? -22.217 -3.903 16.305 1.00 96.88 303 ILE A C 1
ATOM 2443 O O . ILE A 1 303 ? -21.279 -4.375 15.667 1.00 96.88 303 ILE A O 1
ATOM 2447 N N . GLU A 1 304 ? -23.395 -4.526 16.404 1.00 96.62 304 GLU A N 1
ATOM 2448 C CA . GLU A 1 304 ? -23.693 -5.820 15.770 1.00 96.62 304 GLU A CA 1
ATOM 2449 C C . GLU A 1 304 ? -23.760 -5.688 14.241 1.00 96.62 304 GLU A C 1
ATOM 2451 O O . GLU A 1 304 ? -23.238 -6.524 13.501 1.00 96.62 304 GLU A O 1
ATOM 2456 N N . LEU A 1 305 ? -24.331 -4.585 13.742 1.00 95.38 305 LEU A N 1
ATOM 2457 C CA . LEU A 1 305 ? -24.317 -4.274 12.309 1.00 95.38 305 LEU A CA 1
ATOM 2458 C C . LEU A 1 305 ? -22.903 -3.978 11.805 1.00 95.38 305 LEU A C 1
ATOM 2460 O O . LEU A 1 305 ? -22.525 -4.442 10.728 1.00 95.38 305 LEU A O 1
ATOM 2464 N N . THR A 1 306 ? -22.110 -3.234 12.583 1.00 96.19 306 THR A N 1
ATOM 2465 C CA . THR A 1 306 ? -20.685 -3.042 12.299 1.00 96.19 306 THR A CA 1
ATOM 2466 C C . THR A 1 306 ? -19.994 -4.397 12.215 1.00 96.19 306 THR A C 1
ATOM 2468 O O . THR A 1 306 ? -19.374 -4.685 11.200 1.00 96.19 306 THR A O 1
ATOM 2471 N N . HIS A 1 307 ? -20.148 -5.260 13.221 1.00 96.06 307 HIS A N 1
ATOM 2472 C CA . HIS A 1 307 ? -19.498 -6.571 13.288 1.00 96.06 307 HIS A CA 1
ATOM 2473 C C . HIS A 1 307 ? -19.679 -7.397 12.006 1.00 96.06 307 HIS A C 1
ATOM 2475 O O . HIS A 1 307 ? -18.698 -7.895 11.441 1.00 96.06 307 HIS A O 1
ATOM 2481 N N . ALA A 1 308 ? -20.903 -7.457 11.479 1.00 95.94 308 ALA A N 1
ATOM 2482 C CA . ALA A 1 308 ? -21.229 -8.195 10.258 1.00 95.94 308 ALA A CA 1
ATOM 2483 C C . ALA A 1 308 ? -20.490 -7.693 8.998 1.00 95.94 308 ALA A C 1
ATOM 2485 O O . ALA A 1 308 ? -20.209 -8.484 8.100 1.00 95.94 308 ALA A O 1
ATOM 2486 N N . GLY A 1 309 ? -20.149 -6.402 8.929 1.00 95.75 309 GLY A N 1
ATOM 2487 C CA . GLY A 1 309 ? -19.492 -5.773 7.774 1.00 95.75 309 GLY A CA 1
ATOM 2488 C C . GLY A 1 309 ? -17.968 -5.646 7.875 1.00 95.75 309 GLY A C 1
ATOM 2489 O O . GLY A 1 309 ? -17.351 -5.020 7.013 1.00 95.75 309 GLY A O 1
ATOM 2490 N N . MET A 1 310 ? -17.347 -6.184 8.925 1.00 97.94 310 MET A N 1
ATOM 2491 C CA . MET A 1 310 ? -15.933 -5.949 9.232 1.00 97.94 310 MET A CA 1
ATOM 2492 C C . MET A 1 310 ? -15.083 -7.217 9.058 1.00 97.94 310 MET A C 1
ATOM 2494 O O . MET A 1 310 ? -15.413 -8.292 9.569 1.00 97.94 310 MET A O 1
ATOM 2498 N N . ILE A 1 311 ? -13.946 -7.064 8.377 1.00 98.31 311 ILE A N 1
ATOM 2499 C CA . ILE A 1 311 ? -12.918 -8.091 8.171 1.00 98.31 311 ILE A CA 1
ATOM 2500 C C . ILE A 1 311 ? -11.608 -7.623 8.807 1.00 98.31 311 ILE A C 1
ATOM 2502 O O . ILE A 1 311 ? -11.179 -6.489 8.593 1.00 98.31 311 ILE A O 1
ATOM 2506 N N . PHE A 1 312 ? -10.928 -8.509 9.531 1.00 98.25 312 PHE A N 1
ATOM 2507 C CA . PHE A 1 312 ? -9.626 -8.232 10.132 1.00 98.25 312 PHE A CA 1
ATOM 2508 C C . PHE A 1 312 ? -8.575 -9.278 9.755 1.00 98.25 312 PHE A C 1
ATOM 2510 O O . PHE A 1 312 ? -8.746 -10.475 9.992 1.00 98.25 312 PHE A O 1
ATOM 2517 N N . THR A 1 313 ? -7.437 -8.820 9.236 1.00 97.81 313 THR A N 1
ATOM 2518 C CA . THR A 1 313 ? -6.266 -9.676 9.010 1.00 97.81 313 THR A CA 1
ATOM 2519 C C . THR A 1 313 ? -5.155 -9.328 9.991 1.00 97.81 313 THR A C 1
ATOM 2521 O O . THR A 1 313 ? -4.722 -8.180 10.056 1.00 97.81 313 THR A O 1
ATOM 2524 N N . THR A 1 314 ? -4.645 -10.334 10.704 1.00 95.19 314 THR A N 1
ATOM 2525 C CA . THR A 1 314 ? -3.479 -10.200 11.589 1.00 95.19 314 THR A CA 1
ATOM 2526 C C . THR A 1 314 ? -2.228 -10.787 10.935 1.00 95.19 314 THR A C 1
ATOM 2528 O O . THR A 1 314 ? -2.258 -11.898 10.394 1.00 95.19 314 THR A O 1
ATOM 2531 N N . HIS A 1 315 ? -1.117 -10.048 10.990 1.00 91.50 315 HIS A N 1
ATOM 2532 C CA . HIS A 1 315 ? 0.175 -10.429 10.392 1.00 91.50 315 HIS A CA 1
ATOM 2533 C C . HIS A 1 315 ? 1.232 -10.766 11.437 1.00 91.50 315 HIS A C 1
ATOM 2535 O O . HIS A 1 315 ? 2.271 -11.348 11.119 1.00 91.50 315 HIS A O 1
ATOM 2541 N N . THR A 1 316 ? 0.987 -10.348 12.673 1.00 85.38 316 THR A N 1
ATOM 2542 C CA . THR A 1 316 ? 1.964 -10.385 13.748 1.00 85.38 316 THR A CA 1
ATOM 2543 C C . THR A 1 316 ? 1.905 -11.723 14.495 1.00 85.38 316 THR A C 1
ATOM 2545 O O . THR A 1 316 ? 0.917 -11.993 15.172 1.00 85.38 316 THR A O 1
ATOM 2548 N N . PRO A 1 317 ? 2.974 -12.545 14.481 1.00 81.69 317 PRO A N 1
ATOM 2549 C CA . PRO A 1 317 ? 2.966 -13.866 15.117 1.00 81.69 317 PRO A CA 1
ATOM 2550 C C . PRO A 1 317 ? 3.366 -13.844 16.602 1.00 81.69 317 PRO A C 1
ATOM 2552 O O . PRO A 1 317 ? 3.528 -14.902 17.207 1.00 81.69 317 PRO A O 1
ATOM 2555 N N . VAL A 1 318 ? 3.620 -12.663 17.180 1.00 79.88 318 VAL A N 1
ATOM 2556 C CA . VAL A 1 318 ? 4.151 -12.506 18.543 1.00 79.88 318 VAL A CA 1
ATOM 2557 C C . VAL A 1 318 ? 3.425 -11.397 19.312 1.00 79.88 318 VAL A C 1
ATOM 2559 O O . VAL A 1 318 ? 3.228 -10.316 18.758 1.00 79.88 318 VAL A O 1
ATOM 2562 N N . PRO A 1 319 ? 3.096 -11.583 20.608 1.00 75.12 319 PRO A N 1
ATOM 2563 C CA . PRO A 1 319 ? 2.369 -10.575 21.384 1.00 75.12 319 PRO A CA 1
ATOM 2564 C C . PRO A 1 319 ? 3.040 -9.198 21.388 1.00 75.12 319 PRO A C 1
ATOM 2566 O O . PRO A 1 319 ? 2.360 -8.199 21.197 1.00 75.12 319 PRO A O 1
ATOM 2569 N N . ALA A 1 320 ? 4.371 -9.154 21.520 1.00 68.69 320 ALA A N 1
ATOM 2570 C CA . ALA A 1 320 ? 5.153 -7.916 21.589 1.00 68.69 320 ALA A CA 1
ATOM 2571 C C . ALA A 1 320 ? 5.145 -7.074 20.299 1.00 68.69 3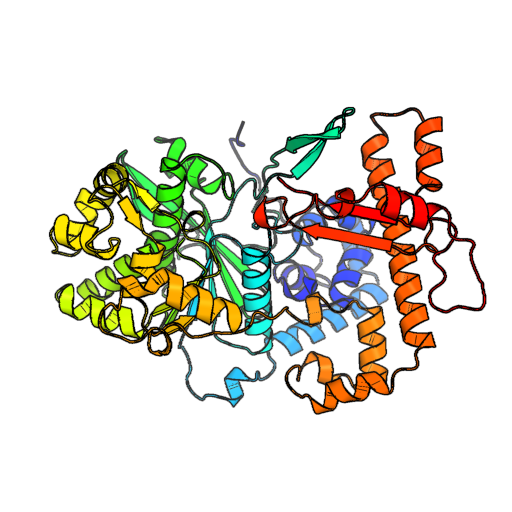20 ALA A C 1
ATOM 2573 O O . ALA A 1 320 ? 5.602 -5.939 20.324 1.00 68.69 320 ALA A O 1
ATOM 2574 N N . GLY A 1 321 ? 4.678 -7.626 19.174 1.00 71.69 321 GLY A N 1
ATOM 2575 C CA . GLY A 1 321 ? 4.533 -6.874 17.926 1.00 71.69 321 GLY A CA 1
ATOM 2576 C C . GLY A 1 321 ? 3.147 -6.257 17.729 1.00 71.69 321 GLY A C 1
ATOM 2577 O O . GLY A 1 321 ? 2.945 -5.587 16.724 1.00 71.69 321 GLY A O 1
ATOM 2578 N N . ASN A 1 322 ? 2.188 -6.522 18.626 1.00 83.62 322 ASN A N 1
ATOM 2579 C CA . ASN A 1 322 ? 0.832 -5.987 18.517 1.00 83.62 322 ASN A CA 1
ATOM 2580 C C . ASN A 1 322 ? 0.745 -4.630 19.214 1.00 83.62 322 ASN A C 1
ATOM 2582 O O . ASN A 1 322 ? 1.204 -4.487 20.346 1.00 83.62 322 ASN A O 1
ATOM 2586 N N . GLU A 1 323 ? 0.115 -3.667 18.546 1.00 89.50 323 GLU A N 1
ATOM 2587 C CA . GLU A 1 323 ? -0.006 -2.295 19.038 1.00 89.50 323 GLU A CA 1
ATOM 2588 C C . GLU A 1 323 ? -0.889 -2.224 20.295 1.00 89.50 323 GLU A C 1
ATOM 2590 O O . GLU A 1 323 ? -1.993 -2.793 20.354 1.00 89.50 323 GLU A O 1
ATOM 2595 N N . VAL A 1 324 ? -0.386 -1.511 21.304 1.00 92.38 324 VAL A N 1
ATOM 2596 C CA . VAL A 1 324 ? -1.083 -1.227 22.559 1.00 92.38 324 VAL A CA 1
ATOM 2597 C C . VAL A 1 324 ? -0.849 0.227 22.954 1.00 92.38 324 VAL A C 1
ATOM 2599 O O . VAL A 1 324 ? 0.282 0.707 22.954 1.00 92.38 324 VAL A O 1
ATOM 2602 N N . PHE A 1 325 ? -1.915 0.918 23.341 1.00 94.75 325 PHE A N 1
ATOM 2603 C CA . PHE A 1 325 ? -1.836 2.266 23.898 1.00 94.75 325 PHE A CA 1
ATOM 2604 C C . PHE A 1 325 ? -2.044 2.235 25.403 1.00 94.75 325 PHE A C 1
ATOM 2606 O O . PHE A 1 325 ? -2.710 1.344 25.927 1.00 94.75 325 PHE A O 1
ATOM 2613 N N . THR A 1 326 ? -1.483 3.209 26.114 1.00 94.81 326 THR A N 1
ATOM 2614 C CA . THR A 1 326 ? -1.780 3.383 27.537 1.00 94.81 326 THR A CA 1
ATOM 2615 C C . THR A 1 326 ? -3.194 3.927 27.707 1.00 94.81 326 THR A C 1
ATOM 2617 O O . THR A 1 326 ? -3.690 4.688 26.874 1.00 94.81 326 THR A O 1
ATOM 2620 N N . VAL A 1 327 ? -3.841 3.586 28.820 1.00 93.88 327 VAL A N 1
ATOM 2621 C CA . VAL A 1 327 ? -5.171 4.123 29.149 1.00 93.88 327 VAL A CA 1
ATOM 2622 C C . VAL A 1 327 ? -5.163 5.653 29.208 1.00 93.88 327 VAL A C 1
ATOM 2624 O O . VAL A 1 327 ? -6.097 6.273 28.718 1.00 93.88 327 VAL A O 1
ATOM 2627 N N . GLY A 1 328 ? -4.079 6.273 29.688 1.00 95.25 328 GLY A N 1
ATOM 2628 C CA . GLY A 1 328 ? -3.949 7.734 29.693 1.00 95.25 328 GLY A CA 1
ATOM 2629 C C . GLY A 1 328 ? -3.990 8.367 28.295 1.00 95.25 328 GLY A C 1
ATOM 2630 O O . GLY A 1 328 ? -4.579 9.435 28.132 1.00 95.25 328 GLY A O 1
ATOM 2631 N N . LEU A 1 329 ? -3.422 7.712 27.272 1.00 95.88 329 LEU A N 1
ATOM 2632 C CA . LEU A 1 329 ? -3.538 8.183 25.885 1.00 95.88 329 LEU A CA 1
ATOM 2633 C C . LEU A 1 329 ? -4.963 8.021 25.357 1.00 95.88 329 LEU A C 1
ATOM 2635 O O . LEU A 1 329 ? -5.492 8.935 24.730 1.00 95.88 329 LEU A O 1
ATOM 2639 N N . ILE A 1 330 ? -5.603 6.889 25.643 1.00 96.88 330 ILE A N 1
ATOM 2640 C CA . ILE A 1 330 ? -6.999 6.669 25.258 1.00 96.88 330 ILE A CA 1
ATOM 2641 C C . ILE A 1 330 ? -7.909 7.712 25.912 1.00 96.88 330 ILE A C 1
ATOM 2643 O O . ILE A 1 330 ? -8.714 8.331 25.222 1.00 96.88 330 ILE A O 1
ATOM 2647 N N . ASP A 1 331 ? -7.717 7.994 27.201 1.00 96.12 331 ASP A N 1
ATOM 2648 C CA . ASP A 1 331 ? -8.460 9.023 27.928 1.00 96.12 331 ASP A CA 1
ATOM 2649 C C . ASP A 1 331 ? -8.304 10.401 27.302 1.00 96.12 331 ASP A C 1
ATOM 2651 O O . ASP A 1 331 ? -9.295 11.090 27.041 1.00 96.12 331 ASP A O 1
ATOM 2655 N N . LYS A 1 332 ? -7.062 10.773 26.995 1.00 96.88 332 LYS A N 1
ATOM 2656 C CA . LYS A 1 332 ? -6.739 12.050 26.367 1.00 96.88 332 LYS A CA 1
ATOM 2657 C C . LYS A 1 332 ? -7.500 12.258 25.054 1.00 96.88 332 LYS A C 1
ATOM 2659 O O . LYS A 1 332 ? -8.022 13.348 24.839 1.00 96.88 332 LYS A O 1
ATOM 2664 N N . TYR A 1 333 ? -7.576 11.241 24.194 1.00 97.44 333 TYR A N 1
ATOM 2665 C CA . TYR A 1 333 ? -8.155 11.372 22.851 1.00 97.44 333 TYR A CA 1
ATOM 2666 C C . TYR A 1 333 ? -9.650 11.060 22.757 1.00 97.44 333 TYR A C 1
ATOM 2668 O O . TYR A 1 333 ? -10.335 11.627 21.910 1.00 97.44 333 TYR A O 1
ATOM 2676 N N . PHE A 1 334 ? -10.177 10.174 23.603 1.00 97.50 334 PHE A N 1
ATOM 2677 C CA . PHE A 1 334 ? -11.519 9.620 23.414 1.00 97.50 334 PHE A CA 1
ATOM 2678 C C . PHE A 1 334 ? -12.559 10.093 24.440 1.00 97.50 334 PHE A C 1
ATOM 2680 O O . PHE A 1 334 ? -13.732 9.757 24.284 1.00 97.50 334 PHE A O 1
ATOM 2687 N N . THR A 1 335 ? -12.198 10.955 25.405 1.00 93.19 335 THR A N 1
ATOM 2688 C CA . THR A 1 335 ? -13.135 11.483 26.426 1.00 93.19 335 THR A CA 1
ATOM 2689 C C . THR A 1 335 ? -14.423 12.087 25.856 1.00 93.19 335 THR A C 1
ATOM 2691 O O . THR A 1 335 ? -15.511 11.849 26.388 1.00 93.19 335 THR A O 1
ATOM 2694 N N . GLY A 1 336 ? -14.330 12.880 24.786 1.00 91.81 336 GLY A N 1
ATOM 2695 C CA . GLY A 1 336 ? -15.512 13.393 24.081 1.00 91.81 336 GLY A CA 1
ATOM 2696 C C . GLY A 1 336 ? -16.161 12.343 23.174 1.00 91.81 336 GLY A C 1
ATOM 2697 O O . GLY A 1 336 ? -17.380 12.308 23.014 1.00 91.81 336 GLY A O 1
ATOM 2698 N N . TYR A 1 337 ? -15.350 11.443 22.620 1.00 95.31 337 TYR A N 1
ATOM 2699 C CA . TYR A 1 337 ? -15.765 10.500 21.594 1.00 95.31 337 TYR A CA 1
ATOM 2700 C C . TYR A 1 337 ? -16.679 9.392 22.123 1.00 95.31 337 TYR A C 1
ATOM 2702 O O . TYR A 1 337 ? -17.743 9.171 21.549 1.00 95.31 337 TYR A O 1
ATOM 2710 N N . TRP A 1 338 ? -16.348 8.726 23.233 1.00 94.88 338 TRP A N 1
ATOM 2711 C CA . TRP A 1 338 ? -17.223 7.667 23.766 1.00 94.88 338 TRP A CA 1
ATOM 2712 C C . TRP A 1 338 ? -18.562 8.196 24.285 1.00 94.88 338 TRP A C 1
ATOM 2714 O O . TRP A 1 338 ? -19.563 7.489 24.212 1.00 94.88 338 TRP A O 1
ATOM 2724 N N . LYS A 1 339 ? -18.632 9.471 24.696 1.00 93.75 339 LYS A N 1
ATOM 2725 C CA . LYS A 1 339 ? -19.915 10.128 24.995 1.00 93.75 339 LYS A CA 1
ATOM 2726 C C . LYS A 1 339 ? -20.792 10.214 23.749 1.00 93.75 339 LYS A C 1
ATOM 2728 O O . LYS A 1 339 ? -21.994 10.000 23.841 1.00 93.75 339 LYS A O 1
ATOM 2733 N N . SER A 1 340 ? -20.195 10.468 22.582 1.00 94.44 340 SER A N 1
ATOM 2734 C CA . SER A 1 340 ? -20.915 10.455 21.300 1.00 94.44 340 SER A CA 1
ATOM 2735 C C . SER A 1 340 ? -21.370 9.055 20.866 1.00 94.44 340 SER A C 1
ATOM 2737 O O . SER A 1 340 ? -22.275 8.943 20.046 1.00 94.44 340 SER A O 1
ATOM 2739 N N . LEU A 1 341 ? -20.767 8.005 21.433 1.00 96.12 341 LEU A N 1
ATOM 2740 C CA . LEU A 1 341 ? -21.212 6.617 21.298 1.00 96.12 341 LEU A CA 1
ATOM 2741 C C . LEU A 1 341 ? -22.246 6.226 22.369 1.00 96.12 341 LEU A C 1
ATOM 2743 O O . LEU A 1 341 ? -22.729 5.106 22.341 1.00 96.12 341 LEU A O 1
ATOM 2747 N N . GLY A 1 342 ? -22.582 7.099 23.323 1.00 95.31 342 GLY A N 1
ATOM 2748 C CA . GLY A 1 342 ? -23.550 6.785 24.380 1.00 95.31 342 GLY A CA 1
ATOM 2749 C C . GLY A 1 342 ? -23.088 5.718 25.381 1.00 95.31 342 GLY A C 1
ATOM 2750 O O . GLY A 1 342 ? -23.928 5.128 26.053 1.00 95.31 342 GLY A O 1
ATOM 2751 N N . ILE A 1 343 ? -21.778 5.462 25.500 1.00 96.44 343 ILE A N 1
ATOM 2752 C CA . ILE A 1 343 ? -21.224 4.441 26.408 1.00 96.44 343 ILE A CA 1
ATOM 2753 C C . ILE A 1 343 ? -20.319 5.038 27.487 1.00 96.44 343 ILE A C 1
ATOM 2755 O O . ILE A 1 343 ? -19.796 6.149 27.348 1.00 96.44 343 ILE A O 1
ATOM 2759 N N . SER A 1 344 ? -20.131 4.287 28.577 1.00 95.69 344 SER A N 1
ATOM 2760 C CA . SER A 1 344 ? -19.208 4.673 29.643 1.00 95.69 344 SER A CA 1
ATOM 2761 C C . SER A 1 344 ? -17.746 4.550 29.197 1.00 95.69 344 SER A C 1
ATOM 2763 O O . SER A 1 344 ? -17.413 3.876 28.217 1.00 95.69 344 SER A O 1
ATOM 2765 N N . ARG A 1 345 ? -16.845 5.196 29.943 1.00 94.06 345 ARG A N 1
ATOM 2766 C CA . ARG A 1 345 ? -15.399 5.048 29.745 1.00 94.06 345 ARG A CA 1
ATOM 2767 C C . ARG A 1 345 ? -14.976 3.591 29.936 1.00 94.06 345 ARG A C 1
ATOM 2769 O O . ARG A 1 345 ? -14.156 3.081 29.180 1.00 94.06 345 ARG A O 1
ATOM 2776 N N . GLU A 1 346 ? -15.538 2.927 30.938 1.00 93.00 346 GLU A N 1
ATOM 2777 C CA . GLU A 1 346 ? -15.245 1.541 31.287 1.00 93.00 346 GLU A CA 1
ATOM 2778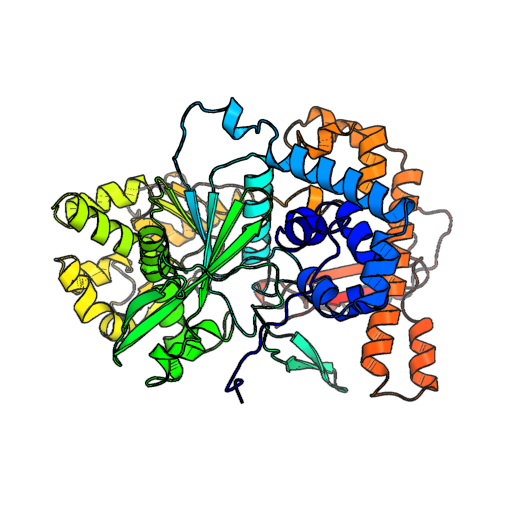 C C . GLU A 1 346 ? -15.665 0.593 30.158 1.00 93.00 346 GLU A C 1
ATOM 2780 O O . GLU A 1 346 ? -14.869 -0.259 29.762 1.00 93.00 346 GLU A O 1
ATOM 2785 N N . ASP A 1 347 ? -16.849 0.801 29.571 1.00 93.75 347 ASP A N 1
ATOM 2786 C CA . ASP A 1 347 ? -17.320 0.034 28.410 1.00 93.75 347 ASP A CA 1
ATOM 2787 C C . ASP A 1 347 ? -16.427 0.264 27.187 1.00 93.75 347 ASP A C 1
ATOM 2789 O O . ASP A 1 347 ? -16.065 -0.687 26.493 1.00 93.75 347 ASP A O 1
ATOM 2793 N N . PHE A 1 348 ? -16.008 1.512 26.941 1.00 95.56 348 PHE A N 1
ATOM 2794 C CA . PHE A 1 348 ? -15.085 1.824 25.851 1.00 95.56 348 PHE A CA 1
ATOM 2795 C C . PHE A 1 348 ? -13.742 1.111 26.038 1.00 95.56 348 PHE A C 1
ATOM 2797 O O . PHE A 1 348 ? -13.267 0.428 25.131 1.00 95.56 348 PHE A O 1
ATOM 2804 N N . LEU A 1 349 ? -13.134 1.226 27.222 1.00 94.19 349 LEU A N 1
ATOM 2805 C CA . LEU A 1 349 ? -11.867 0.565 27.538 1.00 94.19 349 LEU A CA 1
ATOM 2806 C C . LEU A 1 349 ? -11.985 -0.956 27.490 1.00 94.19 349 LEU A C 1
ATOM 2808 O O . LEU A 1 349 ? -11.013 -1.625 27.127 1.00 94.19 349 LEU A O 1
ATOM 2812 N N . ALA A 1 350 ? -13.154 -1.508 27.821 1.00 92.31 350 ALA A N 1
ATOM 2813 C CA . ALA A 1 350 ? -13.402 -2.933 27.712 1.00 92.31 350 ALA A CA 1
ATOM 2814 C C . ALA A 1 350 ? -13.226 -3.411 26.268 1.00 92.31 350 ALA A C 1
ATOM 2816 O O . ALA A 1 350 ? -12.656 -4.484 26.094 1.00 92.31 350 ALA A O 1
ATOM 2817 N N . LEU A 1 351 ? -13.603 -2.630 25.243 1.00 94.19 351 LEU A N 1
ATOM 2818 C CA . LEU A 1 351 ? -13.486 -3.009 23.822 1.00 94.19 351 LEU A CA 1
ATOM 2819 C C . LEU A 1 351 ? -12.058 -3.393 23.404 1.00 94.19 351 LEU A C 1
ATOM 2821 O O . LEU A 1 351 ? -11.890 -4.298 22.588 1.00 94.19 351 LEU A O 1
ATOM 2825 N N . GLY A 1 352 ? -11.041 -2.741 23.972 1.00 92.69 352 GLY A N 1
ATOM 2826 C CA . GLY A 1 352 ? -9.625 -2.992 23.681 1.00 92.69 352 GLY A CA 1
ATOM 2827 C C . GLY A 1 352 ? -8.908 -3.882 24.701 1.00 92.69 352 GLY A C 1
ATOM 2828 O O . GLY A 1 352 ? -7.700 -4.078 24.580 1.00 92.69 352 GLY A O 1
ATOM 2829 N N . ASN A 1 353 ? -9.602 -4.413 25.712 1.00 87.94 353 ASN A N 1
ATOM 2830 C CA . ASN A 1 353 ? -8.980 -5.127 26.829 1.00 87.94 353 ASN A CA 1
ATOM 2831 C C . ASN A 1 353 ? -9.358 -6.605 26.920 1.00 87.94 353 ASN A C 1
ATOM 2833 O O . ASN A 1 353 ? -10.472 -7.017 26.610 1.00 87.94 353 ASN A O 1
ATOM 2837 N N . VAL A 1 354 ? -8.420 -7.410 27.427 1.00 77.69 354 VAL A N 1
ATOM 2838 C CA . VAL A 1 354 ? -8.669 -8.787 27.875 1.00 77.69 354 VAL A CA 1
ATOM 2839 C C . VAL A 1 354 ? -8.776 -8.745 29.396 1.00 77.69 354 VAL A C 1
ATOM 2841 O O . VAL A 1 354 ? -7.842 -8.270 30.030 1.00 77.69 354 VAL A O 1
ATOM 2844 N N . GLU A 1 355 ? -9.860 -9.271 29.976 1.00 63.31 355 GLU A N 1
ATOM 2845 C CA . GLU A 1 355 ? -10.265 -9.185 31.403 1.00 63.31 355 GLU A CA 1
ATOM 2846 C C . GLU A 1 355 ? -9.180 -9.475 32.476 1.00 63.31 355 GLU A C 1
ATOM 2848 O O . GLU A 1 355 ? -9.437 -9.298 33.661 1.00 63.31 355 GLU A O 1
ATOM 2853 N N . LYS A 1 356 ? -7.984 -9.955 32.104 1.00 49.75 356 LYS A N 1
ATOM 2854 C CA . LYS A 1 356 ? -6.878 -10.314 33.012 1.00 49.75 356 LYS A CA 1
ATOM 2855 C C . LYS A 1 356 ? -5.543 -9.610 32.747 1.00 49.75 356 LYS A C 1
ATOM 2857 O O . LYS A 1 356 ? -4.618 -9.789 33.538 1.00 49.75 356 LYS A O 1
ATOM 2862 N N . ARG A 1 357 ? -5.390 -8.835 31.667 1.00 52.22 357 ARG A N 1
ATOM 2863 C CA . ARG A 1 357 ? -4.219 -7.952 31.529 1.00 52.22 357 ARG A CA 1
ATOM 2864 C C . ARG A 1 357 ? -4.583 -6.643 32.205 1.00 52.22 357 ARG A C 1
ATOM 2866 O O . ARG A 1 357 ? -5.631 -6.090 31.901 1.00 52.22 357 ARG A O 1
ATOM 2873 N N . ALA A 1 358 ? -3.759 -6.242 33.171 1.00 46.12 358 ALA A N 1
ATOM 2874 C CA . ALA A 1 358 ? -3.951 -5.075 34.019 1.00 46.12 358 ALA A CA 1
ATOM 2875 C C . ALA A 1 358 ? -4.576 -3.899 33.255 1.00 46.12 358 ALA A C 1
ATOM 2877 O O . ALA A 1 358 ? -4.205 -3.629 32.112 1.00 46.12 358 ALA A O 1
ATOM 2878 N N . SER A 1 359 ? -5.519 -3.242 33.923 1.00 58.66 359 SER A N 1
ATOM 2879 C CA . SER A 1 359 ? -6.400 -2.135 33.534 1.00 58.66 359 SER A CA 1
ATOM 2880 C C . SER A 1 359 ? -5.705 -0.855 33.029 1.00 58.66 359 SER A C 1
ATOM 2882 O O . SER A 1 359 ? -6.200 0.244 33.254 1.00 58.66 359 SER A O 1
ATOM 2884 N N . GLU A 1 360 ? -4.546 -0.971 32.383 1.00 77.19 360 GLU A N 1
ATOM 2885 C CA . GLU A 1 360 ? -3.629 0.126 32.065 1.00 77.19 360 GLU A CA 1
ATOM 2886 C C . GLU A 1 360 ? -3.310 0.250 30.568 1.00 77.19 360 GLU A C 1
ATOM 2888 O O . GLU A 1 360 ? -2.675 1.225 30.159 1.00 77.19 360 GLU A O 1
ATOM 2893 N N . SER A 1 361 ? -3.773 -0.684 29.729 1.00 89.00 361 SER A N 1
ATOM 2894 C CA . SER A 1 361 ? -3.545 -0.637 28.277 1.00 89.00 361 SER A CA 1
ATOM 2895 C C . SER A 1 361 ? -4.828 -0.796 27.458 1.00 89.00 361 SER A C 1
ATOM 2897 O O . SER A 1 361 ? -5.878 -1.136 27.990 1.00 89.00 361 SER A O 1
ATOM 2899 N N . PHE A 1 362 ? -4.747 -0.516 26.162 1.00 93.56 362 PHE A N 1
ATOM 2900 C CA . PHE A 1 362 ? -5.807 -0.694 25.178 1.00 93.56 362 PHE A CA 1
ATOM 2901 C C . PHE A 1 362 ? -5.193 -1.298 23.918 1.00 93.56 362 PHE A C 1
ATOM 2903 O O . PHE A 1 362 ? -4.334 -0.685 23.284 1.00 93.56 362 PHE A O 1
ATOM 2910 N N . SER A 1 363 ? -5.590 -2.521 23.573 1.00 94.44 363 SER A N 1
ATOM 2911 C CA . SER A 1 363 ? -5.038 -3.258 22.439 1.00 94.44 363 SER A CA 1
ATOM 2912 C C . SER A 1 363 ? -5.873 -3.068 21.181 1.00 94.44 363 SER A C 1
ATOM 2914 O O . SER A 1 363 ? -7.050 -3.432 21.123 1.00 94.44 363 SER A O 1
ATOM 2916 N N . MET A 1 364 ? -5.211 -2.588 20.131 1.00 96.06 364 MET A N 1
ATOM 2917 C CA . MET A 1 364 ? -5.830 -2.378 18.824 1.00 96.06 364 MET A CA 1
ATOM 2918 C C . MET A 1 364 ? -6.194 -3.694 18.140 1.00 96.06 364 MET A C 1
ATOM 2920 O O . MET A 1 364 ? -7.251 -3.806 17.521 1.00 96.06 364 MET A O 1
ATOM 2924 N N . THR A 1 365 ? -5.371 -4.729 18.320 1.00 95.19 365 THR A N 1
ATOM 2925 C CA . THR A 1 365 ? -5.683 -6.071 17.822 1.00 95.19 365 THR A CA 1
ATOM 2926 C C . THR A 1 365 ? -6.910 -6.659 18.520 1.00 95.19 365 THR A C 1
ATOM 2928 O O . THR A 1 365 ? -7.743 -7.271 17.860 1.00 95.19 365 THR A O 1
ATOM 2931 N N . VAL A 1 366 ? -7.073 -6.449 19.833 1.00 94.75 366 VAL A N 1
ATOM 2932 C CA . VAL A 1 366 ? -8.274 -6.909 20.559 1.00 94.75 366 VAL A CA 1
ATOM 2933 C C . VAL A 1 366 ? -9.523 -6.187 20.063 1.00 94.75 366 VAL A C 1
ATOM 2935 O O . VAL A 1 366 ? -10.520 -6.855 19.780 1.00 94.75 366 VAL A O 1
ATOM 2938 N N . LEU A 1 367 ? -9.451 -4.861 19.889 1.00 96.69 367 LEU A N 1
ATOM 2939 C CA . LEU A 1 367 ? -10.541 -4.069 19.317 1.00 96.69 367 LEU A CA 1
ATOM 2940 C C . LEU A 1 367 ? -10.954 -4.618 17.940 1.00 96.69 367 LEU A C 1
ATOM 2942 O O . LEU A 1 367 ? -12.126 -4.924 17.718 1.00 96.69 367 LEU A O 1
ATOM 2946 N N . ALA A 1 368 ? -9.985 -4.813 17.039 1.00 96.88 368 ALA A N 1
ATOM 2947 C CA . ALA A 1 368 ? -10.241 -5.321 15.694 1.00 96.88 368 ALA A CA 1
ATOM 2948 C C . ALA A 1 368 ? -10.807 -6.751 15.692 1.00 96.88 368 ALA A C 1
ATOM 2950 O O . ALA A 1 368 ? -11.759 -7.035 14.966 1.00 96.88 368 ALA A O 1
ATOM 2951 N N . LEU A 1 369 ? -10.261 -7.652 16.521 1.00 95.75 369 LEU A N 1
ATOM 2952 C CA . LEU A 1 369 ? -10.741 -9.031 16.642 1.00 95.75 369 LEU A CA 1
ATOM 2953 C C . LEU A 1 369 ? -12.189 -9.078 17.132 1.00 95.75 369 LEU A C 1
ATOM 2955 O O . LEU A 1 369 ? -12.995 -9.825 16.575 1.00 95.75 369 LEU A O 1
ATOM 2959 N N . ARG A 1 370 ? -12.536 -8.287 18.151 1.00 94.38 370 ARG A N 1
ATOM 2960 C CA . ARG A 1 370 ? -13.894 -8.266 18.703 1.00 94.38 370 ARG A CA 1
ATOM 2961 C C . ARG A 1 370 ? -14.908 -7.743 17.702 1.00 94.38 370 ARG A C 1
ATOM 2963 O O . ARG A 1 370 ? -15.932 -8.388 17.519 1.00 94.38 370 ARG A O 1
ATOM 2970 N N . LEU A 1 371 ? -14.592 -6.642 17.025 1.00 96.25 371 LEU A N 1
ATOM 2971 C CA . LEU A 1 371 ? -15.536 -5.922 16.167 1.00 96.25 371 LEU A CA 1
ATOM 2972 C C . LEU A 1 371 ? -15.521 -6.351 14.695 1.00 96.25 371 LEU A C 1
ATOM 2974 O O . LEU A 1 371 ? -16.164 -5.707 13.875 1.00 96.25 371 LEU A O 1
ATOM 2978 N N . SER A 1 372 ? -14.822 -7.436 14.357 1.00 97.31 372 SER A N 1
ATOM 2979 C CA . SER A 1 372 ? -14.846 -8.032 13.014 1.00 97.31 372 SER A CA 1
ATOM 2980 C C . SER A 1 372 ? -15.525 -9.387 13.028 1.00 97.31 372 SER A C 1
ATOM 2982 O O . SER A 1 372 ? -15.273 -10.165 13.937 1.00 97.31 372 SER A O 1
ATOM 2984 N N . SER A 1 373 ? -16.346 -9.713 12.034 1.00 95.81 373 SER A N 1
ATOM 2985 C CA . SER A 1 373 ? -16.964 -11.042 11.901 1.00 95.81 373 SER A CA 1
ATOM 2986 C C . SER A 1 373 ? -16.006 -12.049 11.278 1.00 95.81 373 SER A C 1
ATOM 2988 O O . SER A 1 373 ? -15.873 -13.172 11.772 1.00 95.81 373 SER A O 1
ATOM 2990 N N . TYR A 1 374 ? -15.259 -11.620 10.262 1.00 97.19 374 TYR A N 1
ATOM 2991 C CA . TYR A 1 374 ? -14.240 -12.433 9.613 1.00 97.19 374 TYR A CA 1
ATOM 2992 C C . TYR A 1 374 ? -12.857 -12.037 10.112 1.00 97.19 374 TYR A C 1
ATOM 2994 O O . TYR A 1 374 ? -12.464 -10.872 10.048 1.00 97.19 374 TYR A O 1
ATOM 3002 N N . ARG A 1 375 ? -12.101 -13.022 10.606 1.00 97.12 375 ARG A N 1
ATOM 3003 C CA . ARG A 1 375 ? -10.717 -12.829 11.044 1.00 97.12 375 ARG A CA 1
ATOM 3004 C C . ARG A 1 375 ? -9.817 -13.867 10.404 1.00 97.12 375 ARG A C 1
ATOM 3006 O O . ARG A 1 375 ? -10.180 -15.043 10.369 1.00 97.12 375 ARG A O 1
ATOM 3013 N N . ASN A 1 376 ? -8.632 -13.476 9.951 1.00 97.69 376 ASN A N 1
ATOM 3014 C CA . ASN A 1 376 ? -7.679 -14.427 9.388 1.00 97.69 376 ASN A CA 1
ATOM 3015 C C . ASN A 1 376 ? -6.223 -14.111 9.737 1.00 97.69 376 ASN A C 1
ATOM 3017 O O . ASN A 1 376 ? -5.812 -12.956 9.844 1.00 97.69 376 ASN A O 1
ATOM 3021 N N . GLY A 1 377 ? -5.432 -15.174 9.864 1.00 96.94 377 GLY A N 1
ATOM 3022 C CA . GLY A 1 377 ? -3.986 -15.122 9.698 1.00 96.94 377 GLY A CA 1
ATOM 3023 C C . GLY A 1 377 ? -3.579 -15.213 8.223 1.00 96.94 377 GLY A C 1
ATOM 3024 O O . GLY A 1 377 ? -4.411 -15.456 7.346 1.00 96.94 377 GLY A O 1
ATOM 3025 N N . VAL A 1 378 ? -2.278 -15.068 7.972 1.00 96.44 378 VAL A N 1
ATOM 3026 C CA . VAL A 1 378 ? -1.697 -14.929 6.620 1.00 96.44 378 VAL A CA 1
ATOM 3027 C C . VAL A 1 378 ? -1.031 -16.186 6.051 1.00 96.44 378 VAL A C 1
ATOM 3029 O O . VAL A 1 378 ? -0.366 -16.160 5.015 1.00 96.44 378 VAL A O 1
ATOM 3032 N N . SER A 1 379 ? -1.159 -17.301 6.763 1.00 96.62 379 SER A N 1
ATOM 3033 C CA . SER A 1 379 ? -0.800 -18.654 6.334 1.00 96.62 379 SER A CA 1
ATOM 3034 C C . SER A 1 379 ? -1.487 -19.657 7.256 1.00 96.62 379 SER A C 1
ATOM 3036 O O . SER A 1 379 ? -1.926 -19.284 8.346 1.00 96.62 379 SER A O 1
ATOM 3038 N N . GLN A 1 380 ? -1.564 -20.927 6.855 1.00 96.00 380 GLN A N 1
ATOM 3039 C CA . GLN A 1 380 ? -2.180 -21.979 7.679 1.00 96.00 380 GLN A CA 1
ATOM 3040 C C . GLN A 1 380 ? -1.553 -22.041 9.081 1.00 96.00 380 GLN A C 1
ATOM 3042 O O . GLN A 1 380 ? -2.249 -21.880 10.081 1.00 96.00 380 GLN A O 1
ATOM 3047 N N . LEU A 1 381 ? -0.219 -22.131 9.146 1.00 95.31 381 LEU A N 1
ATOM 3048 C CA . LEU A 1 381 ? 0.513 -22.150 10.413 1.00 95.31 381 LEU A CA 1
ATOM 3049 C C . LEU A 1 381 ? 0.342 -20.845 11.205 1.00 95.31 381 LEU A C 1
ATOM 3051 O O . LEU A 1 381 ? 0.277 -20.868 12.434 1.00 95.31 381 LEU A O 1
ATOM 3055 N N . HIS A 1 382 ? 0.264 -19.699 10.521 1.00 94.94 382 HIS A N 1
ATOM 3056 C CA . HIS A 1 382 ? 0.001 -18.428 11.192 1.00 94.94 382 HIS A CA 1
ATOM 3057 C C . HIS A 1 382 ? -1.400 -18.391 11.810 1.00 94.94 382 HIS A C 1
ATOM 3059 O O . HIS A 1 382 ? -1.553 -17.864 12.906 1.00 94.94 382 HIS A O 1
ATOM 3065 N N . GLY A 1 383 ? -2.404 -18.981 11.155 1.00 95.44 383 GLY A N 1
ATOM 3066 C CA . GLY A 1 383 ? -3.740 -19.160 11.725 1.00 95.44 383 GLY A CA 1
ATOM 3067 C C . GLY A 1 383 ? -3.686 -19.907 13.059 1.00 95.44 383 GLY A C 1
ATOM 3068 O O . GLY A 1 383 ? -4.233 -19.433 14.051 1.00 95.44 383 GLY A O 1
ATOM 3069 N N . ASP A 1 384 ? -2.933 -21.006 13.129 1.00 94.75 384 ASP A N 1
ATOM 3070 C CA . ASP A 1 384 ? -2.767 -21.774 14.372 1.00 94.75 384 ASP A CA 1
ATOM 3071 C C . ASP A 1 384 ? -2.024 -20.995 15.466 1.00 94.75 384 ASP A C 1
ATOM 3073 O O . ASP A 1 384 ? -2.359 -21.087 16.650 1.00 94.75 384 ASP A O 1
ATOM 3077 N N . VAL A 1 385 ? -1.008 -20.209 15.095 1.00 94.12 385 VAL A N 1
ATOM 3078 C CA . VAL A 1 385 ? -0.318 -19.299 16.025 1.00 94.12 385 VAL A CA 1
ATOM 3079 C C . VAL A 1 385 ? -1.275 -18.224 16.544 1.00 94.12 385 VAL A C 1
ATOM 3081 O O . VAL A 1 385 ? -1.321 -17.992 17.751 1.00 94.12 385 VAL A O 1
ATOM 3084 N N . ALA A 1 386 ? -2.070 -17.608 15.669 1.00 94.00 386 ALA A N 1
ATOM 3085 C CA . ALA A 1 386 ? -3.011 -16.555 16.032 1.00 94.00 386 ALA A CA 1
ATOM 3086 C C . ALA A 1 386 ? -4.121 -17.071 16.962 1.00 94.00 386 ALA A C 1
ATOM 3088 O O . ALA A 1 386 ? -4.402 -16.429 17.973 1.00 94.00 386 ALA A O 1
ATOM 3089 N N . ARG A 1 387 ? -4.690 -18.257 16.690 1.00 95.06 387 ARG A N 1
ATOM 3090 C CA . ARG A 1 387 ? -5.672 -18.897 17.586 1.00 95.06 387 ARG A CA 1
ATOM 3091 C C . ARG A 1 387 ? -5.104 -19.122 18.985 1.00 95.06 387 ARG A C 1
ATOM 3093 O O . ARG A 1 387 ? -5.753 -18.779 19.965 1.00 95.06 387 ARG A O 1
ATOM 3100 N N . ARG A 1 388 ? -3.864 -19.623 19.086 1.00 93.56 388 ARG A N 1
ATOM 3101 C CA . ARG A 1 388 ? -3.172 -19.785 20.380 1.00 93.56 388 ARG A CA 1
ATOM 3102 C C . ARG A 1 388 ? -2.966 -18.465 21.100 1.00 93.56 388 ARG A C 1
ATOM 3104 O O . ARG A 1 388 ? -3.211 -18.375 22.296 1.00 93.56 388 ARG A O 1
ATOM 3111 N N . MET A 1 389 ? -2.495 -17.453 20.378 1.00 91.06 389 MET A N 1
ATOM 3112 C CA . MET A 1 389 ? -2.165 -16.152 20.953 1.00 91.06 389 MET A CA 1
ATOM 3113 C C . MET A 1 389 ? -3.396 -15.435 21.519 1.00 91.06 389 MET A C 1
ATOM 3115 O O . MET A 1 389 ? -3.288 -14.764 22.545 1.00 91.06 389 MET A O 1
ATOM 3119 N N . TRP A 1 390 ? -4.551 -15.599 20.871 1.00 92.31 390 TRP A N 1
ATOM 3120 C CA . TRP A 1 390 ? -5.792 -14.898 21.206 1.00 92.31 390 TRP A CA 1
ATOM 3121 C C . TRP A 1 390 ? -6.857 -15.776 21.871 1.00 92.31 390 TRP A C 1
ATOM 3123 O O . TRP A 1 390 ? -7.993 -15.336 22.028 1.00 92.31 390 TRP A O 1
ATOM 3133 N N . GLN A 1 391 ? -6.491 -16.980 22.320 1.00 91.31 391 GLN A N 1
ATOM 3134 C CA . GLN A 1 391 ? -7.379 -17.920 23.015 1.00 91.31 391 GLN A CA 1
ATOM 3135 C C . GLN A 1 391 ? -8.151 -17.274 24.177 1.00 91.31 391 GLN A C 1
ATOM 3137 O O . GLN A 1 391 ? -9.319 -17.581 24.401 1.00 91.31 391 GLN A O 1
ATOM 3142 N N . GLU A 1 392 ? -7.519 -16.349 24.902 1.00 89.81 392 GLU A N 1
ATOM 3143 C CA . GLU A 1 392 ? -8.121 -15.652 26.045 1.00 89.81 392 GLU A CA 1
ATOM 3144 C C . GLU A 1 392 ? -9.360 -14.810 25.690 1.00 89.81 392 GLU A C 1
ATOM 3146 O O . GLU A 1 392 ? -10.137 -14.478 26.583 1.00 89.81 392 GLU A O 1
ATOM 3151 N N . LEU A 1 393 ? -9.573 -14.460 24.416 1.00 90.69 393 LEU A N 1
ATOM 3152 C CA . LEU A 1 393 ? -10.799 -13.787 23.967 1.00 90.69 393 LEU A CA 1
ATOM 3153 C C . LEU A 1 393 ? -11.985 -14.754 23.833 1.00 90.69 393 LEU A C 1
ATOM 3155 O O . LEU A 1 393 ? -13.132 -14.321 23.881 1.00 90.69 393 LEU A O 1
ATOM 3159 N N . TRP A 1 394 ? -11.713 -16.055 23.706 1.00 92.69 394 TRP A N 1
ATOM 3160 C CA . TRP A 1 394 ? -12.699 -17.118 23.516 1.00 92.69 394 TRP A CA 1
ATOM 3161 C C . TRP A 1 394 ? -12.439 -18.270 24.495 1.00 92.69 394 TRP A C 1
ATOM 3163 O O . TRP A 1 394 ? -12.328 -19.427 24.101 1.00 92.69 394 TRP A O 1
ATOM 3173 N N . LYS A 1 395 ? -12.341 -17.961 25.797 1.00 87.88 395 LYS A N 1
ATOM 3174 C CA . LYS A 1 395 ? -11.977 -18.917 26.871 1.00 87.88 395 LYS A CA 1
ATOM 3175 C C . LYS A 1 395 ? -12.826 -20.194 26.897 1.00 87.88 395 LYS A C 1
ATOM 3177 O O . LYS A 1 395 ? -12.344 -21.232 27.333 1.00 87.88 395 LYS A O 1
ATOM 3182 N N . ASN A 1 396 ? -14.071 -20.103 26.433 1.00 90.19 396 ASN A N 1
ATOM 3183 C CA . ASN A 1 396 ? -15.034 -21.204 26.434 1.00 90.19 396 ASN A CA 1
ATOM 3184 C C . ASN A 1 396 ? -15.011 -22.043 25.145 1.00 90.19 396 ASN A C 1
ATOM 3186 O O . ASN A 1 396 ? -15.775 -22.996 25.041 1.00 90.19 396 ASN A O 1
ATOM 3190 N N . PHE A 1 397 ? -14.160 -21.701 24.174 1.00 90.88 397 PHE A N 1
ATOM 3191 C CA . PHE A 1 397 ? -14.005 -22.441 22.924 1.00 90.88 397 PHE A CA 1
ATOM 3192 C C . PHE A 1 397 ? -12.689 -23.219 22.930 1.00 90.88 397 PHE A C 1
ATOM 3194 O O . PHE A 1 397 ? -11.663 -22.681 23.357 1.00 90.88 397 PHE A O 1
ATOM 3201 N N . PRO A 1 398 ? -12.655 -24.462 22.427 1.00 94.31 398 PRO A N 1
ATOM 3202 C CA . PRO A 1 398 ? -11.392 -25.134 22.180 1.00 94.31 398 PRO A CA 1
ATOM 3203 C C . PRO A 1 398 ? -10.586 -24.366 21.122 1.00 94.31 398 PRO A C 1
ATOM 3205 O O . PRO A 1 398 ? -11.131 -23.725 20.227 1.00 94.31 398 PRO A O 1
ATOM 3208 N N . GLN A 1 399 ? -9.259 -24.463 21.190 1.00 91.81 399 GLN A N 1
ATOM 3209 C CA . GLN A 1 399 ? -8.359 -23.649 20.366 1.00 91.81 399 GLN A CA 1
ATOM 3210 C C . GLN A 1 399 ? -8.594 -23.754 18.855 1.00 91.81 399 GLN A C 1
ATOM 3212 O O . GLN A 1 399 ? -8.385 -22.784 18.133 1.00 91.81 399 GLN A O 1
ATOM 3217 N N . HIS A 1 400 ? -9.018 -24.914 18.360 1.00 92.31 400 HIS A N 1
ATOM 3218 C CA . HIS A 1 400 ? -9.297 -25.112 16.937 1.00 92.31 400 HIS A CA 1
ATOM 3219 C C . HIS A 1 400 ? -10.627 -24.480 16.484 1.00 92.31 400 HIS A C 1
ATOM 3221 O O . HIS A 1 400 ? -10.796 -24.256 15.290 1.00 92.31 400 HIS A O 1
ATOM 3227 N N . GLU A 1 401 ? -11.527 -24.150 17.416 1.00 93.62 401 GLU A N 1
ATOM 3228 C CA . GLU A 1 401 ? -12.792 -23.444 17.160 1.00 93.62 401 GLU A CA 1
ATOM 3229 C C . GLU A 1 401 ? -12.686 -21.927 17.364 1.00 93.62 401 GLU A C 1
ATOM 3231 O O . GLU A 1 401 ? -13.625 -21.198 17.047 1.00 93.62 401 GLU A O 1
ATOM 3236 N N . VAL A 1 402 ? -11.545 -21.419 17.850 1.00 94.81 402 VAL A N 1
ATOM 3237 C CA . VAL A 1 402 ? -11.286 -19.973 17.881 1.00 94.81 402 VAL A CA 1
ATOM 3238 C C . VAL A 1 402 ? -11.479 -19.414 16.462 1.00 94.81 402 VAL A C 1
ATOM 3240 O O . VAL A 1 402 ? -10.797 -19.884 15.541 1.00 94.81 402 VAL A O 1
ATOM 3243 N N . PRO A 1 403 ? -12.367 -18.416 16.258 1.00 94.75 403 PRO A N 1
ATOM 3244 C CA . PRO A 1 403 ? -12.865 -18.009 14.940 1.00 94.75 403 PRO A CA 1
ATOM 3245 C C . PRO A 1 403 ? -11.868 -17.118 14.180 1.00 94.75 403 PRO A C 1
ATOM 3247 O O . PRO A 1 403 ? -12.187 -16.016 13.738 1.00 94.75 403 PRO A O 1
ATOM 3250 N N . ILE A 1 404 ? -10.635 -17.599 14.039 1.00 96.19 404 ILE A N 1
ATOM 3251 C CA . ILE A 1 404 ? -9.567 -17.006 13.239 1.00 96.19 404 ILE A CA 1
ATOM 3252 C C . ILE A 1 404 ? -9.202 -18.024 12.157 1.00 96.19 404 ILE A C 1
ATOM 3254 O O . ILE A 1 404 ? -8.702 -19.109 12.449 1.00 96.19 404 ILE A O 1
ATOM 3258 N N . GLY A 1 405 ? -9.488 -17.701 10.900 1.00 96.44 405 GLY A N 1
ATOM 3259 C CA . GLY A 1 405 ? -9.130 -18.508 9.736 1.00 96.44 405 GLY A CA 1
ATOM 3260 C C . GLY A 1 405 ? -7.683 -18.300 9.281 1.00 96.44 405 GLY A C 1
ATOM 3261 O O . GLY A 1 405 ? -6.873 -17.654 9.949 1.00 96.44 405 GLY A O 1
ATOM 3262 N N . ALA A 1 406 ? -7.363 -18.821 8.100 1.00 96.31 406 ALA A N 1
ATOM 3263 C CA . ALA A 1 406 ? -6.085 -18.598 7.437 1.00 96.31 406 ALA A CA 1
ATOM 3264 C C . ALA A 1 406 ? -6.304 -18.364 5.942 1.00 96.31 406 ALA A C 1
ATOM 3266 O O . ALA A 1 406 ? -6.923 -19.189 5.274 1.00 96.31 406 ALA A O 1
ATOM 3267 N N . ILE A 1 407 ? -5.764 -17.261 5.428 1.00 97.19 407 ILE A N 1
ATOM 3268 C CA . ILE A 1 407 ? -5.701 -16.960 3.997 1.00 97.19 407 ILE A CA 1
ATOM 3269 C C . ILE A 1 407 ? -4.226 -16.750 3.682 1.00 97.19 407 ILE A C 1
ATOM 3271 O O . ILE A 1 407 ? -3.609 -15.826 4.202 1.00 97.19 407 ILE A O 1
ATOM 3275 N N . THR A 1 408 ? -3.635 -17.654 2.907 1.00 96.81 408 THR A N 1
ATOM 3276 C CA . THR A 1 408 ? -2.207 -17.582 2.581 1.00 96.81 408 THR A CA 1
ATOM 3277 C C . THR A 1 408 ? -1.941 -16.387 1.672 1.00 96.81 408 THR A C 1
ATOM 3279 O O . THR A 1 408 ? -2.581 -16.261 0.632 1.00 96.81 408 THR A O 1
ATOM 3282 N N . ASN A 1 409 ? -0.989 -15.529 2.051 1.00 96.38 409 ASN A N 1
ATOM 3283 C CA . ASN A 1 409 ? -0.596 -14.387 1.223 1.00 96.38 409 ASN A CA 1
ATOM 3284 C C . ASN A 1 409 ? -0.130 -14.827 -0.174 1.00 96.38 409 ASN A C 1
ATOM 3286 O O . ASN A 1 409 ? 0.564 -15.835 -0.322 1.00 96.38 409 ASN A O 1
ATOM 3290 N N . GLY A 1 410 ? -0.453 -14.008 -1.171 1.00 94.81 410 GLY A N 1
ATOM 3291 C CA . GLY A 1 410 ? 0.066 -14.097 -2.532 1.00 94.81 410 GLY A CA 1
ATOM 3292 C C . GLY A 1 410 ? 0.849 -12.844 -2.913 1.00 94.81 410 GLY A C 1
ATOM 3293 O O . GLY A 1 410 ? 0.983 -11.913 -2.119 1.00 94.81 410 GLY A O 1
ATOM 3294 N N . VAL A 1 411 ? 1.361 -12.835 -4.139 1.00 95.81 411 VAL A N 1
ATOM 3295 C CA . VAL A 1 411 ? 1.989 -11.664 -4.760 1.00 95.81 411 VAL A CA 1
ATOM 3296 C C . VAL A 1 411 ? 1.361 -11.424 -6.127 1.00 95.81 411 VAL A C 1
ATOM 3298 O O . VAL A 1 411 ? 0.916 -12.372 -6.774 1.00 95.81 411 VAL A O 1
ATOM 3301 N N . HIS A 1 412 ? 1.336 -10.175 -6.582 1.00 96.88 412 HIS A N 1
ATOM 3302 C CA . HIS A 1 412 ? 0.749 -9.832 -7.876 1.00 96.88 412 HIS A CA 1
ATOM 3303 C C . HIS A 1 412 ? 1.631 -10.329 -9.033 1.00 96.88 412 HIS A C 1
ATOM 3305 O O . HIS A 1 412 ? 2.720 -9.803 -9.278 1.00 96.88 412 HIS A O 1
ATOM 3311 N N . THR A 1 413 ? 1.176 -11.351 -9.759 1.00 94.00 413 THR A N 1
ATOM 3312 C CA . THR A 1 413 ? 2.005 -12.113 -10.706 1.00 94.00 413 THR A CA 1
ATOM 3313 C C . THR A 1 413 ? 2.702 -11.229 -11.745 1.00 94.00 413 THR A C 1
ATOM 3315 O O . THR A 1 413 ? 3.907 -11.366 -11.945 1.00 94.00 413 THR A O 1
ATOM 3318 N N . LEU A 1 414 ? 1.992 -10.270 -12.353 1.00 94.31 414 LEU A N 1
ATOM 3319 C CA . LEU A 1 414 ? 2.553 -9.388 -13.387 1.00 94.31 414 LEU A CA 1
ATOM 3320 C C . LEU A 1 414 ? 3.560 -8.361 -12.851 1.00 94.31 414 LEU A C 1
ATOM 3322 O O . LEU A 1 414 ? 4.357 -7.832 -13.617 1.00 94.31 414 LEU A O 1
ATOM 3326 N N . THR A 1 415 ? 3.561 -8.088 -11.544 1.00 95.06 415 THR A N 1
ATOM 3327 C CA . THR A 1 415 ? 4.602 -7.263 -10.912 1.00 95.06 415 THR A CA 1
ATOM 3328 C C . THR A 1 415 ? 5.885 -8.057 -10.675 1.00 95.06 415 THR A C 1
ATOM 3330 O O . THR A 1 415 ? 6.974 -7.505 -10.811 1.00 95.06 415 THR A O 1
ATOM 3333 N N . TRP A 1 416 ? 5.774 -9.336 -10.309 1.00 94.69 416 TRP A N 1
ATOM 3334 C CA . TRP A 1 416 ? 6.912 -10.110 -9.800 1.00 94.69 416 TRP A CA 1
ATOM 3335 C C . TRP A 1 416 ? 7.524 -11.087 -10.808 1.00 94.69 416 TRP A C 1
ATOM 3337 O O . TRP A 1 416 ? 8.652 -11.541 -10.603 1.00 94.69 416 TRP A O 1
ATOM 3347 N N . VAL A 1 417 ? 6.834 -11.396 -11.910 1.00 94.19 417 VAL A N 1
ATOM 3348 C CA . VAL A 1 417 ? 7.419 -12.137 -13.036 1.00 94.19 417 VAL A CA 1
ATOM 3349 C C . VAL A 1 417 ? 8.178 -11.166 -13.935 1.00 94.19 417 VAL A C 1
ATOM 3351 O O . VAL A 1 417 ? 7.607 -10.254 -14.526 1.00 94.19 417 VAL A O 1
ATOM 3354 N N . ALA A 1 418 ? 9.486 -11.376 -14.064 1.00 92.50 418 ALA A N 1
ATOM 3355 C CA . ALA A 1 418 ? 10.332 -10.531 -14.896 1.00 92.50 418 ALA A CA 1
ATOM 3356 C C . ALA A 1 418 ? 10.001 -10.696 -16.394 1.00 92.50 418 ALA A C 1
ATOM 3358 O O . ALA A 1 418 ? 9.736 -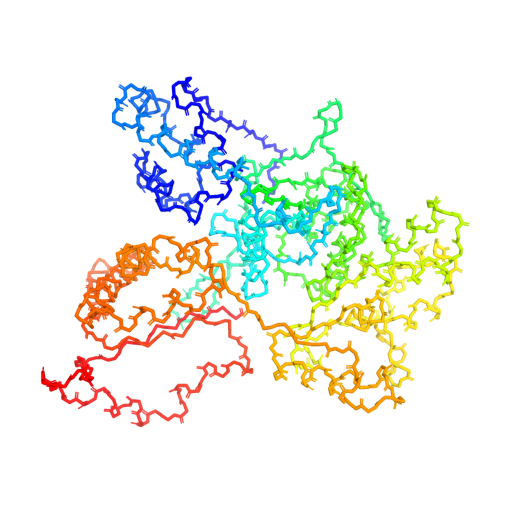11.808 -16.845 1.00 92.50 418 ALA A O 1
ATOM 3359 N N . GLY A 1 419 ? 10.089 -9.614 -17.179 1.00 91.31 419 GLY A N 1
ATOM 3360 C CA . GLY A 1 419 ? 9.666 -9.585 -18.591 1.00 91.31 419 GLY A CA 1
ATOM 3361 C C . GLY A 1 419 ? 10.163 -10.746 -19.460 1.00 91.31 419 GLY A C 1
ATOM 3362 O O . GLY A 1 419 ? 9.357 -11.405 -20.106 1.00 91.31 419 GLY A O 1
ATOM 3363 N N . GLY A 1 420 ? 11.456 -11.082 -19.396 1.00 92.06 420 GLY A N 1
ATOM 3364 C CA . GLY A 1 420 ? 12.022 -12.195 -20.163 1.00 92.06 420 GLY A CA 1
ATOM 3365 C C . GLY A 1 420 ? 11.469 -13.564 -19.748 1.00 92.06 420 GLY A C 1
ATOM 3366 O O . GLY A 1 420 ? 11.249 -14.418 -20.601 1.00 92.06 420 GLY A O 1
ATOM 3367 N N . LEU A 1 421 ? 11.183 -13.777 -18.456 1.00 94.00 421 LEU A N 1
ATOM 3368 C CA . LEU A 1 421 ? 10.450 -14.976 -18.023 1.00 94.00 421 LEU A CA 1
ATOM 3369 C C . LEU A 1 421 ? 8.998 -14.936 -18.505 1.00 94.00 421 LEU A C 1
ATOM 3371 O O . LEU A 1 421 ? 8.468 -15.972 -18.889 1.00 94.00 421 LEU A O 1
ATOM 3375 N N . GLY A 1 422 ? 8.382 -13.755 -18.542 1.00 94.31 422 GLY A N 1
ATOM 3376 C CA . GLY A 1 422 ? 7.049 -13.566 -19.103 1.00 94.31 422 GLY A CA 1
ATOM 3377 C C . GLY A 1 422 ? 6.962 -13.974 -20.575 1.00 94.31 422 GLY A C 1
ATOM 3378 O O . GLY A 1 422 ? 6.066 -14.727 -20.929 1.00 94.31 422 GLY A O 1
ATOM 3379 N N . GLU A 1 423 ? 7.929 -13.578 -21.408 1.00 93.56 423 GLU A N 1
ATOM 3380 C CA . GLU A 1 423 ? 8.026 -14.007 -22.816 1.00 93.56 423 GLU A CA 1
ATOM 3381 C C . GLU A 1 423 ? 8.190 -15.530 -22.953 1.00 93.56 423 GLU A C 1
ATOM 3383 O O . GLU A 1 423 ? 7.656 -16.158 -23.871 1.00 93.56 423 GLU A O 1
ATOM 3388 N N . LEU A 1 424 ? 8.938 -16.154 -22.038 1.00 94.69 424 LEU A N 1
ATOM 3389 C CA . LEU A 1 424 ? 9.077 -17.608 -21.993 1.00 94.69 424 LEU A CA 1
ATOM 3390 C C . LEU A 1 424 ? 7.746 -18.273 -21.617 1.00 94.69 424 LEU A C 1
ATOM 3392 O O . LEU A 1 424 ? 7.337 -19.242 -22.253 1.00 94.69 424 LEU A O 1
ATOM 3396 N N . TYR A 1 425 ? 7.038 -17.730 -20.630 1.00 95.81 425 TYR A N 1
ATOM 3397 C CA . TYR A 1 425 ? 5.717 -18.214 -20.240 1.00 95.81 425 TYR A CA 1
ATOM 3398 C C . TYR A 1 425 ? 4.683 -18.012 -21.351 1.00 95.81 425 TYR A C 1
ATOM 3400 O O . TYR A 1 425 ? 3.905 -18.924 -21.618 1.00 95.81 425 TYR A O 1
ATOM 3408 N N . ASP A 1 426 ? 4.724 -16.901 -22.085 1.00 94.81 426 ASP A N 1
ATOM 3409 C CA . ASP A 1 426 ? 3.842 -16.676 -23.233 1.00 94.81 426 ASP A CA 1
ATOM 3410 C C . ASP A 1 426 ? 4.009 -17.787 -24.291 1.00 94.81 426 ASP A C 1
ATOM 3412 O O . ASP A 1 426 ? 3.013 -18.279 -24.828 1.00 94.81 426 ASP A O 1
ATOM 3416 N N . ARG A 1 427 ? 5.244 -18.264 -24.522 1.00 95.00 427 ARG A N 1
ATOM 3417 C CA . ARG A 1 427 ? 5.539 -19.379 -25.443 1.00 95.00 427 ARG A CA 1
ATOM 3418 C C . ARG A 1 427 ? 5.111 -20.749 -24.909 1.00 95.00 427 ARG A C 1
ATOM 3420 O O . ARG A 1 427 ? 4.493 -21.522 -25.640 1.00 95.00 427 ARG A O 1
ATOM 3427 N N . TYR A 1 428 ? 5.444 -21.071 -23.659 1.00 95.75 428 TYR A N 1
ATOM 3428 C CA . TYR A 1 428 ? 5.306 -22.437 -23.129 1.00 95.75 428 TYR A CA 1
ATOM 3429 C C . TYR A 1 428 ? 4.012 -22.693 -22.352 1.00 95.75 428 TYR A C 1
ATOM 3431 O O . TYR A 1 428 ? 3.502 -23.815 -22.372 1.00 95.75 428 TYR A O 1
ATOM 3439 N N . LEU A 1 429 ? 3.462 -21.674 -21.691 1.00 94.75 429 LEU A N 1
ATOM 3440 C CA . LEU A 1 429 ? 2.246 -21.744 -20.871 1.00 94.75 429 LEU A CA 1
ATOM 3441 C C . LEU A 1 429 ? 1.025 -21.164 -21.599 1.00 94.75 429 LEU A C 1
ATOM 3443 O O . LEU A 1 429 ? -0.098 -21.446 -21.188 1.00 94.75 429 LEU A O 1
ATOM 3447 N N . THR A 1 430 ? 1.234 -20.444 -22.712 1.00 91.88 430 THR A N 1
ATOM 3448 C CA . THR A 1 430 ? 0.276 -19.549 -23.404 1.00 91.88 430 THR A CA 1
ATOM 3449 C C . THR A 1 430 ? 0.011 -18.258 -22.629 1.00 91.88 430 THR A C 1
ATOM 3451 O O . THR A 1 430 ? 0.051 -18.293 -21.402 1.00 91.88 430 THR A O 1
ATOM 3454 N N . PRO A 1 431 ? -0.361 -17.139 -23.286 1.00 92.25 431 PRO A N 1
ATOM 3455 C CA . PRO A 1 431 ? -0.629 -15.860 -22.610 1.00 92.25 431 PRO A CA 1
ATOM 3456 C C . PRO A 1 431 ? -1.688 -15.902 -21.490 1.00 92.25 431 PRO A C 1
ATOM 3458 O O . PRO A 1 431 ? -1.769 -14.974 -20.685 1.00 92.25 431 PRO A O 1
ATOM 3461 N N . ARG A 1 432 ? -2.481 -16.983 -21.398 1.00 92.44 432 ARG A N 1
ATOM 3462 C CA . ARG A 1 432 ? -3.467 -17.210 -20.329 1.00 92.44 432 ARG A CA 1
ATOM 3463 C C . ARG A 1 432 ? -2.857 -17.172 -18.925 1.00 92.44 432 ARG A C 1
ATOM 3465 O O . ARG A 1 432 ? -3.553 -16.761 -18.007 1.00 92.44 432 ARG A O 1
ATOM 3472 N N . TRP A 1 433 ? -1.564 -17.474 -18.739 1.00 93.88 433 TRP A N 1
ATOM 3473 C CA . TRP A 1 433 ? -0.913 -17.378 -17.415 1.00 93.88 433 TRP A CA 1
ATOM 3474 C C . TRP A 1 433 ? -1.030 -15.983 -16.773 1.00 93.88 433 TRP A C 1
ATOM 3476 O O . TRP A 1 433 ? -0.955 -15.856 -15.554 1.00 93.88 433 TRP A O 1
ATOM 3486 N N . ARG A 1 434 ? -1.217 -14.937 -17.590 1.00 91.00 434 ARG A N 1
ATOM 3487 C CA . ARG A 1 434 ? -1.365 -13.541 -17.152 1.00 91.00 434 ARG A CA 1
ATOM 3488 C C . ARG A 1 434 ? -2.757 -13.214 -16.615 1.00 91.00 434 ARG A C 1
ATOM 3490 O O . ARG A 1 434 ? -2.895 -12.249 -15.878 1.00 91.00 434 ARG A O 1
ATOM 3497 N N . THR A 1 435 ? -3.774 -13.966 -17.030 1.00 88.12 435 THR A N 1
ATOM 3498 C CA . THR A 1 435 ? -5.196 -13.664 -16.774 1.00 88.12 435 THR A CA 1
ATOM 3499 C C . THR A 1 435 ? -5.898 -14.748 -15.961 1.00 88.12 435 THR A C 1
ATOM 3501 O O . THR A 1 435 ? -6.855 -14.451 -15.257 1.00 88.12 435 THR A O 1
ATOM 3504 N N . GLU A 1 436 ? -5.394 -15.980 -16.003 1.00 89.81 436 GLU A N 1
ATOM 3505 C CA . GLU A 1 436 ? -5.958 -17.167 -15.355 1.00 89.81 436 GLU A CA 1
ATOM 3506 C C . GLU A 1 436 ? -4.921 -17.760 -14.393 1.00 89.81 436 GLU A C 1
ATOM 3508 O O . GLU A 1 436 ? -4.418 -18.872 -14.558 1.00 89.81 436 GLU A O 1
ATOM 3513 N N . THR A 1 437 ? -4.516 -16.950 -13.413 1.00 89.50 437 THR A N 1
ATOM 3514 C CA . THR A 1 437 ? -3.401 -17.261 -12.506 1.00 89.50 437 THR A CA 1
ATOM 3515 C C . THR A 1 437 ? -3.700 -18.420 -11.553 1.00 89.50 437 THR A C 1
ATOM 3517 O O . THR A 1 437 ? -2.766 -19.027 -11.027 1.00 89.50 437 THR A O 1
ATOM 3520 N N . ASP A 1 438 ? -4.971 -18.761 -11.353 1.00 88.62 438 ASP A N 1
ATOM 3521 C CA . ASP A 1 438 ? -5.460 -19.853 -10.513 1.00 88.62 438 ASP A CA 1
ATOM 3522 C C . ASP A 1 438 ? -5.579 -21.203 -11.250 1.00 88.62 438 ASP A C 1
ATOM 3524 O O . ASP A 1 438 ? -5.670 -22.250 -10.596 1.00 88.62 438 ASP A O 1
ATOM 3528 N N . ASP A 1 439 ? -5.496 -21.220 -12.587 1.00 92.12 439 ASP A N 1
ATOM 3529 C CA . ASP A 1 439 ? -5.551 -22.449 -13.386 1.00 92.12 439 ASP A CA 1
ATOM 3530 C C . ASP A 1 439 ? -4.238 -23.247 -13.273 1.00 92.12 439 ASP A C 1
ATOM 3532 O O . ASP A 1 439 ? -3.238 -23.021 -13.961 1.00 92.12 439 ASP A O 1
ATOM 3536 N N . GLN A 1 440 ? -4.257 -24.263 -12.409 1.00 93.38 440 GLN A N 1
ATOM 3537 C CA . GLN A 1 440 ? -3.123 -25.163 -12.181 1.00 93.38 440 GLN A CA 1
ATOM 3538 C C . GLN A 1 440 ? -2.690 -25.934 -13.436 1.00 93.38 440 GLN A C 1
ATOM 3540 O O . GLN A 1 440 ? -1.545 -26.385 -13.511 1.00 93.38 440 GLN A O 1
ATOM 3545 N N . SER A 1 441 ? -3.572 -26.122 -14.423 1.00 94.44 441 SER A N 1
ATOM 3546 C CA . SER A 1 441 ? -3.218 -26.821 -15.663 1.00 94.44 441 SER A CA 1
ATOM 3547 C C . SER A 1 441 ? -2.224 -26.021 -16.508 1.00 94.44 441 SER A C 1
ATOM 3549 O O . SER A 1 441 ? -1.354 -26.616 -17.146 1.00 94.44 441 SER A O 1
ATOM 3551 N N . ILE A 1 442 ? -2.288 -24.687 -16.441 1.00 94.25 442 ILE A N 1
ATOM 3552 C CA . ILE A 1 442 ? -1.334 -23.784 -17.090 1.00 94.25 442 ILE A CA 1
ATOM 3553 C C . ILE A 1 442 ? 0.036 -23.942 -16.431 1.00 94.25 442 ILE A C 1
ATOM 3555 O O . ILE A 1 442 ? 1.025 -24.209 -17.112 1.00 94.25 442 ILE A O 1
ATOM 3559 N N . TRP A 1 443 ? 0.094 -23.861 -15.101 1.00 93.75 443 TRP A N 1
ATOM 3560 C CA . TRP A 1 443 ? 1.353 -23.914 -14.352 1.00 93.75 443 TRP A CA 1
ATOM 3561 C C . TRP A 1 443 ? 2.058 -25.272 -14.419 1.00 93.75 443 TRP A C 1
ATOM 3563 O O . TRP A 1 443 ? 3.285 -25.317 -14.407 1.00 93.75 443 TRP A O 1
ATOM 3573 N N . LYS A 1 444 ? 1.327 -26.380 -14.596 1.00 94.19 444 LYS A N 1
ATOM 3574 C CA . LYS A 1 444 ? 1.931 -27.703 -14.856 1.00 94.19 444 LYS A CA 1
ATOM 3575 C C . LYS A 1 444 ? 2.779 -27.747 -16.131 1.00 94.19 444 LYS A C 1
ATOM 3577 O O . LYS A 1 444 ? 3.648 -28.600 -16.256 1.00 94.19 444 LYS A O 1
ATOM 3582 N N . ARG A 1 445 ? 2.558 -26.834 -17.082 1.00 94.25 445 ARG A N 1
ATOM 3583 C CA . ARG A 1 445 ? 3.345 -26.760 -18.323 1.00 94.25 445 ARG A CA 1
ATOM 3584 C C . ARG A 1 445 ? 4.723 -26.134 -18.129 1.00 94.25 445 ARG A C 1
ATOM 3586 O O . ARG A 1 445 ? 5.521 -26.180 -19.059 1.00 94.25 445 ARG A O 1
ATOM 3593 N N . VAL A 1 446 ? 5.024 -25.576 -16.952 1.00 93.50 446 VAL A N 1
ATOM 3594 C CA . VAL A 1 446 ? 6.367 -25.063 -16.627 1.00 93.50 446 VAL A CA 1
ATOM 3595 C C . VAL A 1 446 ? 7.429 -26.152 -16.794 1.00 93.50 446 VAL A C 1
ATOM 3597 O O . VAL A 1 446 ? 8.520 -25.854 -17.269 1.00 93.50 446 VAL A O 1
ATOM 3600 N N . ASP A 1 447 ? 7.091 -27.414 -16.517 1.00 93.38 447 ASP A N 1
ATOM 3601 C CA . ASP A 1 447 ? 8.003 -28.554 -16.687 1.00 93.38 447 ASP A CA 1
ATOM 3602 C C . ASP A 1 447 ? 8.371 -28.828 -18.158 1.00 93.38 447 ASP A C 1
ATOM 3604 O O . ASP A 1 447 ? 9.340 -29.531 -18.434 1.00 93.38 447 ASP A O 1
ATOM 3608 N N . ALA A 1 448 ? 7.623 -28.269 -19.117 1.00 94.31 448 ALA A N 1
ATOM 3609 C CA . ALA A 1 448 ? 7.932 -28.366 -20.543 1.00 94.31 448 ALA A CA 1
ATOM 3610 C C . ALA A 1 448 ? 8.955 -27.320 -21.012 1.00 94.31 448 ALA A C 1
ATOM 3612 O O . ALA A 1 448 ? 9.401 -27.380 -22.158 1.00 94.31 448 ALA A O 1
ATOM 3613 N N . ILE A 1 449 ? 9.307 -26.347 -20.165 1.00 96.31 449 ILE A N 1
ATOM 3614 C CA . ILE A 1 449 ? 10.294 -25.326 -20.502 1.00 96.31 449 ILE A CA 1
ATOM 3615 C C . ILE A 1 449 ? 11.695 -25.958 -20.458 1.00 96.31 449 ILE A C 1
ATOM 3617 O O . ILE A 1 449 ? 12.102 -26.449 -19.401 1.00 96.31 449 ILE A O 1
ATOM 3621 N N . PRO A 1 450 ? 12.478 -25.906 -21.551 1.00 97.19 450 PRO A N 1
ATOM 3622 C CA . PRO A 1 450 ? 13.831 -26.441 -21.552 1.00 97.19 450 PRO A CA 1
ATOM 3623 C C . PRO A 1 450 ? 14.725 -25.741 -20.521 1.00 97.19 450 PRO A C 1
ATOM 3625 O O . PRO A 1 450 ? 14.718 -24.510 -20.382 1.00 97.19 450 PRO A O 1
ATOM 3628 N N . ALA A 1 451 ? 15.518 -26.530 -19.793 1.00 96.56 451 ALA A N 1
ATOM 3629 C CA . ALA A 1 451 ? 16.350 -26.038 -18.698 1.00 96.56 451 ALA A CA 1
ATOM 3630 C C . ALA A 1 451 ? 17.368 -24.983 -19.168 1.00 96.56 451 ALA A C 1
ATOM 3632 O O . ALA A 1 451 ? 17.659 -24.033 -18.442 1.00 96.56 451 ALA A O 1
ATOM 3633 N N . GLU A 1 452 ? 17.878 -25.112 -20.391 1.00 96.38 452 GLU A N 1
ATOM 3634 C CA . GLU A 1 452 ? 18.800 -24.175 -21.026 1.00 96.38 452 GLU A CA 1
ATOM 3635 C C . GLU A 1 452 ? 18.175 -22.799 -21.288 1.00 96.38 452 GLU A C 1
ATOM 3637 O O . GLU A 1 452 ? 18.861 -21.785 -21.140 1.00 96.38 452 GLU A O 1
ATOM 3642 N N . GLU A 1 453 ? 16.878 -22.730 -21.610 1.00 96.00 453 GLU A N 1
ATOM 3643 C CA . GLU A 1 453 ? 16.180 -21.456 -21.801 1.00 96.00 453 GLU A CA 1
ATOM 3644 C C . GLU A 1 453 ? 15.989 -20.739 -20.463 1.00 96.00 453 GLU A C 1
ATOM 3646 O O . GLU A 1 453 ? 16.326 -19.557 -20.341 1.00 96.00 453 GLU A O 1
ATOM 3651 N N . LEU A 1 454 ? 15.543 -21.466 -19.430 1.00 94.25 454 LEU A N 1
ATOM 3652 C CA . LEU A 1 454 ? 15.446 -20.934 -18.065 1.00 94.25 454 LEU A CA 1
ATOM 3653 C C . LEU A 1 454 ? 16.805 -20.451 -17.562 1.00 94.25 454 LEU A C 1
ATOM 3655 O O . LEU A 1 454 ? 16.918 -19.348 -17.022 1.00 94.25 454 LEU A O 1
ATOM 3659 N N . TRP A 1 455 ? 17.849 -21.257 -17.769 1.00 94.75 455 TRP A N 1
ATOM 3660 C CA . TRP A 1 455 ? 19.201 -20.925 -17.343 1.00 94.75 455 TRP A CA 1
ATOM 3661 C C . TRP A 1 455 ? 19.732 -19.688 -18.060 1.00 94.75 455 TRP A C 1
ATOM 3663 O O . TRP A 1 455 ? 20.245 -18.784 -17.403 1.00 94.75 455 TRP A O 1
ATOM 3673 N N . ARG A 1 456 ? 19.555 -19.587 -19.382 1.00 94.94 456 ARG A N 1
ATOM 3674 C CA . ARG A 1 456 ? 19.980 -18.419 -20.166 1.00 94.94 456 ARG A CA 1
ATOM 3675 C C . ARG A 1 456 ? 19.319 -17.133 -19.673 1.00 94.94 456 ARG A C 1
ATOM 3677 O O . ARG A 1 456 ? 19.996 -16.116 -19.521 1.00 94.94 456 ARG A O 1
ATOM 3684 N N . ILE A 1 457 ? 18.016 -17.170 -19.391 1.00 94.62 457 ILE A N 1
ATOM 3685 C CA . ILE A 1 457 ? 17.293 -16.008 -18.860 1.00 94.62 457 ILE A CA 1
ATOM 3686 C C . ILE A 1 457 ? 17.784 -15.660 -17.453 1.00 94.62 457 ILE A C 1
ATOM 3688 O O . ILE A 1 457 ? 18.062 -14.495 -17.165 1.00 94.62 457 ILE A O 1
ATOM 3692 N N . HIS A 1 458 ? 17.952 -16.661 -16.590 1.00 92.44 458 HIS A N 1
ATOM 3693 C CA . HIS A 1 458 ? 18.482 -16.468 -15.245 1.00 92.44 458 HIS A CA 1
ATOM 3694 C C . HIS A 1 458 ? 19.885 -15.829 -15.255 1.00 92.44 458 HIS A C 1
ATOM 3696 O O . HIS A 1 458 ? 20.135 -14.889 -14.497 1.00 92.44 458 HIS A O 1
ATOM 3702 N N . GLN A 1 459 ? 20.779 -16.279 -16.141 1.00 93.38 459 GLN A N 1
ATOM 3703 C CA . GLN A 1 459 ? 22.117 -15.702 -16.320 1.00 93.38 459 GLN A CA 1
ATOM 3704 C C . GLN A 1 459 ? 22.051 -14.239 -16.763 1.00 93.38 459 GLN A C 1
ATOM 3706 O O . GLN A 1 459 ? 22.670 -13.383 -16.134 1.00 93.38 459 GLN A O 1
ATOM 3711 N N . ARG A 1 460 ? 21.198 -13.915 -17.744 1.00 94.44 460 ARG A N 1
ATOM 3712 C CA . ARG A 1 460 ? 20.982 -12.529 -18.190 1.00 94.44 460 ARG A CA 1
ATOM 3713 C C . ARG A 1 460 ? 20.525 -11.618 -17.045 1.00 94.44 460 ARG A C 1
ATOM 3715 O O . ARG A 1 460 ? 20.991 -10.487 -16.929 1.00 94.44 460 ARG A O 1
ATOM 3722 N N . TYR A 1 461 ? 19.628 -12.081 -16.172 1.00 93.19 461 TYR A N 1
ATOM 3723 C CA . TYR A 1 461 ? 19.198 -11.289 -15.011 1.00 93.19 461 TYR A CA 1
ATOM 3724 C C . TYR A 1 461 ? 20.283 -11.147 -13.940 1.00 93.19 461 TYR A C 1
ATOM 3726 O O . TYR A 1 461 ? 20.367 -10.102 -13.294 1.00 93.19 461 TYR A O 1
ATOM 3734 N N . ARG A 1 462 ? 21.147 -12.150 -13.775 1.00 92.12 462 ARG A N 1
ATOM 3735 C CA . ARG A 1 462 ? 22.302 -12.070 -12.876 1.00 92.12 462 ARG A CA 1
ATOM 3736 C C . ARG A 1 462 ? 23.361 -11.093 -13.385 1.00 92.12 462 ARG A C 1
ATOM 3738 O O . ARG A 1 462 ? 23.844 -10.281 -12.600 1.00 92.12 462 ARG A O 1
ATOM 3745 N N . GLU A 1 463 ? 23.644 -11.083 -14.684 1.00 93.38 463 GLU A N 1
ATOM 3746 C CA . GLU A 1 463 ? 24.477 -10.054 -15.319 1.00 93.38 463 GLU A CA 1
ATOM 3747 C C . GLU A 1 463 ? 23.898 -8.652 -15.102 1.00 93.38 463 GLU A C 1
ATOM 3749 O O . GLU A 1 463 ? 24.606 -7.757 -14.635 1.00 93.38 463 GLU A O 1
ATOM 3754 N N . ARG A 1 464 ? 22.591 -8.469 -15.345 1.00 93.44 464 ARG A N 1
ATOM 3755 C CA . ARG A 1 464 ? 21.900 -7.191 -15.093 1.00 93.44 464 ARG A CA 1
ATOM 3756 C C . ARG A 1 464 ? 22.014 -6.749 -13.635 1.00 93.44 464 ARG A C 1
ATOM 3758 O O . ARG A 1 464 ? 22.307 -5.583 -13.390 1.00 93.44 464 ARG A O 1
ATOM 3765 N N . LEU A 1 465 ? 21.826 -7.658 -12.675 1.00 92.06 465 LEU A N 1
ATOM 3766 C CA . LEU A 1 465 ? 21.972 -7.363 -11.246 1.00 92.06 465 LEU A CA 1
ATOM 3767 C C . LEU A 1 465 ? 23.393 -6.902 -10.904 1.00 92.06 465 LEU A C 1
ATOM 3769 O O . LEU A 1 465 ? 23.560 -5.925 -10.175 1.00 92.06 465 LEU A O 1
ATOM 3773 N N . VAL A 1 466 ? 24.415 -7.584 -11.428 1.00 90.94 466 VAL A N 1
ATOM 3774 C CA . VAL A 1 466 ? 25.819 -7.219 -11.198 1.00 90.94 466 VAL A CA 1
ATOM 3775 C C . VAL A 1 466 ? 26.127 -5.842 -11.781 1.00 90.94 466 VAL A C 1
ATOM 3777 O O . VAL A 1 466 ? 26.694 -5.000 -11.084 1.00 90.94 466 VAL A O 1
ATOM 3780 N N . LEU A 1 467 ? 25.715 -5.576 -13.023 1.00 92.31 467 LEU A N 1
ATOM 3781 C CA . LEU A 1 467 ? 25.901 -4.271 -13.663 1.00 92.31 467 LEU A CA 1
ATOM 3782 C C . LEU A 1 467 ? 25.184 -3.156 -12.896 1.00 92.31 467 LEU A C 1
ATOM 3784 O O . LEU A 1 467 ? 25.780 -2.113 -12.627 1.00 92.31 467 LEU A O 1
ATOM 3788 N N . PHE A 1 468 ? 23.941 -3.402 -12.478 1.00 90.69 468 PHE A N 1
ATOM 3789 C CA . PHE A 1 468 ? 23.180 -2.479 -11.643 1.00 90.69 468 PHE A CA 1
ATOM 3790 C C . PHE A 1 468 ? 23.903 -2.190 -10.323 1.00 90.69 468 PHE A C 1
ATOM 3792 O O . PHE A 1 468 ? 24.112 -1.028 -9.982 1.00 90.69 468 PHE A O 1
ATOM 3799 N N . ALA A 1 469 ? 24.340 -3.223 -9.597 1.00 89.69 469 ALA A N 1
ATOM 3800 C CA . ALA A 1 469 ? 25.022 -3.066 -8.315 1.00 89.69 469 ALA A CA 1
ATOM 3801 C C . ALA A 1 469 ? 26.340 -2.286 -8.450 1.00 89.69 469 ALA A C 1
ATOM 3803 O O . ALA A 1 469 ? 26.630 -1.426 -7.616 1.00 89.69 469 ALA A O 1
ATOM 3804 N N . ARG A 1 470 ? 27.111 -2.534 -9.519 1.00 89.44 470 ARG A N 1
ATOM 3805 C CA . ARG A 1 470 ? 28.330 -1.775 -9.840 1.00 89.44 470 ARG A CA 1
ATOM 3806 C C . ARG A 1 470 ? 28.017 -0.305 -10.110 1.00 89.44 470 ARG A C 1
ATOM 3808 O O . ARG A 1 470 ? 28.615 0.552 -9.465 1.00 89.44 470 ARG A O 1
ATOM 3815 N N . LYS A 1 471 ? 27.055 -0.011 -10.994 1.00 88.81 471 LYS A N 1
ATOM 3816 C CA . LYS A 1 471 ? 26.636 1.364 -11.330 1.00 88.81 471 LYS A CA 1
ATOM 3817 C C . LYS A 1 471 ? 26.110 2.103 -10.097 1.00 88.81 471 LYS A C 1
ATOM 3819 O O . LYS A 1 471 ? 26.496 3.241 -9.836 1.00 88.81 471 LYS A O 1
ATOM 3824 N N . TYR A 1 472 ? 25.278 1.436 -9.298 1.00 86.06 472 TYR A N 1
ATOM 3825 C CA . TYR A 1 472 ? 24.750 1.972 -8.046 1.00 86.06 472 TYR A CA 1
ATOM 3826 C C . TYR A 1 472 ? 25.873 2.317 -7.061 1.00 86.06 472 TYR A C 1
ATOM 3828 O O . TYR A 1 472 ? 25.891 3.412 -6.497 1.00 86.06 472 TYR A O 1
ATOM 3836 N N . LEU A 1 473 ? 26.835 1.407 -6.871 1.00 84.44 473 LEU A N 1
ATOM 3837 C CA . LEU A 1 473 ? 27.953 1.626 -5.960 1.00 84.44 473 LEU A CA 1
ATOM 3838 C C . LEU A 1 473 ? 28.901 2.723 -6.464 1.00 84.44 473 LEU A C 1
ATOM 3840 O O . LEU A 1 473 ? 29.326 3.548 -5.660 1.00 84.44 473 LEU A O 1
ATOM 3844 N N . GLN A 1 474 ? 29.176 2.790 -7.772 1.00 87.69 474 GLN A N 1
ATOM 3845 C CA . GLN A 1 474 ? 29.944 3.884 -8.379 1.00 87.69 474 GLN A CA 1
ATOM 3846 C C . GLN A 1 474 ? 29.295 5.237 -8.078 1.00 87.69 474 GLN A C 1
ATOM 3848 O O . GLN A 1 474 ? 29.933 6.079 -7.454 1.00 87.69 474 GLN A O 1
ATOM 3853 N N . LYS A 1 475 ? 28.002 5.408 -8.384 1.00 85.00 475 LYS A N 1
ATOM 3854 C CA . LYS A 1 475 ? 27.264 6.656 -8.110 1.00 85.00 475 LYS A CA 1
ATOM 3855 C C . LYS A 1 475 ? 27.273 7.036 -6.623 1.00 85.00 475 LYS A C 1
ATOM 3857 O O . LYS A 1 475 ? 27.302 8.211 -6.272 1.00 85.00 475 LYS A O 1
ATOM 3862 N N . LYS A 1 476 ? 27.251 6.053 -5.716 1.00 80.81 476 LYS A N 1
ATOM 3863 C CA . LYS A 1 476 ? 27.312 6.295 -4.261 1.00 80.81 476 LYS A CA 1
ATOM 3864 C C . LYS A 1 476 ? 28.704 6.675 -3.755 1.00 80.81 476 LYS A C 1
ATOM 3866 O O . LYS A 1 476 ? 28.796 7.339 -2.721 1.00 80.81 476 LYS A O 1
ATOM 3871 N N . LEU A 1 477 ? 29.759 6.217 -4.424 1.00 82.25 477 LEU A N 1
ATOM 3872 C CA . LEU A 1 477 ? 31.146 6.431 -4.013 1.00 82.25 477 LEU A CA 1
ATOM 3873 C C . LEU A 1 477 ? 31.830 7.582 -4.754 1.00 82.25 477 LEU A C 1
ATOM 3875 O O . LEU A 1 477 ? 32.847 8.055 -4.263 1.00 82.25 477 LEU A O 1
ATOM 3879 N N . GLU A 1 478 ? 31.278 8.059 -5.869 1.00 83.75 478 GLU A N 1
ATOM 3880 C CA . GLU A 1 478 ? 31.877 9.079 -6.743 1.00 83.75 478 GLU A CA 1
ATOM 3881 C C . GLU A 1 478 ? 32.356 10.333 -5.992 1.00 83.75 478 GLU A C 1
ATOM 3883 O O . GLU A 1 478 ? 33.454 10.818 -6.238 1.00 83.75 478 GLU A O 1
ATOM 3888 N N . SER A 1 479 ? 31.591 10.802 -5.001 1.00 80.31 479 SER A N 1
ATOM 3889 C CA . SER A 1 479 ? 31.950 11.961 -4.167 1.00 80.31 479 SER A CA 1
ATOM 3890 C C . SER A 1 479 ? 32.767 11.626 -2.911 1.00 80.31 479 SER A C 1
ATOM 3892 O O . SER A 1 479 ? 33.052 12.510 -2.106 1.00 80.31 479 SER A O 1
ATOM 3894 N N . ARG A 1 480 ? 33.107 10.350 -2.690 1.00 78.81 480 ARG A N 1
ATOM 3895 C CA . ARG A 1 480 ? 33.688 9.839 -1.434 1.00 78.81 480 ARG A CA 1
ATOM 3896 C C . ARG A 1 480 ? 35.036 9.137 -1.598 1.00 78.81 480 ARG A C 1
ATOM 3898 O O . ARG A 1 480 ? 35.707 8.938 -0.589 1.00 78.81 480 ARG A O 1
ATOM 3905 N N . VAL A 1 481 ? 35.410 8.717 -2.807 1.00 81.00 481 VAL A N 1
ATOM 3906 C CA . VAL A 1 481 ? 36.626 7.924 -3.066 1.00 81.00 481 VAL A CA 1
ATOM 3907 C C . VAL A 1 481 ? 37.406 8.468 -4.260 1.00 81.00 481 VAL A C 1
ATOM 3909 O O . VAL A 1 481 ? 36.868 9.210 -5.076 1.00 81.00 481 VAL A O 1
ATOM 3912 N N . SER A 1 482 ? 38.685 8.101 -4.379 1.00 83.69 482 SER A N 1
ATOM 3913 C CA . SER A 1 482 ? 39.508 8.534 -5.514 1.00 83.69 482 SER A CA 1
ATOM 3914 C C . SER A 1 482 ? 39.079 7.858 -6.830 1.00 83.69 482 SER A C 1
ATOM 3916 O O . SER A 1 482 ? 38.544 6.745 -6.799 1.00 83.69 482 SER A O 1
ATOM 3918 N N . PRO A 1 483 ? 39.382 8.441 -8.008 1.00 84.94 483 PRO A N 1
ATOM 3919 C CA . PRO A 1 483 ? 39.083 7.814 -9.302 1.00 84.94 483 PRO A CA 1
ATOM 3920 C C . PRO A 1 483 ? 39.665 6.397 -9.456 1.00 84.94 483 PRO A C 1
ATOM 3922 O O . PRO A 1 483 ? 39.052 5.523 -10.067 1.00 84.94 483 PRO A O 1
ATOM 3925 N N . GLN A 1 484 ? 40.830 6.144 -8.850 1.00 81.94 484 GLN A N 1
ATOM 3926 C CA . GLN A 1 484 ? 41.473 4.826 -8.828 1.00 81.94 484 GLN A CA 1
ATOM 3927 C C . GLN A 1 484 ? 40.690 3.815 -7.980 1.00 81.94 484 GLN A C 1
ATOM 3929 O O . GLN A 1 484 ? 40.583 2.653 -8.350 1.00 81.94 484 GLN A O 1
ATOM 3934 N N . GLN A 1 485 ? 40.120 4.239 -6.850 1.00 79.00 485 GLN A N 1
ATOM 3935 C CA . GLN A 1 485 ? 39.255 3.381 -6.034 1.00 79.00 485 GLN A CA 1
ATOM 3936 C C . GLN A 1 485 ? 37.902 3.141 -6.713 1.00 79.00 485 GLN A C 1
ATOM 3938 O O . GLN A 1 485 ? 37.342 2.051 -6.609 1.00 79.00 485 GLN A O 1
ATOM 3943 N N . LEU A 1 486 ? 37.391 4.134 -7.444 1.00 82.56 486 LEU A N 1
ATOM 3944 C CA . LEU A 1 486 ? 36.142 4.026 -8.192 1.00 82.56 486 LEU A CA 1
ATOM 3945 C C . LEU A 1 486 ? 36.247 3.015 -9.347 1.00 82.56 486 LEU A C 1
ATOM 3947 O O . LEU A 1 486 ? 35.309 2.252 -9.584 1.00 82.56 486 LEU A O 1
ATOM 3951 N N . SER A 1 487 ? 37.393 2.958 -10.036 1.00 82.94 487 SER A N 1
ATOM 3952 C CA . SER A 1 487 ? 37.610 2.012 -11.142 1.00 82.94 487 SER A CA 1
ATOM 3953 C C . SER A 1 487 ? 37.593 0.547 -10.683 1.00 82.94 487 SER A C 1
ATOM 3955 O O . SER A 1 487 ? 37.123 -0.322 -11.420 1.00 82.94 487 SER A O 1
ATOM 3957 N N . LEU A 1 488 ? 37.999 0.271 -9.435 1.00 84.56 488 LEU A N 1
ATOM 3958 C CA . LEU A 1 488 ? 37.932 -1.067 -8.834 1.00 84.56 488 LEU A CA 1
ATOM 3959 C C . LEU A 1 488 ? 36.494 -1.573 -8.668 1.00 84.56 488 LEU A C 1
ATOM 3961 O O . LEU A 1 488 ? 36.269 -2.781 -8.731 1.00 84.56 488 LEU A O 1
ATOM 3965 N N . VAL A 1 489 ? 35.505 -0.680 -8.528 1.00 83.25 489 VAL A N 1
ATOM 3966 C CA . VAL A 1 489 ? 34.090 -1.075 -8.414 1.00 83.25 489 VAL A CA 1
ATOM 3967 C C . VAL A 1 489 ? 33.630 -1.852 -9.647 1.00 83.25 489 VAL A C 1
ATOM 3969 O O . VAL A 1 489 ? 32.845 -2.789 -9.523 1.00 83.25 489 VAL A O 1
ATOM 3972 N N . GLY A 1 490 ? 34.165 -1.532 -10.830 1.00 81.69 490 GLY A N 1
ATOM 3973 C CA . GLY A 1 490 ? 33.869 -2.264 -12.064 1.00 81.69 490 GLY A CA 1
ATOM 3974 C C . GLY A 1 490 ? 34.284 -3.740 -12.028 1.00 81.69 490 GLY A C 1
ATOM 3975 O O . GLY A 1 490 ? 33.793 -4.525 -12.832 1.00 81.69 490 GLY A O 1
ATOM 3976 N N . GLN A 1 491 ? 35.147 -4.131 -11.086 1.00 83.00 491 GLN A N 1
ATOM 3977 C CA . GLN A 1 491 ? 35.622 -5.504 -10.896 1.00 83.00 491 GLN A CA 1
ATOM 3978 C C . GLN A 1 491 ? 34.852 -6.247 -9.789 1.00 83.00 491 GLN A C 1
ATOM 3980 O O . GLN A 1 491 ? 35.029 -7.452 -9.614 1.00 83.00 491 GLN A O 1
ATOM 3985 N N . TYR A 1 492 ? 33.994 -5.559 -9.026 1.00 84.56 492 TYR A N 1
ATOM 3986 C CA . TYR A 1 492 ? 33.237 -6.168 -7.929 1.00 84.56 492 TYR A CA 1
ATOM 3987 C C . TYR A 1 492 ? 32.096 -7.026 -8.454 1.00 84.56 492 TYR A C 1
ATOM 3989 O O . TYR A 1 492 ? 31.438 -6.634 -9.407 1.00 84.56 492 TYR A O 1
ATOM 3997 N N . LEU A 1 493 ? 31.801 -8.136 -7.768 1.00 83.12 493 LEU A N 1
ATOM 3998 C CA . LEU A 1 493 ? 30.765 -9.114 -8.133 1.00 83.12 493 LEU A CA 1
ATOM 3999 C C . LEU A 1 493 ? 31.009 -9.754 -9.514 1.00 83.12 493 LEU A C 1
ATOM 4001 O O . LEU A 1 493 ? 31.113 -9.081 -10.529 1.00 83.12 493 LEU A O 1
ATOM 4005 N N . ASN A 1 494 ? 31.076 -11.074 -9.577 1.00 82.50 494 ASN A N 1
ATOM 4006 C CA . ASN A 1 494 ? 31.190 -11.846 -10.806 1.00 82.50 494 ASN A CA 1
ATOM 4007 C C . ASN A 1 494 ? 29.792 -12.372 -11.196 1.00 82.50 494 ASN A C 1
ATOM 4009 O O . ASN A 1 494 ? 29.166 -13.035 -10.367 1.00 82.50 494 ASN A O 1
ATOM 4013 N N . PRO A 1 495 ? 29.285 -12.112 -12.417 1.00 86.69 495 PRO A N 1
ATOM 4014 C CA . PRO A 1 495 ? 28.007 -12.673 -12.862 1.00 86.69 495 PRO A CA 1
ATOM 4015 C C . PRO A 1 495 ? 28.003 -14.210 -12.918 1.00 86.69 495 PRO A C 1
ATOM 4017 O O . PRO A 1 495 ? 26.964 -14.824 -12.695 1.00 86.69 495 PRO A O 1
ATOM 4020 N N . ASP A 1 496 ? 29.153 -14.859 -13.098 1.00 84.25 496 ASP A N 1
ATOM 4021 C CA . ASP A 1 496 ? 29.242 -16.324 -13.144 1.00 84.25 496 ASP A CA 1
ATOM 4022 C C . ASP A 1 496 ? 29.207 -16.976 -11.754 1.00 84.25 496 ASP A C 1
ATOM 4024 O O . ASP A 1 496 ? 29.051 -18.191 -11.620 1.00 84.25 496 ASP A O 1
ATOM 4028 N N . ALA A 1 497 ? 29.353 -16.183 -10.692 1.00 83.25 497 ALA A N 1
ATOM 4029 C CA . ALA A 1 497 ? 29.383 -16.678 -9.326 1.00 83.25 497 ALA A CA 1
ATOM 4030 C C . ALA A 1 497 ? 27.993 -17.000 -8.770 1.00 83.25 497 ALA A C 1
ATOM 4032 O O . ALA A 1 497 ? 26.990 -16.337 -9.056 1.00 83.25 497 ALA A O 1
ATOM 4033 N N . LEU A 1 498 ? 27.960 -17.998 -7.879 1.00 82.12 498 LEU A N 1
ATOM 4034 C CA . LEU A 1 498 ? 26.773 -18.284 -7.087 1.00 82.12 498 LEU A CA 1
ATOM 4035 C C . LEU A 1 498 ? 26.451 -17.057 -6.227 1.00 82.12 498 LEU A C 1
ATOM 4037 O O . LEU A 1 498 ? 27.243 -16.646 -5.374 1.00 82.12 498 LEU A O 1
ATOM 4041 N N . THR A 1 499 ? 25.275 -16.481 -6.461 1.00 80.44 499 THR A N 1
ATOM 4042 C CA . THR A 1 499 ? 24.810 -15.277 -5.773 1.00 80.44 499 THR A CA 1
ATOM 4043 C C . THR A 1 499 ? 23.719 -15.643 -4.775 1.00 80.44 499 THR A C 1
ATOM 4045 O O . THR A 1 499 ? 22.681 -16.185 -5.149 1.00 80.44 499 THR A O 1
ATOM 4048 N N . ILE A 1 500 ? 23.950 -15.335 -3.500 1.00 81.50 500 ILE A N 1
ATOM 4049 C CA . ILE A 1 500 ? 23.003 -15.536 -2.402 1.00 81.50 500 ILE A CA 1
ATOM 4050 C C . ILE A 1 500 ? 22.499 -14.159 -1.959 1.00 81.50 500 ILE A C 1
ATOM 4052 O O . ILE A 1 500 ? 23.259 -13.336 -1.445 1.00 81.50 500 ILE A O 1
ATOM 4056 N N . GLY A 1 501 ? 21.210 -13.898 -2.171 1.00 81.12 501 GLY A N 1
ATOM 4057 C CA . GLY A 1 501 ? 20.560 -12.652 -1.769 1.00 81.12 501 GLY A CA 1
ATOM 4058 C C . GLY A 1 501 ? 19.836 -12.779 -0.429 1.00 81.12 501 GLY A C 1
ATOM 4059 O O . GLY A 1 501 ? 19.059 -13.709 -0.223 1.00 81.12 501 GLY A O 1
ATOM 4060 N N . PHE A 1 502 ? 20.038 -11.811 0.464 1.00 81.25 502 PHE A N 1
ATOM 4061 C CA . PHE A 1 502 ? 19.235 -11.622 1.672 1.00 81.25 502 PHE A CA 1
ATOM 4062 C C . PHE A 1 502 ? 18.724 -10.177 1.722 1.00 81.25 502 PHE A C 1
ATOM 4064 O O . PHE A 1 502 ? 19.438 -9.262 2.127 1.00 81.25 502 PHE A O 1
ATOM 4071 N N . ALA A 1 503 ? 17.477 -9.965 1.303 1.00 82.88 503 ALA A N 1
ATOM 4072 C CA . ALA A 1 503 ? 16.846 -8.646 1.251 1.00 82.88 503 ALA A CA 1
ATOM 4073 C C . ALA A 1 503 ? 15.588 -8.628 2.127 1.00 82.88 503 ALA A C 1
ATOM 4075 O O . ALA A 1 503 ? 14.478 -8.908 1.675 1.00 82.88 503 ALA A O 1
ATOM 4076 N N . ARG A 1 504 ? 15.766 -8.375 3.428 1.00 78.38 504 ARG A N 1
ATOM 4077 C CA . ARG A 1 504 ? 14.678 -8.308 4.418 1.00 78.38 504 ARG A CA 1
ATOM 4078 C C . ARG A 1 504 ? 15.015 -7.253 5.472 1.00 78.38 504 ARG A C 1
ATOM 4080 O O . ARG A 1 504 ? 16.183 -7.057 5.795 1.00 78.38 504 ARG A O 1
ATOM 4087 N N . ARG A 1 505 ? 13.995 -6.614 6.066 1.00 76.12 505 ARG A N 1
ATOM 4088 C CA . ARG A 1 505 ? 14.201 -5.727 7.234 1.00 76.12 505 ARG A CA 1
ATOM 4089 C C . ARG A 1 505 ? 14.964 -6.461 8.341 1.00 76.12 505 ARG A C 1
ATOM 4091 O O . ARG A 1 505 ? 14.715 -7.649 8.562 1.00 76.12 505 ARG A O 1
ATOM 4098 N N . PHE A 1 506 ? 15.843 -5.763 9.049 1.00 76.00 506 PHE A N 1
ATOM 4099 C CA . PHE A 1 506 ? 16.632 -6.354 10.126 1.00 76.00 506 PHE A CA 1
ATOM 4100 C C . PHE A 1 506 ? 15.836 -6.332 11.429 1.00 76.00 506 PHE A C 1
ATOM 4102 O O . PHE A 1 506 ? 15.797 -5.336 12.137 1.00 76.00 506 PHE A O 1
ATOM 4109 N N . ALA A 1 507 ? 15.221 -7.468 11.750 1.00 73.19 507 ALA A N 1
ATOM 4110 C CA . ALA A 1 507 ? 14.611 -7.724 13.049 1.00 73.19 507 ALA A CA 1
ATOM 4111 C C . ALA A 1 507 ? 15.247 -8.970 13.673 1.00 73.19 507 ALA A C 1
ATOM 4113 O O . ALA A 1 507 ? 15.644 -9.892 12.956 1.00 73.19 507 ALA A O 1
ATOM 4114 N N . THR A 1 508 ? 15.326 -9.021 15.002 1.00 72.69 508 THR A N 1
ATOM 4115 C CA . THR A 1 508 ? 15.964 -10.126 15.741 1.00 72.69 508 THR A CA 1
ATOM 4116 C C . THR A 1 508 ? 15.379 -11.488 15.355 1.00 72.69 508 THR A C 1
ATOM 4118 O O . THR A 1 508 ? 16.125 -12.417 15.044 1.00 72.69 508 THR A O 1
ATOM 4121 N N . TYR A 1 509 ? 14.051 -11.583 15.236 1.00 73.12 509 TYR A N 1
ATOM 4122 C CA . TYR A 1 509 ? 13.354 -12.808 14.830 1.00 73.12 509 TYR A CA 1
ATOM 4123 C C . TYR A 1 509 ? 13.621 -13.234 13.372 1.00 73.12 509 TYR A C 1
ATOM 4125 O O . TYR A 1 509 ? 13.398 -14.391 13.026 1.00 73.12 509 TYR A O 1
ATOM 4133 N N . LYS A 1 510 ? 14.131 -12.340 12.508 1.00 77.69 510 LYS A N 1
ATOM 4134 C CA . LYS A 1 510 ? 14.489 -12.658 11.109 1.00 77.69 510 LYS A CA 1
ATOM 4135 C C . LYS A 1 510 ? 15.880 -13.273 10.965 1.00 77.69 510 LYS A C 1
ATOM 4137 O O . LYS A 1 510 ? 16.234 -13.687 9.865 1.00 77.69 510 LYS A O 1
ATOM 4142 N N . ARG A 1 511 ? 16.650 -13.345 12.060 1.00 82.12 511 ARG A N 1
ATOM 4143 C CA . ARG A 1 511 ? 17.942 -14.046 12.151 1.00 82.12 511 ARG A CA 1
ATOM 4144 C C . ARG A 1 511 ? 18.915 -13.691 11.020 1.00 82.12 511 ARG A C 1
ATOM 4146 O O . ARG A 1 511 ? 19.569 -14.570 10.469 1.00 82.12 511 ARG A O 1
ATOM 4153 N N . ALA A 1 512 ? 19.052 -12.406 10.692 1.00 76.62 512 ALA A N 1
ATOM 4154 C CA . ALA A 1 512 ? 19.996 -11.962 9.660 1.00 76.62 512 ALA A CA 1
ATOM 4155 C C . ALA A 1 512 ? 21.455 -12.364 9.967 1.00 76.62 512 ALA A C 1
ATOM 4157 O O . ALA A 1 512 ? 22.264 -12.534 9.062 1.00 76.62 512 ALA A O 1
ATOM 4158 N N . THR A 1 513 ? 21.780 -12.587 11.245 1.00 81.75 513 THR A N 1
ATOM 4159 C CA . THR A 1 513 ? 23.093 -13.061 11.693 1.00 81.75 513 THR A CA 1
ATOM 4160 C C . THR A 1 513 ? 23.314 -14.566 11.520 1.00 81.75 513 THR A C 1
ATOM 4162 O O . THR A 1 513 ? 24.423 -15.038 11.753 1.00 81.75 513 THR A O 1
ATOM 4165 N N . LEU A 1 514 ? 22.301 -15.334 11.097 1.00 83.00 514 LEU A N 1
ATOM 4166 C CA . LEU A 1 514 ? 22.394 -16.792 10.962 1.00 83.00 514 LEU A CA 1
ATOM 4167 C C . LEU A 1 514 ? 23.480 -17.220 9.974 1.00 83.00 514 LEU A C 1
ATOM 4169 O O . LEU A 1 514 ? 24.160 -18.209 10.216 1.00 83.00 514 LEU A O 1
ATOM 4173 N N . LEU A 1 515 ? 23.689 -16.461 8.895 1.00 73.81 515 LEU A N 1
ATOM 4174 C CA . LEU A 1 515 ? 24.769 -16.748 7.945 1.00 73.81 515 LEU A CA 1
ATOM 4175 C C . LEU A 1 515 ? 26.167 -16.668 8.583 1.00 73.81 515 LEU A C 1
ATOM 4177 O O . LEU A 1 515 ? 27.096 -17.295 8.084 1.00 73.81 515 LEU A O 1
ATOM 4181 N N . PHE A 1 516 ? 26.310 -15.945 9.696 1.00 81.31 516 PHE A N 1
ATOM 4182 C CA . PHE A 1 516 ? 27.569 -15.775 10.422 1.00 81.31 516 PHE A CA 1
ATOM 4183 C C . PHE A 1 516 ? 27.705 -16.715 11.625 1.00 81.31 516 PHE A C 1
ATOM 4185 O O . PHE A 1 516 ? 28.688 -16.624 12.355 1.00 81.31 516 PHE A O 1
ATOM 4192 N N . SER A 1 517 ? 26.751 -17.630 11.850 1.00 86.00 517 SER A N 1
ATOM 4193 C CA . SER A 1 517 ? 26.820 -18.550 12.991 1.00 86.00 517 SER A CA 1
ATOM 4194 C C . SER A 1 517 ? 27.924 -19.605 12.855 1.00 86.00 517 SER A C 1
ATOM 4196 O O . SER A 1 517 ? 28.335 -20.174 13.858 1.00 86.00 517 SER A O 1
ATOM 4198 N N . ASP A 1 518 ? 28.392 -19.881 11.631 1.00 86.12 518 ASP A N 1
ATOM 4199 C CA . ASP A 1 518 ? 29.481 -20.825 11.341 1.00 86.12 518 ASP A CA 1
ATOM 4200 C C . ASP A 1 518 ? 30.451 -20.230 10.305 1.00 86.12 518 ASP A C 1
ATOM 4202 O O . ASP A 1 518 ? 30.364 -20.466 9.094 1.00 86.12 518 ASP A O 1
ATOM 4206 N N . MET A 1 519 ? 31.386 -19.420 10.803 1.00 83.81 519 MET A N 1
ATOM 4207 C CA . MET A 1 519 ? 32.390 -18.747 9.976 1.00 83.81 519 MET A CA 1
ATOM 4208 C C . MET A 1 519 ? 33.373 -19.721 9.315 1.00 83.81 519 MET A C 1
ATOM 4210 O O . MET A 1 519 ? 33.861 -19.437 8.221 1.00 83.81 519 MET A O 1
ATOM 4214 N N . GLU A 1 520 ? 33.653 -20.875 9.926 1.00 83.88 520 GLU A N 1
ATOM 4215 C CA . GLU A 1 520 ? 34.552 -21.875 9.339 1.00 83.88 520 GLU A CA 1
ATOM 4216 C C . GLU A 1 520 ? 33.900 -22.571 8.145 1.00 83.88 520 GLU A C 1
ATOM 4218 O O . GLU A 1 520 ? 34.537 -22.751 7.105 1.00 83.88 520 GLU A O 1
ATOM 4223 N N . ARG A 1 521 ? 32.602 -22.883 8.223 1.00 81.12 521 ARG A N 1
ATOM 4224 C CA . ARG A 1 521 ? 31.838 -23.358 7.063 1.00 81.12 521 ARG A CA 1
ATOM 4225 C C . ARG A 1 521 ? 31.796 -22.323 5.947 1.00 81.12 521 ARG A C 1
ATOM 4227 O O . ARG A 1 521 ? 31.990 -22.695 4.791 1.00 81.12 521 ARG A O 1
ATOM 4234 N N . LEU A 1 522 ? 31.599 -21.046 6.276 1.00 76.50 522 LEU A N 1
ATOM 4235 C CA . LEU A 1 522 ? 31.614 -19.969 5.284 1.00 76.50 522 LEU A CA 1
ATOM 4236 C C . LEU A 1 522 ? 32.981 -19.859 4.582 1.00 76.50 522 LEU A C 1
ATOM 4238 O O . LEU A 1 522 ? 33.038 -19.768 3.357 1.00 76.50 522 LEU A O 1
ATOM 4242 N N . LYS A 1 523 ? 34.088 -19.965 5.332 1.00 74.94 523 LYS A N 1
ATOM 4243 C CA . LYS A 1 523 ? 35.455 -20.011 4.778 1.00 74.94 523 LYS A CA 1
ATOM 4244 C C . LYS A 1 523 ? 35.718 -21.248 3.919 1.00 74.94 523 LYS A C 1
ATOM 4246 O O . LYS A 1 523 ? 36.486 -21.166 2.967 1.00 74.94 523 LYS A O 1
ATOM 4251 N N . ARG A 1 524 ? 35.121 -22.405 4.232 1.00 77.56 524 ARG A N 1
ATOM 4252 C CA . ARG A 1 524 ? 35.260 -23.602 3.383 1.00 77.56 524 ARG A CA 1
ATOM 4253 C C . ARG A 1 524 ? 34.651 -23.376 2.003 1.00 77.56 524 ARG A C 1
ATOM 4255 O O . ARG A 1 524 ? 35.252 -23.778 1.013 1.00 77.56 524 ARG A O 1
ATOM 4262 N N . PHE A 1 525 ? 33.509 -22.693 1.927 1.00 68.12 525 PHE A N 1
ATOM 4263 C CA . PHE A 1 525 ? 32.848 -22.419 0.653 1.00 68.12 525 PHE A CA 1
ATOM 4264 C C . PHE A 1 525 ? 33.659 -21.518 -0.288 1.00 68.12 525 PHE A C 1
ATOM 4266 O O . PHE A 1 525 ? 33.588 -21.702 -1.499 1.00 68.12 525 PHE A O 1
ATOM 4273 N N . SER A 1 526 ? 34.477 -20.599 0.234 1.00 57.47 526 SER A N 1
ATOM 4274 C CA . SER A 1 526 ? 35.355 -19.760 -0.596 1.00 57.47 526 SER A CA 1
ATOM 4275 C C . SER A 1 526 ? 36.599 -20.485 -1.130 1.00 57.47 526 SER A C 1
ATOM 4277 O O . SER A 1 526 ? 37.378 -19.890 -1.870 1.00 57.47 526 SER A O 1
ATOM 4279 N N . ARG A 1 527 ? 36.801 -21.760 -0.760 1.00 59.16 527 ARG A N 1
ATOM 4280 C CA . ARG A 1 527 ? 37.975 -22.574 -1.119 1.00 59.16 527 ARG A CA 1
ATOM 4281 C C . ARG A 1 527 ? 37.654 -23.768 -2.028 1.00 59.16 527 ARG A C 1
ATOM 4283 O O . ARG A 1 527 ? 38.559 -24.541 -2.328 1.00 59.16 527 ARG A O 1
ATOM 4290 N N . ILE A 1 528 ? 36.399 -23.948 -2.452 1.00 58.03 528 ILE A N 1
ATOM 4291 C CA . ILE A 1 528 ? 35.994 -25.075 -3.310 1.00 58.03 528 ILE A CA 1
ATOM 4292 C C . ILE A 1 528 ? 36.467 -24.814 -4.758 1.00 58.03 528 ILE A C 1
ATOM 4294 O O . ILE A 1 528 ? 36.105 -23.782 -5.325 1.00 58.03 528 ILE A O 1
ATOM 4298 N N . PRO A 1 529 ? 37.270 -25.708 -5.373 1.00 48.66 529 PRO A N 1
ATOM 4299 C CA . PRO A 1 529 ? 37.667 -25.595 -6.777 1.00 48.66 529 PRO A CA 1
ATOM 4300 C C . PRO A 1 529 ? 36.464 -25.711 -7.718 1.00 48.66 529 PRO A C 1
ATOM 4302 O O . PRO A 1 529 ? 35.552 -26.498 -7.469 1.00 48.66 529 PRO A O 1
ATOM 4305 N N . CYS A 1 530 ? 36.491 -24.955 -8.815 1.00 48.69 530 CYS A N 1
ATOM 4306 C CA . CYS A 1 530 ? 35.420 -24.957 -9.804 1.00 48.69 530 CYS A CA 1
ATOM 4307 C C . CYS A 1 530 ? 35.510 -26.220 -10.686 1.00 48.69 530 CYS A C 1
ATOM 4309 O O . CYS A 1 530 ? 36.520 -26.401 -11.363 1.00 48.69 530 CYS A O 1
ATOM 4311 N N . ASP A 1 531 ? 34.483 -27.072 -10.685 1.00 45.84 531 ASP A N 1
ATOM 4312 C CA . ASP A 1 531 ? 34.341 -28.224 -11.586 1.00 45.84 531 ASP A CA 1
ATOM 4313 C C . ASP A 1 531 ? 33.404 -27.842 -12.749 1.00 45.84 531 ASP A C 1
ATOM 4315 O O . ASP A 1 531 ? 32.194 -27.713 -12.536 1.00 45.84 531 ASP A O 1
ATOM 4319 N N . PRO A 1 532 ? 33.922 -27.636 -13.974 1.00 40.41 532 PRO A N 1
ATOM 4320 C CA . PRO A 1 532 ? 33.126 -27.174 -15.110 1.00 40.41 532 PRO A CA 1
ATOM 4321 C C . PRO A 1 532 ? 32.072 -28.187 -15.594 1.00 40.41 532 PRO A C 1
ATOM 4323 O O . PRO A 1 532 ? 31.231 -27.821 -16.409 1.00 40.41 532 PRO A O 1
ATOM 4326 N N . TYR A 1 533 ? 32.072 -29.429 -15.089 1.00 39.34 533 TYR A N 1
ATOM 4327 C CA . TYR A 1 533 ? 31.109 -30.473 -15.465 1.00 39.34 533 TYR A CA 1
ATOM 4328 C C . TYR A 1 533 ? 29.993 -30.696 -14.432 1.00 39.34 533 TYR A C 1
ATOM 4330 O O . TYR A 1 533 ? 29.126 -31.549 -14.629 1.00 39.34 533 TYR A O 1
ATOM 4338 N N . LYS A 1 534 ? 29.966 -29.925 -13.335 1.00 38.66 534 LYS A N 1
ATOM 4339 C CA . LYS A 1 534 ? 28.874 -29.951 -12.350 1.00 38.66 534 LYS A CA 1
ATOM 4340 C C . LYS A 1 534 ? 27.994 -28.715 -12.504 1.00 38.66 534 LYS A C 1
ATOM 4342 O O . LYS A 1 534 ? 28.458 -27.599 -12.293 1.00 38.66 534 LYS A O 1
ATOM 4347 N N . LEU A 1 535 ? 26.694 -28.925 -12.745 1.00 34.66 535 LEU A N 1
ATOM 4348 C CA . LEU A 1 535 ? 25.662 -27.869 -12.807 1.00 34.66 535 LEU A CA 1
ATOM 4349 C C . LE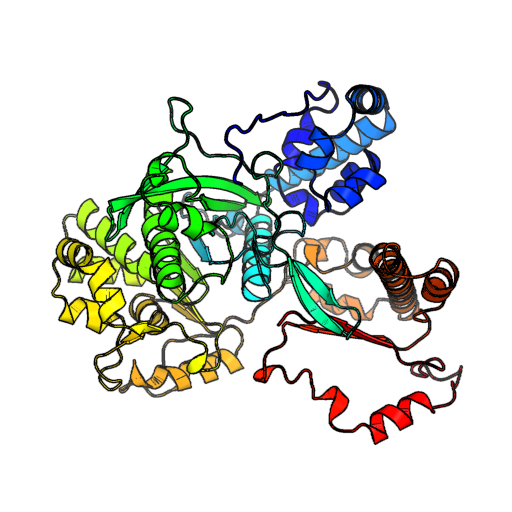U A 1 535 ? 25.626 -26.952 -11.561 1.00 34.66 535 LEU A C 1
ATOM 4351 O O . LEU A 1 535 ? 25.085 -25.854 -11.620 1.00 34.66 535 LEU A O 1
ATOM 4355 N N . PHE A 1 536 ? 26.217 -27.392 -10.444 1.00 34.88 536 PHE A N 1
ATOM 4356 C CA . PHE A 1 536 ? 26.344 -26.652 -9.185 1.00 34.88 536 PHE A CA 1
ATOM 4357 C C . PHE A 1 536 ? 27.802 -26.494 -8.742 1.00 34.88 536 PHE A C 1
ATOM 4359 O O . PHE A 1 536 ? 28.128 -26.679 -7.569 1.00 34.88 536 PHE A O 1
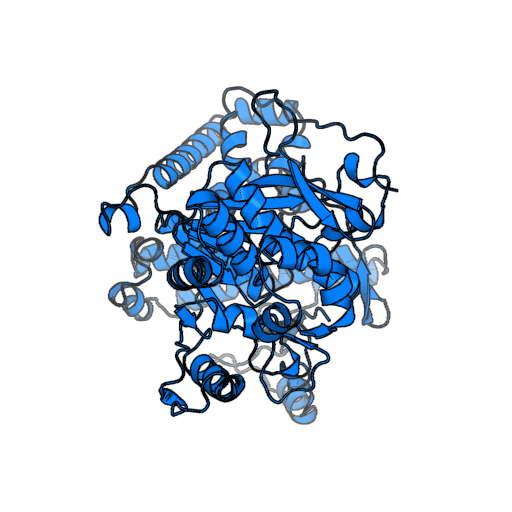ATOM 4366 N N . SER A 1 537 ? 28.706 -26.167 -9.660 1.00 36.31 537 SER A N 1
ATOM 4367 C CA . SER A 1 537 ? 29.994 -25.625 -9.250 1.00 36.31 537 SER A CA 1
ATOM 4368 C C . SER A 1 537 ? 29.854 -24.114 -9.053 1.00 36.31 537 SER A C 1
ATOM 4370 O O . SER A 1 537 ? 29.672 -23.407 -10.045 1.00 36.31 537 SER A O 1
ATOM 4372 N N . PRO A 1 538 ? 29.927 -23.570 -7.821 1.00 39.22 538 PRO A N 1
ATOM 4373 C CA . PRO A 1 538 ? 30.088 -22.130 -7.677 1.00 39.22 538 PRO A CA 1
ATOM 4374 C C . PRO A 1 538 ? 31.360 -21.742 -8.442 1.00 39.22 538 PRO A C 1
ATOM 4376 O O . PRO A 1 538 ? 32.388 -22.413 -8.304 1.00 39.22 538 PRO A O 1
ATOM 4379 N N . ALA A 1 539 ? 31.315 -20.680 -9.257 1.00 42.03 539 ALA A N 1
ATOM 4380 C CA . ALA A 1 539 ? 32.554 -20.048 -9.705 1.00 42.03 539 ALA A CA 1
ATOM 4381 C C . ALA A 1 539 ? 33.427 -19.751 -8.470 1.00 42.03 539 ALA A C 1
ATOM 4383 O O . ALA A 1 539 ? 32.927 -19.751 -7.345 1.00 42.03 539 ALA A O 1
ATOM 4384 N N . LYS A 1 540 ? 34.722 -19.472 -8.655 1.00 44.00 540 LYS A N 1
ATOM 4385 C CA . LYS A 1 540 ? 35.725 -19.254 -7.582 1.00 44.00 540 LYS A CA 1
ATOM 4386 C C . LYS A 1 540 ? 35.332 -18.258 -6.461 1.00 44.00 540 LYS A C 1
ATOM 4388 O O . LYS A 1 540 ? 36.090 -18.084 -5.512 1.00 44.00 540 LYS A O 1
ATOM 4393 N N . HIS A 1 541 ? 34.170 -17.612 -6.547 1.00 54.34 541 HIS A N 1
ATOM 4394 C CA . HIS A 1 541 ? 33.607 -16.685 -5.582 1.00 54.34 541 HIS A CA 1
ATOM 4395 C C . HIS A 1 541 ? 32.122 -16.996 -5.319 1.00 54.34 541 HIS A C 1
ATOM 4397 O O . HIS A 1 541 ? 31.371 -17.328 -6.232 1.00 54.34 541 HIS A O 1
ATOM 4403 N N . ILE A 1 542 ? 31.689 -16.850 -4.065 1.00 55.28 542 ILE A N 1
ATOM 4404 C CA . ILE A 1 542 ? 30.274 -16.723 -3.695 1.00 55.28 542 ILE A CA 1
ATOM 4405 C C . ILE A 1 542 ? 30.039 -15.256 -3.373 1.00 55.28 542 ILE A C 1
ATOM 4407 O O . ILE A 1 542 ? 30.794 -14.665 -2.596 1.00 55.28 542 ILE A O 1
ATOM 4411 N N . HIS A 1 543 ? 28.989 -14.674 -3.943 1.00 64.00 543 HIS A N 1
ATOM 4412 C CA . HIS A 1 543 ? 28.576 -13.319 -3.603 1.00 64.00 543 HIS A CA 1
ATOM 4413 C C . HIS A 1 543 ? 27.386 -13.353 -2.662 1.00 64.00 543 HIS A C 1
ATOM 4415 O O . HIS A 1 543 ? 26.390 -14.024 -2.920 1.00 64.00 543 HIS A O 1
ATOM 4421 N N . MET A 1 544 ? 27.496 -12.602 -1.570 1.00 59.31 544 MET A N 1
ATOM 4422 C CA . MET A 1 544 ? 26.391 -12.357 -0.657 1.00 59.31 544 MET A CA 1
ATOM 4423 C C . MET A 1 544 ? 25.962 -10.906 -0.803 1.00 59.31 544 MET A C 1
ATOM 4425 O O . MET A 1 544 ? 26.751 -9.997 -0.547 1.00 59.31 544 MET A O 1
ATOM 4429 N N . ILE A 1 545 ? 24.715 -10.696 -1.210 1.00 60.09 545 ILE A N 1
ATOM 4430 C CA . ILE A 1 545 ? 24.115 -9.365 -1.277 1.00 60.09 545 ILE A CA 1
ATOM 4431 C C . ILE A 1 545 ? 23.129 -9.268 -0.122 1.00 60.09 545 ILE A C 1
ATOM 4433 O O . ILE A 1 545 ? 22.104 -9.949 -0.112 1.00 60.09 545 ILE A O 1
ATOM 4437 N N . MET A 1 546 ? 23.457 -8.437 0.866 1.00 57.12 546 MET A N 1
ATOM 4438 C CA . MET A 1 546 ? 22.573 -8.150 1.990 1.00 57.12 546 MET A CA 1
ATOM 4439 C C . MET A 1 546 ? 22.004 -6.745 1.849 1.00 57.12 546 MET A C 1
ATOM 4441 O O . MET A 1 546 ? 22.754 -5.772 1.826 1.00 57.12 546 MET A O 1
ATOM 4445 N N . GLN A 1 547 ? 20.679 -6.641 1.803 1.00 57.66 547 GLN A N 1
ATOM 4446 C CA . GLN A 1 547 ? 19.981 -5.369 1.930 1.00 57.66 547 GLN A CA 1
ATOM 4447 C C . GLN A 1 547 ? 19.283 -5.337 3.285 1.00 57.66 547 GLN A C 1
ATOM 4449 O O . GLN A 1 547 ? 18.365 -6.114 3.557 1.00 57.66 547 GLN A O 1
ATOM 4454 N N . ALA A 1 548 ? 19.757 -4.434 4.134 1.00 54.00 548 ALA A N 1
ATOM 4455 C CA . ALA A 1 548 ? 19.265 -4.216 5.479 1.00 54.00 548 ALA A CA 1
ATOM 4456 C C . ALA A 1 548 ? 18.533 -2.886 5.536 1.00 54.00 548 ALA A C 1
ATOM 4458 O O . ALA A 1 548 ? 19.077 -1.911 5.057 1.00 54.00 548 ALA A O 1
ATOM 4459 N N . LYS A 1 549 ? 17.367 -2.802 6.169 1.00 56.75 549 LYS A N 1
ATOM 4460 C CA . LYS A 1 549 ? 16.903 -1.553 6.788 1.00 56.75 549 LYS A CA 1
ATOM 4461 C C . LYS A 1 549 ? 16.593 -1.912 8.233 1.00 56.75 549 LYS A C 1
ATOM 4463 O O . LYS A 1 549 ? 15.835 -2.869 8.447 1.00 56.75 549 LYS A O 1
ATOM 4468 N N . LYS A 1 550 ? 17.287 -1.276 9.174 1.00 45.62 550 LYS A N 1
ATOM 4469 C CA . LYS A 1 550 ? 16.998 -1.403 10.602 1.00 45.62 550 LYS A CA 1
ATOM 4470 C C . LYS A 1 550 ? 16.043 -0.301 11.004 1.00 45.62 550 LYS A C 1
ATOM 4472 O O . LYS A 1 550 ? 16.330 0.833 10.567 1.00 45.62 550 LYS A O 1
#

Secondary structure (DSSP, 8-state):
---S----------GGGTTHHHHHTBGGGGG-HHHHHHHHHH-HHHHHHTTS-HHHHHHHS-HHHHHHHHT-HHHHHHHHHHHHHHHHHHHSPPHHHHH----S--EEEE-S---S-TT-----SHHHHHHHHHHHHHHHHT--EEEEEE--TT-SPEEEE-TTS-EEEE-----GGGSSEEE-B-TTSSBPEEEEEETTEEEEEEEEEEEETTEEEEEEE--SGGGTT-HHHHGGGT-TT-S-HHHHHHHHHIIIIIHHHHHHHTT---SEEEEESGGGTTHHHHHHHHHHHHHT--HHHHHHHHHHTEEEE----SGGGS-EEEHHHHHHHHTTHHHHTT--HHHHHHHT--TTS-TTEEEHHHHHHHH-SEEEESSHHHHHHHHHHTGGGGTTS-GGGSS-EE------HHHHS-HHHHHHHHHHT-GGGGT-TT-HHHHGGGGGS-HHHHHHHHHHHHHHHHHHHHHHHHHHHTTTS-HHHHHHHTTSS-TTSEEEEEES---GGGTGGGGGS-HHHHHHHTTPPP-TT-TT---S-EEEEEE---

Sequence (550 aa):
MKPVATYTVSAILPETISTLKELAYNYWWCWNIDAQELFERIDFELWEEVNHNPVALLNRVPLAQLESLASSPDFVSFLALIYEKFRTYMEAKTWFSTATTQTNNYIAYFSLEYGINESFPNYSGGLGVLAGDHLKSASDLGVPLIGVGLLYQMGYFRQSLSQNGWQTESYFENDFYSMPMTLMKDQDGKPMTIDLEYPAGRLYAQIWKVQVGRTILYLLDTNVHQNNAVIEYRDITDQLYGGNSETRIQQEILLGIGGIRALRALGINPTIIHINEGHAAFATLERTRFLMQDYQMEFSTAIELTHAGMIFTTHTPVPAGNEVFTVGLIDKYFTGYWKSLGISREDFLALGNVEKRASESFSMTVLALRLSSYRNGVSQLHGDVARRMWQELWKNFPQHEVPIGAITNGVHTLTWVAGGLGELYDRYLTPRWRTETDDQSIWKRVDAIPAEELWRIHQRYRERLVLFARKYLQKKLESRVSPQQLSLVGQYLNPDALTIGFARRFATYKRATLLFSDMERLKRFSRIPCDPYKLFSPAKHIHMIMQAKK

Foldseek 3Di:
DPDPDDDQQFADADPLLPCLLVLLLALPLLLPPLSLVLQCVLPVVVCVVLQNRSLLSRSPRDPVSSVVLSVDPVSSVSSVVVSVVLCCLLPPQAQVNVVDPDDQAEEEEFDAAADQGRSQLRDDDDLNQLNNQVQQVCLLRVPRYEYFYAAAQQRAWDWDADPVRDIDTDTDGDDPSSGSKDFDADPVRHFDWDWDAALVGIQIWGWMWGHHSNYIYIHTARCDPVCVVPVLSNCLRHYRPDDDLLSQVVRLCCRQQVRLVVCVSVVRDHQAYEYRALSNLNVLVNQLLVQCVVVVDASVVSLVSQQARYEYEHADLDPVPFDKDWLVSCCNGCVVPVVSNVDDSVVVQVLQDQPPDDSTIGTSVSNRLVSYNHAEYAAQVSQLSVLVVCVSVVVPDDSVPSRYYYDHRDGNCSNPQDPLNQVLLCVQLNNCCNNVVVPVVSVVSVVVRDPVSVVVVVLVVLVVVLVVQLVVVLVSCVVPDDPVVNVCSNVPDDSQFAEAEDEDEDDVVVPPCVVVPCVVVVVVLLVDDADPPDPPGGDNDYHYHYHYDD

pLDDT: mean 89.64, std 12.9, range [34.66, 98.88]

Radius of gyration: 25.79 Å; chains: 1; bounding box: 73×60×70 Å